Protein AF-A0A2D6D064-F1 (afdb_monomer)

Sequence (437 aa):
MRQQRQTRAYQTAWFKRHHPAIFYAALINQELRVRNQDRMVEYVYDAPRNGVEVLQPDLRAATPMCQVVEGGAQICMGLEGLKGISSNGSTYLVELMGNPEHHELEEFLLAAAPKKLKNSLVVDMVEIGLMDSMVGVDPSMELPEKLHLRGRIIAALEHVNMWRKKCVDNPLYPSGQGFYNDVEALLKEKVTYYELRDLEKETNRRGLDKWTEALHAFQTFHLNLDHVLSRENEVLGMFVSGDPLASYAELIAGAGLVEFSSLEPRDHGDTCEFAGVISFVKQRTAKASKRQYTEIRVGDGTHSIEALVFYNEHIKEKSIAIGNVIRFEAKVEWKEGHTFVLRLRNVSVLGNLGALSRQSYRVGINCRRLPMQKILDAREEVLLSPQGDSPVYLECGGTVGLLRSVAMSGELQAYLDSLKHVSIVEQVQDFPEEMAS

Foldseek 3Di:
DVVVVVVVVVVLVCCCQPQVLVSLLVQLQVCLVVVNLVSSLVSQQVSVVSQEAEAEAALLPAAQGKDQDPVRRYIYGHPSSWPPADSQLSVVSVVQSVDVQCLAVLNVLLVPDCVRDPLVVVLLCLLLCSHCSNQVNDPPDDLQVSQLSSQLVNLVSVVVVVVVVVVVVDPPCPRCPVVVVVVVCLSPDPDDPVNLVVVVVVCVVVVNPCSVVSSLSSNFAGDDLLLSQVSCCNTNVAGDSDWNCPVVCVVCPPVQADAPVRDDPVLAQPKGKHKFFWSDWDWDADPPPRAIWIWIWTDRNNHIAIEIGDDDPQDDPVLRDGQFIKIFIWHWHDDPPRHIYTYTDHIDTPGGSVCLLPQAKEKEAEPVPDDPVVVVVLLVLQSNAHAGNHFYWYDYPNQIATSGHHDDDPVNVVSSVVDPRIDTDRDDDDDDPPRND

Solvent-accessible surface area (backbone atoms only — not comparable to full-atom values): 24090 Å² total; per-residue (Å²): 113,71,66,63,52,53,54,49,53,50,53,53,53,46,34,51,72,77,40,35,21,62,41,48,32,51,53,34,41,53,25,50,76,71,68,35,60,74,65,24,38,52,46,59,53,48,31,52,83,63,67,18,47,74,40,77,43,44,60,83,76,36,43,49,55,43,40,63,39,93,88,57,48,29,28,33,40,11,45,43,60,29,59,93,44,44,74,69,42,24,48,49,51,40,60,49,41,69,39,75,71,36,54,40,56,64,48,31,54,68,68,58,43,69,93,71,44,56,69,69,56,56,47,51,36,33,60,59,45,25,46,30,78,47,71,72,49,53,91,86,55,57,66,71,59,46,29,29,57,40,23,24,50,48,39,48,50,54,52,53,51,58,44,50,66,50,45,82,77,36,91,90,53,91,79,54,62,78,60,49,57,56,52,47,50,62,74,72,44,90,72,49,77,67,58,53,52,54,50,48,53,57,36,47,75,71,72,40,87,57,49,71,60,49,51,48,39,40,73,44,28,37,51,54,65,60,49,32,45,30,46,18,41,66,32,60,54,46,68,80,94,58,56,84,55,60,94,43,44,78,84,52,57,91,65,74,59,56,59,77,84,72,70,50,80,84,48,46,71,40,75,48,38,34,60,29,34,24,76,39,75,41,83,45,66,41,87,88,78,65,45,70,35,33,44,32,31,35,27,62,68,83,42,61,42,46,31,42,38,59,79,49,99,51,36,53,72,86,67,68,39,71,37,25,29,33,39,32,35,27,35,34,40,61,45,95,84,87,43,62,37,32,40,50,68,39,57,45,73,78,49,32,39,71,53,63,68,55,63,27,45,36,36,38,37,45,51,80,80,45,59,70,68,59,52,51,53,49,50,47,54,58,70,70,38,37,44,36,58,14,44,29,30,43,30,53,85,90,45,60,40,80,74,51,46,23,44,88,43,74,66,58,47,54,54,50,71,68,41,82,67,50,46,78,44,88,47,89,78,89,79,78,80,85,62,77,121

Radius of gyration: 25.41 Å; Cα contacts (8 Å, |Δi|>4): 689; chains: 1; bounding box: 65×73×64 Å

Mean predicted aligned error: 14.82 Å

Nearest PDB structures (foldseek):
  3dm3-assembly2_C  TM=6.921E-01  e=1.054E-03  Methanocaldococcus jannaschii
  8c5y-assembly1_J  TM=6.233E-01  e=5.794E-03  Pyrococcus abyssi
  9ca1-assembly1_B  TM=5.490E-01  e=6.445E-03  Homo sapiens
  2atw-assembly1_A  TM=4.546E-01  e=5.424E-02  Mycobacterium tuberculosis
  3k59-assembly1_A  TM=7.693E-01  e=1.639E+00  Escherichia coli K-12

Secondary structure (DSSP, 8-state):
-HHHHHHHHHHHHHHHHH-HHHHHHHHHHHHHHTT-HHHHHHHHHHSGGGT-EEEPPPGGG--SS-EEPTTSSEEEPPGGGSTT--HHHHHHHHHHHTSGGGGSHHHHHHHS-TTTS-HHHHHHHHHTTTTGGGGT--TTS-HHHHHHHHHHHHHHHHHHHHHHHHHTT-TT-SSSHHHHHHHHHHHH----HHHHHHHHHHHHHTT-TTHHHHHHHHHH----HHHHHHHHHHHTSS--SS-TTGGGHHHHTTS-PPPGGG--GGGTT-EEEEEEEEEEEEEEE-TTT--EEEEEEEE-SS-EEEEEE--BTTB-GGGS-TTEEEEEEEEEEEETTTEEEEEEEEEEEEEETTTGGG--EEEEEEGGGS-HHHHHHHHHHHHHSPEEEEEEEEEETTEEEEEEEE---HHHHHHHHHSTTEEEEE--S---GGG--

pLDDT: mean 72.59, std 18.09, range [24.47, 96.44]

Structure (mmCIF, N/CA/C/O backbone):
data_AF-A0A2D6D064-F1
#
_entry.id   AF-A0A2D6D064-F1
#
loop_
_atom_site.group_PDB
_atom_site.id
_atom_site.type_symbol
_atom_site.label_atom_id
_atom_site.label_alt_id
_atom_site.label_comp_id
_atom_site.label_asym_id
_atom_site.label_entity_id
_atom_site.label_seq_id
_atom_site.pdbx_PDB_ins_code
_atom_site.Cartn_x
_atom_site.Cartn_y
_atom_site.Cartn_z
_atom_site.occupancy
_atom_site.B_iso_or_equiv
_atom_site.auth_seq_id
_atom_site.auth_comp_id
_atom_site.auth_asym_id
_atom_site.auth_atom_id
_atom_site.pdbx_PDB_model_num
ATOM 1 N N . MET A 1 1 ? -15.346 33.383 20.176 1.00 59.50 1 MET A N 1
ATOM 2 C CA . MET A 1 1 ? -14.641 32.086 19.993 1.00 59.50 1 MET A CA 1
ATOM 3 C C . MET A 1 1 ? -15.570 30.898 19.709 1.00 59.50 1 MET A C 1
ATOM 5 O O . MET A 1 1 ? -15.285 30.165 18.773 1.00 59.50 1 MET A O 1
ATOM 9 N N . ARG A 1 2 ? -16.671 30.676 20.453 1.00 54.59 2 ARG A N 1
ATOM 10 C CA . ARG A 1 2 ? -17.594 29.534 20.220 1.00 54.59 2 ARG A CA 1
ATOM 11 C C . ARG A 1 2 ? -18.287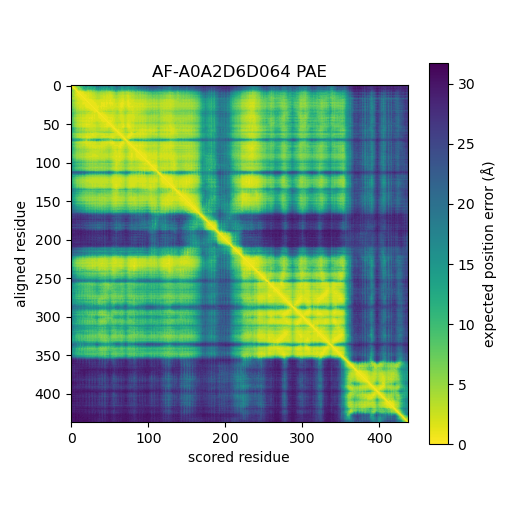 29.561 18.844 1.00 54.59 2 ARG A C 1
ATOM 13 O O . ARG A 1 2 ? -18.291 28.551 18.154 1.00 54.59 2 ARG A O 1
ATOM 20 N N . GLN A 1 3 ? -18.772 30.728 18.423 1.00 53.91 3 GLN A N 1
ATOM 21 C CA . GLN A 1 3 ? -19.480 30.913 17.148 1.00 53.91 3 GLN A CA 1
ATOM 22 C C . GLN A 1 3 ? -18.570 30.660 15.929 1.00 53.91 3 GLN A C 1
ATOM 24 O O . GLN A 1 3 ? -18.923 29.897 15.042 1.00 53.91 3 GLN A O 1
ATOM 29 N N . GLN A 1 4 ? -17.330 31.172 15.951 1.00 52.50 4 GLN A N 1
ATOM 30 C CA . GLN A 1 4 ? -16.322 30.891 14.914 1.00 52.50 4 GLN A CA 1
ATOM 31 C C . GLN A 1 4 ? -15.967 29.397 14.793 1.00 52.50 4 GLN A C 1
ATOM 33 O O . GLN A 1 4 ? -15.682 28.927 13.694 1.00 52.50 4 GLN A O 1
ATOM 38 N N . ARG A 1 5 ? -15.984 28.635 15.899 1.00 58.31 5 ARG A N 1
ATOM 39 C CA . ARG A 1 5 ? -15.754 27.179 15.860 1.00 58.31 5 ARG A CA 1
ATOM 40 C C . ARG A 1 5 ? -16.913 26.436 15.191 1.00 58.31 5 ARG A C 1
ATOM 42 O O . ARG A 1 5 ? -16.657 25.525 14.412 1.00 58.31 5 ARG A O 1
ATOM 49 N N . GLN A 1 6 ? -18.154 26.847 15.450 1.00 68.31 6 GLN A N 1
ATOM 50 C CA . GLN A 1 6 ? -19.341 26.260 14.816 1.00 68.31 6 GLN A CA 1
ATOM 51 C C . GLN A 1 6 ? -19.378 26.534 13.305 1.00 68.31 6 GLN A C 1
ATOM 53 O O . GLN A 1 6 ? -19.647 25.618 12.536 1.00 68.31 6 GLN A O 1
ATOM 58 N N . THR A 1 7 ? -19.018 27.745 12.861 1.00 77.75 7 THR A N 1
ATOM 59 C CA . THR A 1 7 ? -18.954 28.077 11.426 1.00 77.75 7 THR A CA 1
ATOM 60 C C . THR A 1 7 ? -17.904 27.248 10.683 1.00 77.75 7 THR A C 1
ATOM 62 O O . THR A 1 7 ? -18.188 26.748 9.600 1.00 77.75 7 THR A O 1
ATOM 65 N N . ARG A 1 8 ? -16.714 27.042 11.270 1.00 78.81 8 ARG A N 1
ATOM 66 C CA . ARG A 1 8 ? -15.668 26.203 10.657 1.00 78.81 8 ARG A CA 1
ATOM 67 C C . ARG A 1 8 ? -16.078 24.737 10.574 1.00 78.81 8 ARG A C 1
ATOM 69 O O . ARG A 1 8 ? -15.905 24.134 9.526 1.00 78.81 8 ARG A O 1
ATOM 76 N N . ALA A 1 9 ? -16.661 24.187 11.641 1.00 81.69 9 ALA A N 1
ATOM 77 C CA . ALA A 1 9 ? -17.159 22.812 11.633 1.00 81.69 9 ALA A CA 1
ATOM 78 C C . ALA A 1 9 ? -18.223 22.597 10.542 1.00 81.69 9 ALA A C 1
ATOM 80 O O . ALA A 1 9 ? -18.165 21.607 9.818 1.00 81.69 9 ALA A O 1
ATOM 81 N N . TYR A 1 10 ? -19.137 23.560 10.374 1.00 87.81 10 TYR A N 1
ATOM 82 C CA . TYR A 1 10 ? -20.125 23.538 9.296 1.00 87.81 10 TYR A CA 1
ATOM 83 C C . TYR A 1 10 ? -19.473 23.591 7.906 1.00 87.81 10 TYR A C 1
ATOM 85 O O . TYR A 1 10 ? -19.807 22.784 7.046 1.00 87.81 10 TYR A O 1
ATOM 93 N N . GLN A 1 11 ? -18.505 24.489 7.690 1.00 87.94 11 GLN A N 1
ATOM 94 C CA . GLN A 1 11 ? -17.779 24.595 6.417 1.00 87.94 11 GLN A CA 1
ATOM 95 C C . GLN A 1 11 ? -17.037 23.298 6.064 1.00 87.94 11 GLN A C 1
ATOM 97 O O . GLN A 1 11 ? -17.119 22.830 4.932 1.00 87.94 11 GLN A O 1
ATOM 102 N N . THR A 1 12 ? -16.350 22.687 7.033 1.00 88.00 12 THR A N 1
ATOM 103 C CA . THR A 1 12 ? -15.660 21.401 6.860 1.00 88.00 12 THR A CA 1
ATOM 104 C C . THR A 1 12 ? -16.642 20.290 6.485 1.00 88.00 12 THR A C 1
ATOM 106 O O . THR A 1 12 ? -16.404 19.571 5.519 1.00 88.00 12 THR A O 1
ATOM 109 N N . ALA A 1 13 ? -17.763 20.175 7.205 1.00 88.06 13 ALA A N 1
ATOM 110 C CA . ALA A 1 13 ? -18.793 19.183 6.905 1.00 88.06 13 ALA A CA 1
ATOM 111 C C . ALA A 1 13 ? -19.416 19.398 5.515 1.00 88.06 13 ALA A C 1
ATOM 113 O O . ALA A 1 13 ? -19.666 18.433 4.795 1.00 88.06 13 ALA A O 1
ATOM 114 N N . TRP A 1 14 ? -19.610 20.657 5.113 1.00 91.88 14 TRP A N 1
ATOM 115 C CA . TRP A 1 14 ? -20.118 21.007 3.791 1.00 91.88 14 TRP A CA 1
ATOM 116 C C . TRP A 1 14 ? -19.167 20.546 2.676 1.00 91.88 14 TRP A C 1
ATOM 118 O O . TRP A 1 14 ? -19.610 19.864 1.755 1.00 91.88 14 TRP A O 1
ATOM 128 N N . PHE A 1 15 ? -17.858 20.817 2.784 1.00 91.56 15 PHE A N 1
ATOM 129 C CA . PHE A 1 15 ? -16.874 20.322 1.809 1.00 91.56 15 PHE A CA 1
ATOM 130 C C . PHE A 1 15 ? -16.800 18.796 1.785 1.00 91.56 15 PHE A C 1
ATOM 132 O O . PHE A 1 15 ? -16.818 18.217 0.704 1.00 91.56 15 PHE A O 1
ATOM 139 N N . LYS A 1 16 ? -16.793 18.138 2.952 1.00 90.50 16 LYS A N 1
ATOM 140 C CA . LYS A 1 16 ? -16.791 16.670 3.031 1.00 90.50 16 LYS A CA 1
ATOM 141 C C . LYS A 1 16 ? -18.013 16.051 2.341 1.00 90.50 16 LYS A C 1
ATOM 143 O O . LYS A 1 16 ? -17.896 14.983 1.761 1.00 90.50 16 LYS A O 1
ATOM 148 N N . ARG A 1 17 ? -19.177 16.712 2.373 1.00 89.38 17 ARG A N 1
ATOM 149 C CA . ARG A 1 17 ? -20.404 16.222 1.724 1.00 89.38 17 ARG A CA 1
ATOM 150 C C . ARG A 1 17 ? -20.480 16.545 0.230 1.00 89.38 17 ARG A C 1
ATOM 152 O O . ARG A 1 17 ? -20.957 15.709 -0.528 1.00 89.38 17 ARG A O 1
ATOM 159 N N . HIS A 1 18 ? -20.096 17.755 -0.177 1.00 90.81 18 HIS A N 1
ATOM 160 C CA . HIS A 1 18 ? -20.344 18.265 -1.533 1.00 90.81 18 HIS A CA 1
ATOM 161 C C . HIS A 1 18 ? -19.125 18.206 -2.460 1.00 90.81 18 HIS A C 1
ATOM 163 O O . HIS A 1 18 ? -19.293 18.152 -3.673 1.00 90.81 18 HIS A O 1
ATOM 169 N N . HIS A 1 19 ? -17.913 18.196 -1.906 1.00 92.81 19 HIS A N 1
ATOM 170 C CA . HIS A 1 19 ? -16.656 18.105 -2.651 1.00 92.81 19 HIS A CA 1
ATOM 171 C C . HIS A 1 19 ? -15.671 17.164 -1.938 1.00 92.81 19 HIS A C 1
ATOM 173 O O . HIS A 1 19 ? -14.582 17.596 -1.540 1.00 92.81 19 HIS A O 1
ATOM 179 N N . PRO A 1 20 ? -16.044 15.886 -1.742 1.00 93.44 20 PRO A N 1
ATOM 180 C CA . PRO A 1 20 ? -15.276 14.966 -0.914 1.00 93.44 20 PRO A CA 1
ATOM 181 C C . PRO A 1 20 ? -13.851 14.763 -1.450 1.00 93.44 20 PRO A C 1
ATOM 183 O O . PRO A 1 20 ? -12.912 14.824 -0.665 1.00 93.44 20 PRO A O 1
ATOM 186 N N . ALA A 1 21 ? -13.643 14.642 -2.767 1.00 94.75 21 ALA A N 1
ATOM 187 C CA . ALA A 1 21 ? -12.298 14.467 -3.327 1.00 94.75 21 ALA A CA 1
ATOM 188 C C . ALA A 1 21 ? -11.365 15.653 -3.015 1.00 94.75 21 ALA A C 1
ATOM 190 O O . ALA A 1 21 ? -10.259 15.461 -2.515 1.00 94.75 21 ALA A O 1
ATOM 191 N N . ILE A 1 22 ? -11.837 16.893 -3.209 1.00 94.81 22 ILE A N 1
ATOM 192 C CA . ILE A 1 22 ? -11.078 18.111 -2.863 1.00 94.81 22 ILE A CA 1
ATOM 193 C C . ILE A 1 22 ? -10.793 18.152 -1.358 1.00 94.81 22 ILE A C 1
ATOM 195 O O . ILE A 1 22 ? -9.694 18.509 -0.934 1.00 94.81 22 ILE A O 1
ATOM 199 N N . PHE A 1 23 ? -11.783 17.776 -0.548 1.00 94.94 23 PHE A N 1
ATOM 200 C CA . PHE A 1 23 ? -11.656 17.725 0.900 1.00 94.94 23 PHE A CA 1
ATOM 201 C C . PHE A 1 23 ? -10.558 16.746 1.350 1.00 94.94 23 PHE A C 1
ATOM 203 O O . PHE A 1 23 ? -9.679 17.138 2.120 1.00 94.94 23 PHE A O 1
ATOM 210 N N . TYR A 1 24 ? -10.560 15.510 0.842 1.00 94.44 24 TYR A N 1
ATOM 211 C CA . TYR A 1 24 ? -9.556 14.498 1.187 1.00 94.44 24 TYR A CA 1
ATOM 212 C C . TYR A 1 24 ? -8.168 14.834 0.642 1.00 94.44 24 TYR A C 1
ATOM 214 O O . TYR A 1 24 ? -7.200 14.750 1.397 1.00 94.44 24 TYR A O 1
ATOM 222 N N . ALA A 1 25 ? -8.058 15.315 -0.601 1.00 95.44 25 ALA A N 1
ATOM 223 C CA . ALA A 1 25 ? -6.783 15.777 -1.153 1.00 95.44 25 ALA A CA 1
ATOM 224 C C . ALA A 1 25 ? -6.169 16.899 -0.295 1.00 95.44 25 ALA A C 1
ATOM 226 O O . ALA A 1 25 ? -4.968 16.898 -0.019 1.00 95.44 25 ALA A O 1
ATOM 227 N N . ALA A 1 26 ? -6.987 17.841 0.191 1.00 95.25 26 ALA A N 1
ATOM 228 C CA . ALA A 1 26 ? -6.527 18.912 1.072 1.00 95.25 26 ALA A CA 1
ATOM 229 C C . ALA A 1 26 ? -6.042 18.394 2.438 1.00 95.25 26 ALA A C 1
ATOM 231 O O . ALA A 1 26 ? -5.012 18.861 2.929 1.00 95.25 26 ALA A O 1
ATOM 232 N N . LEU A 1 27 ? -6.753 17.434 3.040 1.00 94.38 27 LEU A N 1
ATOM 233 C CA . LEU A 1 27 ? -6.357 16.816 4.310 1.00 94.38 27 LEU A CA 1
ATOM 234 C C . LEU A 1 27 ? -5.054 16.023 4.181 1.00 94.38 27 LEU A C 1
ATOM 236 O O . LEU A 1 27 ? -4.150 16.204 4.994 1.00 94.38 27 LEU A O 1
ATOM 240 N N . ILE A 1 28 ? -4.933 15.207 3.133 1.00 94.00 28 ILE A N 1
ATOM 241 C CA . ILE A 1 28 ? -3.713 14.459 2.814 1.00 94.00 28 ILE A CA 1
ATOM 242 C C . ILE A 1 28 ? -2.546 15.433 2.648 1.00 94.00 28 ILE A C 1
ATOM 244 O O . ILE A 1 28 ? -1.561 15.345 3.378 1.00 94.00 28 ILE A O 1
ATOM 248 N N . ASN A 1 29 ? -2.688 16.443 1.786 1.00 95.31 29 ASN A N 1
ATOM 249 C CA . ASN A 1 29 ? -1.639 17.435 1.543 1.00 95.31 29 ASN A CA 1
ATOM 250 C C . ASN A 1 29 ? -1.250 18.228 2.797 1.00 95.31 29 ASN A C 1
ATOM 252 O O . ASN A 1 29 ? -0.088 18.611 2.953 1.00 95.31 29 ASN A O 1
ATOM 256 N N . GLN A 1 30 ? -2.192 18.489 3.705 1.00 95.00 30 GLN A N 1
ATOM 257 C CA . GLN A 1 30 ? -1.884 19.123 4.983 1.00 95.00 30 GLN A CA 1
ATOM 258 C C . GLN A 1 30 ? -0.947 18.250 5.826 1.00 95.00 30 GLN A C 1
ATOM 260 O O . GLN A 1 30 ? 0.033 18.772 6.359 1.00 95.00 30 GLN A O 1
ATOM 265 N N . GLU A 1 31 ? -1.231 16.952 5.944 1.00 92.62 31 GLU A N 1
ATOM 266 C CA . GLU A 1 31 ? -0.399 16.026 6.719 1.00 92.62 31 GLU A CA 1
ATOM 267 C C . GLU A 1 31 ? 0.958 15.771 6.049 1.00 92.62 31 GLU A C 1
ATOM 269 O O . GLU A 1 31 ? 1.969 15.714 6.750 1.00 92.62 31 GLU A O 1
ATOM 274 N N . LEU A 1 32 ? 1.020 15.740 4.710 1.00 89.88 32 LEU A N 1
ATOM 275 C CA . LEU A 1 32 ? 2.286 15.675 3.963 1.00 89.88 32 LEU A CA 1
ATOM 276 C C . LEU A 1 32 ? 3.200 16.864 4.289 1.00 89.88 32 LEU A C 1
ATOM 278 O O . LEU A 1 32 ? 4.377 16.682 4.601 1.00 89.88 32 LEU A O 1
ATOM 282 N N . ARG A 1 33 ? 2.654 18.087 4.331 1.00 89.75 33 ARG A N 1
ATOM 283 C CA . ARG A 1 33 ? 3.422 19.305 4.663 1.00 89.75 33 ARG A CA 1
ATOM 284 C C . ARG A 1 33 ? 4.019 19.288 6.067 1.00 89.75 33 ARG A C 1
ATOM 286 O O . ARG A 1 33 ? 5.095 19.842 6.275 1.00 89.75 33 ARG A O 1
ATOM 293 N N . VAL A 1 34 ? 3.328 18.678 7.029 1.00 90.88 34 VAL A N 1
ATOM 294 C CA . VAL A 1 34 ? 3.834 18.513 8.403 1.00 90.88 34 VAL A CA 1
ATOM 295 C C . VAL A 1 34 ? 4.560 17.178 8.611 1.00 90.88 34 VAL A C 1
ATOM 297 O O . VAL A 1 34 ? 4.939 16.871 9.739 1.00 90.88 34 VAL A O 1
ATOM 300 N N . ARG A 1 35 ? 4.791 16.413 7.532 1.00 85.69 35 ARG A N 1
ATOM 301 C CA . ARG A 1 35 ? 5.473 15.108 7.511 1.00 85.69 35 ARG A CA 1
ATOM 302 C C . ARG A 1 35 ? 4.866 14.086 8.471 1.00 85.69 35 ARG A C 1
ATOM 304 O O . ARG A 1 35 ? 5.580 13.350 9.148 1.00 85.69 35 ARG A O 1
ATOM 311 N N . ASN A 1 36 ? 3.541 14.053 8.534 1.00 84.25 36 ASN A N 1
ATOM 312 C CA . ASN A 1 36 ? 2.790 13.158 9.402 1.00 84.25 36 ASN A CA 1
ATOM 313 C C . ASN A 1 36 ? 2.187 12.004 8.594 1.00 84.25 36 ASN A C 1
ATOM 315 O O . ASN A 1 36 ? 0.999 12.000 8.270 1.00 84.25 36 ASN A O 1
ATOM 319 N N . GLN A 1 37 ? 3.041 11.045 8.239 1.00 79.62 37 GLN A N 1
ATOM 320 C CA . GLN A 1 37 ? 2.681 9.955 7.336 1.00 79.62 37 GLN A CA 1
ATOM 321 C C . GLN A 1 37 ? 1.580 9.060 7.907 1.00 79.62 37 GLN A C 1
ATOM 323 O O . GLN A 1 37 ? 0.630 8.754 7.197 1.00 79.62 37 GLN A O 1
ATOM 328 N N . ASP A 1 38 ? 1.638 8.751 9.204 1.00 76.38 38 ASP A N 1
ATOM 329 C CA . ASP A 1 38 ? 0.604 7.962 9.878 1.00 76.38 38 ASP A CA 1
ATOM 330 C C . ASP A 1 38 ? -0.779 8.583 9.674 1.00 76.38 38 ASP A C 1
ATOM 332 O O . ASP A 1 38 ? -1.706 7.901 9.253 1.00 76.38 38 ASP A O 1
ATOM 336 N N . ARG A 1 39 ? -0.899 9.900 9.903 1.00 81.69 39 ARG A N 1
ATOM 337 C CA . ARG A 1 39 ? -2.164 10.635 9.770 1.00 81.69 39 ARG A CA 1
ATOM 338 C C . ARG A 1 39 ? -2.617 10.806 8.325 1.00 81.69 39 ARG A C 1
ATOM 340 O O . ARG A 1 39 ? -3.813 10.869 8.064 1.00 81.69 39 ARG A O 1
ATOM 347 N N . MET A 1 40 ? -1.675 10.881 7.393 1.00 88.25 40 MET A N 1
ATOM 348 C CA . MET A 1 40 ? -1.982 10.874 5.967 1.00 88.25 40 MET A CA 1
ATOM 349 C C . MET A 1 40 ? -2.652 9.555 5.567 1.00 88.25 40 MET A C 1
ATOM 351 O O . MET A 1 40 ? -3.736 9.584 4.983 1.00 88.25 40 MET A O 1
ATOM 355 N N . VAL A 1 41 ? -2.069 8.423 5.975 1.00 82.12 41 VAL A N 1
ATOM 356 C CA . VAL A 1 41 ? -2.614 7.080 5.725 1.00 82.12 41 VAL A CA 1
ATOM 357 C C . VAL A 1 41 ? -4.024 6.941 6.308 1.00 82.12 41 VAL A C 1
ATOM 359 O O . VAL A 1 41 ? -4.894 6.315 5.706 1.00 82.12 41 VAL A O 1
ATOM 362 N N . GLU A 1 42 ? -4.317 7.602 7.432 1.00 78.81 42 GLU A N 1
ATOM 363 C CA . GLU A 1 42 ? -5.677 7.622 7.979 1.00 78.81 42 GLU A CA 1
ATOM 364 C C . GLU A 1 42 ? -6.717 8.186 7.013 1.00 78.81 42 GLU A C 1
ATOM 366 O O . GLU A 1 42 ? -7.827 7.659 6.938 1.00 78.81 42 GLU A O 1
ATOM 371 N N . TYR A 1 43 ? -6.372 9.258 6.299 1.00 87.00 43 TYR A N 1
ATOM 372 C CA . TYR A 1 43 ? -7.258 9.881 5.324 1.00 87.00 43 TYR A CA 1
ATOM 373 C C . TYR A 1 43 ? -7.330 9.087 4.024 1.00 87.00 43 TYR A C 1
ATOM 375 O O . TYR A 1 43 ? -8.395 9.069 3.411 1.00 87.00 43 TYR A O 1
ATOM 383 N N . VAL A 1 44 ? -6.250 8.396 3.647 1.00 85.75 44 VAL A N 1
ATOM 384 C CA . VAL A 1 44 ? -6.243 7.459 2.514 1.00 85.75 44 VAL A CA 1
ATOM 385 C C . VAL A 1 44 ? -7.277 6.352 2.727 1.00 85.75 44 VAL A C 1
ATOM 387 O O . VAL A 1 44 ? -8.098 6.120 1.848 1.00 85.75 44 VAL A O 1
ATOM 390 N N . TYR A 1 45 ? -7.332 5.745 3.916 1.00 79.06 45 TYR A N 1
ATOM 391 C CA . TYR A 1 45 ? -8.334 4.712 4.217 1.00 79.06 45 TYR A CA 1
ATOM 392 C C . TYR A 1 45 ? -9.746 5.253 4.517 1.00 79.06 45 TYR A C 1
ATOM 394 O O . TYR A 1 45 ? -10.720 4.505 4.418 1.00 79.06 45 TYR A O 1
ATOM 402 N N . ASP A 1 46 ? -9.897 6.522 4.914 1.00 81.12 46 ASP A N 1
ATOM 403 C CA . ASP A 1 46 ? -11.219 7.131 5.156 1.00 81.12 46 ASP A CA 1
ATOM 404 C C . ASP A 1 46 ? -11.885 7.640 3.865 1.00 81.12 46 ASP A C 1
ATOM 406 O O . ASP A 1 46 ? -13.114 7.712 3.791 1.00 81.12 46 ASP A O 1
ATOM 410 N N . ALA A 1 47 ? -11.102 7.980 2.838 1.00 87.00 47 ALA A N 1
ATOM 411 C CA . ALA A 1 47 ? -11.600 8.495 1.564 1.00 87.00 47 ALA A CA 1
ATOM 412 C C . ALA A 1 47 ? -12.578 7.529 0.850 1.00 87.00 47 ALA A C 1
ATOM 414 O O . ALA A 1 47 ? -13.691 7.976 0.536 1.00 87.00 47 ALA A O 1
ATOM 415 N N . PRO A 1 48 ? -12.286 6.216 0.699 1.00 83.75 48 PRO A N 1
ATOM 416 C CA . PRO A 1 48 ? -13.201 5.267 0.053 1.00 83.75 48 PRO A CA 1
ATOM 417 C C . PRO A 1 48 ? -14.571 5.170 0.730 1.00 83.75 48 PRO A C 1
ATOM 419 O O . PRO A 1 48 ? -15.598 5.133 0.055 1.00 83.75 48 PRO A O 1
ATOM 422 N N . ARG A 1 49 ? -14.624 5.266 2.068 1.00 78.25 49 ARG A N 1
ATOM 423 C CA . ARG A 1 49 ? -15.887 5.291 2.840 1.00 78.25 49 ARG A CA 1
ATOM 424 C C . ARG A 1 49 ? -16.784 6.476 2.501 1.00 78.25 49 ARG A C 1
ATOM 426 O O . ARG A 1 49 ? -17.971 6.477 2.813 1.00 78.25 49 ARG A O 1
ATOM 433 N N . ASN A 1 50 ? -16.205 7.512 1.908 1.00 85.06 50 ASN A N 1
ATOM 434 C CA . ASN A 1 50 ? -16.882 8.742 1.532 1.00 85.06 50 ASN A CA 1
ATOM 435 C C . ASN A 1 50 ? -17.011 8.864 0.005 1.00 85.06 50 ASN A C 1
ATOM 437 O O . ASN A 1 50 ? -17.253 9.960 -0.501 1.00 85.06 50 ASN A O 1
ATOM 441 N N . GLY A 1 51 ? -16.876 7.742 -0.715 1.00 86.19 51 GLY A N 1
ATOM 442 C CA . GLY A 1 51 ? -17.035 7.665 -2.165 1.00 86.19 51 GLY A CA 1
ATOM 443 C C . GLY A 1 51 ? -15.885 8.295 -2.946 1.00 86.19 51 GLY A C 1
ATOM 444 O O . GLY A 1 51 ? -16.106 8.742 -4.067 1.00 86.19 51 GLY A O 1
ATOM 445 N N . VAL A 1 52 ? -14.692 8.386 -2.346 1.00 91.19 52 VAL A N 1
ATOM 446 C CA . VAL A 1 52 ? -13.487 8.906 -3.001 1.00 91.19 52 VAL A CA 1
ATOM 447 C C . VAL A 1 52 ? -12.471 7.792 -3.142 1.00 91.19 52 VAL A C 1
ATOM 449 O O . VAL A 1 52 ? -11.943 7.296 -2.149 1.00 91.19 52 VAL A O 1
ATOM 452 N N . GLU A 1 53 ? -12.170 7.430 -4.378 1.00 89.38 53 GLU A N 1
ATOM 453 C CA . GLU A 1 53 ? -11.110 6.474 -4.672 1.00 89.38 53 GLU A CA 1
ATOM 454 C C . GLU A 1 53 ? -9.741 7.154 -4.573 1.00 89.38 53 GLU A C 1
ATOM 456 O O . GLU A 1 53 ? -9.563 8.286 -5.036 1.00 89.38 53 GLU A O 1
ATOM 461 N N . VAL A 1 54 ? -8.777 6.468 -3.961 1.00 89.69 54 VAL A N 1
ATOM 462 C CA . VAL A 1 54 ? -7.395 6.937 -3.846 1.00 89.69 54 VAL A CA 1
ATOM 463 C C . VAL A 1 54 ? -6.526 6.082 -4.751 1.00 89.69 54 VAL A C 1
ATOM 465 O O . VAL A 1 54 ? -6.363 4.890 -4.515 1.00 89.69 54 VAL A O 1
ATOM 468 N N . LEU A 1 55 ? -5.969 6.702 -5.783 1.00 89.19 55 LEU A N 1
ATOM 469 C CA . LEU A 1 55 ? -5.082 6.063 -6.740 1.00 89.19 55 LEU A CA 1
ATOM 470 C C . LEU A 1 55 ? -3.628 6.235 -6.300 1.00 89.19 55 LEU A C 1
ATOM 472 O O . LEU A 1 55 ? -3.230 7.293 -5.791 1.00 89.19 55 LEU A O 1
ATOM 476 N N . GLN A 1 56 ? -2.823 5.203 -6.534 1.00 88.12 56 GLN A N 1
ATOM 477 C CA . GLN A 1 56 ? -1.372 5.314 -6.426 1.00 88.12 56 GLN A CA 1
ATOM 478 C C . GLN A 1 56 ? -0.807 6.281 -7.483 1.00 88.12 56 GLN A C 1
ATOM 480 O O . GLN A 1 56 ? -1.444 6.485 -8.521 1.00 88.12 56 GLN A O 1
ATOM 485 N N . PRO A 1 57 ? 0.380 6.869 -7.260 1.00 90.06 57 PRO A N 1
ATOM 486 C CA . PRO A 1 57 ? 1.015 7.704 -8.268 1.00 90.06 57 PRO A CA 1
ATOM 487 C C . PRO A 1 57 ? 1.526 6.856 -9.441 1.00 90.06 57 PRO A C 1
ATOM 489 O O . PRO A 1 57 ? 2.094 5.787 -9.232 1.00 90.06 57 PRO A O 1
ATOM 492 N N . ASP A 1 58 ? 1.409 7.387 -10.656 1.00 89.94 58 ASP A N 1
ATOM 493 C CA . ASP A 1 58 ? 2.155 6.939 -11.839 1.00 89.94 58 ASP A CA 1
ATOM 494 C C . ASP A 1 58 ? 3.295 7.926 -12.079 1.00 89.94 58 ASP A C 1
ATOM 496 O O . ASP A 1 58 ? 3.033 9.121 -12.218 1.00 89.94 58 ASP A O 1
ATOM 500 N N . LEU A 1 59 ? 4.542 7.454 -12.154 1.00 91.88 59 LEU A N 1
ATOM 501 C CA . LEU A 1 59 ? 5.712 8.318 -12.294 1.00 91.88 59 LEU A CA 1
ATOM 502 C C . LEU A 1 59 ? 5.602 9.323 -13.448 1.00 91.88 59 LEU A C 1
ATOM 504 O O . LEU A 1 59 ? 5.995 10.476 -13.274 1.00 91.88 59 LEU A O 1
ATOM 508 N N . ARG A 1 60 ? 5.040 8.928 -14.598 1.00 90.19 60 ARG A N 1
ATOM 509 C CA . ARG A 1 60 ? 4.928 9.796 -15.786 1.00 90.19 60 ARG A CA 1
ATOM 510 C C . ARG A 1 60 ? 3.972 10.969 -15.588 1.00 90.19 60 ARG A C 1
ATOM 512 O O . ARG A 1 60 ? 4.157 12.013 -16.208 1.00 90.19 60 ARG A O 1
ATOM 519 N N . ALA A 1 61 ? 2.961 10.799 -14.741 1.00 87.94 61 ALA A N 1
ATOM 520 C CA . ALA A 1 61 ? 1.931 11.800 -14.467 1.00 87.94 61 ALA A CA 1
ATOM 521 C C . ALA A 1 61 ? 1.978 12.329 -13.023 1.00 87.94 61 ALA A C 1
ATOM 523 O O . ALA A 1 61 ? 1.101 13.089 -12.607 1.00 87.94 61 ALA A O 1
ATOM 524 N N . ALA A 1 62 ? 2.978 11.919 -12.240 1.00 89.69 62 ALA A N 1
ATOM 525 C CA . ALA A 1 62 ? 3.011 12.192 -10.819 1.00 89.69 62 ALA A CA 1
ATOM 526 C C . ALA A 1 62 ? 3.274 13.671 -10.531 1.00 89.69 62 ALA A C 1
ATOM 528 O O . ALA A 1 62 ? 4.085 14.343 -11.167 1.00 89.69 62 ALA A O 1
ATOM 529 N N . THR A 1 63 ? 2.628 14.163 -9.482 1.00 93.94 63 THR A N 1
ATOM 530 C CA . THR A 1 63 ? 2.886 15.478 -8.897 1.00 93.94 63 THR A CA 1
ATOM 531 C C . THR A 1 63 ? 3.534 15.325 -7.522 1.00 93.94 63 THR A C 1
ATOM 533 O O . THR A 1 63 ? 3.422 14.265 -6.902 1.00 93.94 63 THR A O 1
ATOM 536 N N . PRO A 1 64 ? 4.185 16.368 -6.966 1.00 94.75 64 PRO A N 1
ATOM 537 C CA . PRO A 1 64 ? 4.759 16.254 -5.625 1.00 94.75 64 PRO A CA 1
ATOM 538 C C . PRO A 1 64 ? 3.681 16.025 -4.554 1.00 94.75 64 PRO A C 1
ATOM 540 O O . PRO A 1 64 ? 3.856 15.215 -3.649 1.00 94.75 64 PRO A O 1
ATOM 543 N N . MET A 1 65 ? 2.541 16.705 -4.693 1.00 95.06 65 MET A N 1
ATOM 544 C CA . MET A 1 65 ? 1.401 16.664 -3.769 1.00 95.06 65 MET A CA 1
ATOM 545 C C . MET A 1 65 ? 0.220 15.911 -4.384 1.00 95.06 65 MET A C 1
ATOM 547 O O . MET A 1 65 ? 0.143 15.791 -5.604 1.00 95.06 65 MET A O 1
ATOM 551 N N . CYS A 1 66 ? -0.706 15.446 -3.547 1.00 94.25 66 CYS A N 1
ATOM 552 C CA . CYS A 1 66 ? -1.938 14.786 -3.972 1.00 94.25 66 CYS A CA 1
ATOM 553 C C . CYS A 1 66 ? -2.823 15.741 -4.789 1.00 94.25 66 CYS A C 1
ATOM 555 O O . CYS A 1 66 ? -2.958 16.921 -4.440 1.00 94.25 66 CYS A O 1
ATOM 557 N N . GLN A 1 67 ? -3.423 15.225 -5.861 1.00 94.81 67 GLN A N 1
ATOM 558 C CA . GLN A 1 67 ? -4.284 15.971 -6.781 1.00 94.81 67 GLN A CA 1
ATOM 559 C C . GLN A 1 67 ? -5.626 15.268 -6.962 1.00 94.81 67 GLN A C 1
ATOM 561 O O . GLN A 1 67 ? -5.728 14.050 -6.842 1.00 94.81 67 GLN A O 1
ATOM 566 N N . VAL A 1 68 ? -6.659 16.047 -7.274 1.00 94.88 68 VAL A N 1
ATOM 567 C CA . VAL A 1 68 ? -7.961 15.510 -7.682 1.00 94.88 68 VAL A CA 1
ATOM 568 C C . VAL A 1 68 ? -7.890 15.171 -9.167 1.00 94.88 68 VAL A C 1
ATOM 570 O O . VAL A 1 68 ? -7.454 16.004 -9.960 1.00 94.88 68 VAL A O 1
ATOM 573 N N . VAL A 1 69 ? -8.314 13.965 -9.534 1.00 92.00 69 VAL A N 1
ATOM 574 C CA . VAL A 1 69 ? -8.370 13.524 -10.934 1.00 92.00 69 VAL A CA 1
ATOM 575 C C . VAL A 1 69 ? -9.539 14.217 -11.642 1.00 92.00 69 VAL A C 1
ATOM 577 O O . VAL A 1 69 ? -10.567 14.524 -11.024 1.00 92.00 69 VAL A O 1
ATOM 580 N N . GLU A 1 70 ? -9.400 14.475 -12.944 1.00 83.38 70 GLU A N 1
ATOM 581 C CA . GLU A 1 70 ? -10.501 14.988 -13.763 1.00 83.38 70 GLU A CA 1
ATOM 582 C C . GLU A 1 70 ? -11.746 14.089 -13.630 1.00 83.38 70 GLU A C 1
ATOM 584 O O . GLU A 1 70 ? -11.658 12.867 -13.655 1.00 83.38 70 GLU A O 1
ATOM 589 N N . GLY A 1 71 ? -12.918 14.697 -13.424 1.00 76.56 71 GLY A N 1
ATOM 590 C CA . GLY A 1 71 ? -14.159 13.979 -13.087 1.00 76.56 71 GLY A CA 1
ATOM 591 C C . GLY A 1 71 ? -14.511 13.984 -11.592 1.00 76.56 71 GLY A C 1
ATOM 592 O O . GLY A 1 71 ? -15.671 13.785 -11.242 1.00 76.56 71 GLY A O 1
ATOM 593 N N . GLY A 1 72 ? -13.564 14.316 -10.706 1.00 81.06 72 GLY A N 1
ATOM 594 C CA . GLY A 1 72 ? -13.837 14.778 -9.337 1.00 81.06 72 GLY A CA 1
ATOM 595 C C . GLY A 1 72 ? -14.237 13.719 -8.302 1.00 81.06 72 GLY A C 1
ATOM 596 O O . GLY A 1 72 ? -14.495 14.086 -7.155 1.00 81.06 72 GLY A O 1
ATOM 597 N N . ALA A 1 73 ? -14.279 12.436 -8.670 1.00 84.19 73 ALA A N 1
ATOM 598 C CA . ALA A 1 73 ? -14.582 11.323 -7.760 1.00 84.19 73 ALA A CA 1
ATOM 599 C C . ALA A 1 73 ? -13.331 10.582 -7.247 1.00 84.19 73 ALA A C 1
ATOM 601 O O . ALA A 1 73 ? -13.436 9.733 -6.366 1.00 84.19 73 ALA A O 1
ATOM 602 N N . GLN A 1 74 ? -12.149 10.906 -7.773 1.00 93.19 74 GLN A N 1
ATOM 603 C CA . GLN A 1 74 ? -10.902 10.206 -7.470 1.00 93.19 74 GLN A CA 1
ATOM 604 C C . GLN A 1 74 ? -9.806 11.211 -7.110 1.00 93.19 74 GLN A C 1
ATOM 606 O O . GLN A 1 74 ? -9.810 12.360 -7.570 1.00 93.19 74 GLN A O 1
ATOM 611 N N . ILE A 1 75 ? -8.850 10.773 -6.299 1.00 94.00 75 ILE A N 1
ATOM 612 C CA . ILE A 1 75 ? -7.625 11.513 -6.005 1.00 94.00 75 ILE A CA 1
ATOM 613 C C . ILE A 1 75 ? -6.414 10.645 -6.335 1.00 94.00 75 ILE A C 1
ATOM 615 O O . ILE A 1 75 ? -6.425 9.447 -6.082 1.00 94.00 75 ILE A O 1
ATOM 619 N N . CYS A 1 76 ? -5.364 11.247 -6.880 1.00 92.50 76 CYS A N 1
ATOM 620 C CA . CYS A 1 76 ? -4.083 10.592 -7.116 1.00 92.50 76 CYS A CA 1
ATOM 621 C C . CYS A 1 76 ? -3.092 11.040 -6.040 1.00 92.50 76 CYS A C 1
ATOM 623 O O . CYS A 1 76 ? -2.963 12.243 -5.769 1.00 92.50 76 CYS A O 1
ATOM 625 N N . MET A 1 77 ? -2.422 10.091 -5.388 1.00 92.12 77 MET A N 1
ATOM 626 C CA . MET A 1 77 ? -1.390 10.411 -4.405 1.00 92.12 77 MET A CA 1
ATOM 627 C C . MET A 1 77 ? -0.206 11.132 -5.057 1.00 92.12 77 MET A C 1
ATOM 629 O O . MET A 1 77 ? 0.187 10.848 -6.183 1.00 92.12 77 MET A O 1
ATOM 633 N N . GLY A 1 78 ? 0.381 12.078 -4.323 1.00 92.75 78 GLY A N 1
ATOM 634 C CA . GLY A 1 78 ? 1.620 12.728 -4.742 1.00 92.75 78 GLY A CA 1
ATOM 635 C C . GLY A 1 78 ? 2.850 11.925 -4.328 1.00 92.75 78 GLY A C 1
ATOM 636 O O . GLY A 1 78 ? 2.797 11.161 -3.364 1.00 92.75 78 GLY A O 1
ATOM 637 N N . LEU A 1 79 ? 3.983 12.164 -4.991 1.00 94.12 79 LEU A N 1
ATOM 638 C CA . LEU A 1 79 ? 5.257 11.505 -4.673 1.00 94.12 79 LEU A CA 1
ATOM 639 C C . LEU A 1 79 ? 5.715 11.747 -3.229 1.00 94.12 79 LEU A C 1
ATOM 641 O O . LEU A 1 79 ? 6.363 10.886 -2.647 1.00 94.12 79 LEU A O 1
ATOM 645 N N . GLU A 1 80 ? 5.373 12.885 -2.616 1.00 92.88 80 GLU A N 1
ATOM 646 C CA . GLU A 1 80 ? 5.706 13.144 -1.204 1.00 92.88 80 GLU A CA 1
ATOM 647 C C . GLU A 1 80 ? 4.896 12.289 -0.220 1.00 92.88 80 GLU A C 1
ATOM 649 O O . GLU A 1 80 ? 5.236 12.240 0.960 1.00 92.88 80 GLU A O 1
ATOM 654 N N . GLY A 1 81 ? 3.843 11.607 -0.685 1.00 89.19 81 GLY A N 1
ATOM 655 C CA . GLY A 1 81 ? 3.129 10.599 0.098 1.00 89.19 81 GLY A CA 1
ATOM 656 C C . GLY A 1 81 ? 3.905 9.301 0.288 1.00 89.19 81 GLY A C 1
ATOM 657 O O . GLY A 1 81 ? 3.611 8.553 1.219 1.00 89.19 81 GLY A O 1
ATOM 658 N N . LEU A 1 82 ? 4.922 9.066 -0.541 1.00 89.81 82 LEU A N 1
ATOM 659 C CA . LEU A 1 82 ? 5.747 7.869 -0.488 1.00 89.81 82 LEU A CA 1
ATOM 660 C C . LEU A 1 82 ? 6.787 7.986 0.619 1.00 89.81 82 LEU A C 1
ATOM 662 O O . LEU A 1 82 ? 7.558 8.952 0.695 1.00 89.81 82 LEU A O 1
ATOM 666 N N . LYS A 1 83 ? 6.851 6.963 1.472 1.00 86.38 83 LYS A N 1
ATOM 667 C CA . LYS A 1 83 ? 7.872 6.880 2.514 1.00 86.38 83 LYS A CA 1
ATOM 668 C C . LYS A 1 83 ? 9.255 6.920 1.871 1.00 86.38 83 LYS A C 1
ATOM 670 O O . LYS A 1 83 ? 9.545 6.191 0.933 1.00 86.38 83 LYS A O 1
ATOM 675 N N . GLY A 1 84 ? 10.132 7.769 2.397 1.00 85.62 84 GLY A N 1
ATOM 676 C CA . GLY A 1 84 ? 11.510 7.880 1.911 1.00 85.62 84 GLY A CA 1
ATOM 677 C C . GLY A 1 84 ? 11.720 8.886 0.775 1.00 85.62 84 GLY A C 1
ATOM 678 O O . GLY A 1 84 ? 12.877 9.214 0.496 1.00 85.62 84 GLY A O 1
ATOM 679 N N . ILE A 1 85 ? 10.659 9.462 0.196 1.00 89.19 85 ILE A N 1
ATOM 680 C CA . ILE A 1 85 ? 10.778 10.583 -0.743 1.00 89.19 85 ILE A CA 1
ATOM 681 C C . ILE A 1 85 ? 10.788 11.908 0.019 1.00 89.19 85 ILE A C 1
ATOM 683 O O . ILE A 1 85 ? 9.909 12.221 0.815 1.00 89.19 85 ILE A O 1
ATOM 687 N N . SER A 1 86 ? 11.822 12.714 -0.223 1.00 88.38 86 SER A N 1
ATOM 688 C CA . SER A 1 86 ? 11.888 14.091 0.280 1.00 88.38 86 SER A CA 1
ATOM 689 C C . SER A 1 86 ? 11.251 15.063 -0.712 1.00 88.38 86 SER A C 1
ATOM 691 O O . SER A 1 86 ? 11.233 14.776 -1.904 1.00 88.38 86 SER A O 1
ATOM 693 N N . SER A 1 87 ? 10.855 16.258 -0.265 1.00 89.62 87 SER A N 1
ATOM 694 C CA . SER A 1 87 ? 10.320 17.301 -1.161 1.00 89.62 87 SER A CA 1
ATOM 695 C C . SER A 1 87 ? 11.293 17.706 -2.287 1.00 89.62 87 SER A C 1
ATOM 697 O O . SER A 1 87 ? 10.876 18.079 -3.379 1.00 89.62 87 SER A O 1
ATOM 699 N N . ASN A 1 88 ? 12.609 17.584 -2.065 1.00 89.31 88 ASN A N 1
ATOM 700 C CA . ASN A 1 88 ? 13.600 17.788 -3.130 1.00 89.31 88 ASN A CA 1
ATOM 701 C C . ASN A 1 88 ? 13.630 16.607 -4.111 1.00 89.31 88 ASN A C 1
ATOM 703 O O . ASN A 1 88 ? 13.844 16.805 -5.300 1.00 89.31 88 ASN A O 1
ATOM 707 N N . GLY A 1 89 ? 13.435 15.386 -3.606 1.00 90.06 89 GLY A N 1
ATOM 708 C CA . GLY A 1 89 ? 13.366 14.169 -4.412 1.00 90.06 89 GLY A CA 1
ATOM 709 C C . GLY A 1 89 ? 12.119 14.131 -5.293 1.00 90.06 89 GLY A C 1
ATOM 710 O O . GLY A 1 89 ? 12.237 13.846 -6.478 1.00 90.06 89 GLY A O 1
ATOM 711 N N . SER A 1 90 ? 10.951 14.485 -4.746 1.00 92.44 90 SER A N 1
ATOM 712 C CA . SER A 1 90 ? 9.700 14.590 -5.510 1.00 92.44 90 SER A CA 1
ATOM 713 C C . SER A 1 90 ? 9.799 15.660 -6.596 1.00 92.44 90 SER A C 1
ATOM 715 O O . SER A 1 90 ? 9.497 15.379 -7.749 1.00 92.44 90 SER A O 1
ATOM 717 N N . THR A 1 91 ? 10.281 16.860 -6.256 1.00 93.06 91 THR A N 1
ATOM 718 C CA . THR A 1 91 ? 10.479 17.946 -7.232 1.00 93.06 91 THR A CA 1
ATOM 719 C C . THR A 1 91 ? 11.435 17.517 -8.339 1.00 93.06 91 THR A C 1
ATOM 721 O O . THR A 1 91 ? 11.121 17.684 -9.511 1.00 93.06 91 THR A O 1
ATOM 724 N N . TYR A 1 92 ? 12.559 16.891 -7.980 1.00 91.75 92 TYR A N 1
ATOM 725 C CA . TYR A 1 92 ? 13.516 16.378 -8.955 1.00 91.75 92 TYR A CA 1
ATOM 726 C C . TYR A 1 92 ? 12.906 15.323 -9.883 1.00 91.75 92 TYR A C 1
ATOM 728 O O . TYR A 1 92 ? 13.133 15.395 -11.084 1.00 91.75 92 TYR A O 1
ATOM 736 N N . LEU A 1 93 ? 12.127 14.371 -9.358 1.00 92.69 93 LEU A N 1
ATOM 737 C CA . LEU A 1 93 ? 11.443 13.367 -10.177 1.00 92.69 93 LEU A CA 1
ATOM 738 C C . LEU A 1 93 ? 10.451 14.016 -11.147 1.00 92.69 93 LEU A C 1
ATOM 740 O O . LEU A 1 93 ? 10.442 13.665 -12.319 1.00 92.69 93 LEU A O 1
ATOM 744 N N . VAL A 1 94 ? 9.667 14.998 -10.698 1.00 93.50 94 VAL A N 1
ATOM 745 C CA . VAL A 1 94 ? 8.715 15.704 -11.572 1.00 93.50 94 VAL A CA 1
ATOM 746 C C . VAL A 1 94 ? 9.427 16.530 -12.643 1.00 93.50 94 VAL A C 1
ATOM 748 O O . VAL A 1 94 ? 9.033 16.492 -13.804 1.00 93.50 94 VAL A O 1
ATOM 751 N N . GLU A 1 95 ? 10.498 17.242 -12.288 1.00 91.50 95 GLU A N 1
ATOM 752 C CA . GLU A 1 95 ? 11.336 17.954 -13.261 1.00 91.50 95 GLU A CA 1
ATOM 753 C C . GLU A 1 95 ? 11.954 16.989 -14.276 1.00 91.50 95 GLU A C 1
ATOM 755 O O . GLU A 1 95 ? 11.999 17.289 -15.468 1.00 91.50 95 GLU A O 1
ATOM 760 N N . LEU A 1 96 ? 12.395 15.817 -13.810 1.00 89.94 96 LEU A N 1
ATOM 761 C CA . LEU A 1 96 ? 12.960 14.779 -14.656 1.00 89.94 96 LEU A CA 1
ATOM 762 C C . LEU A 1 96 ? 11.917 14.259 -15.652 1.00 89.94 96 LEU A C 1
ATOM 764 O O . LEU A 1 96 ? 12.193 14.234 -16.847 1.00 89.94 96 LEU A O 1
ATOM 768 N N . MET A 1 97 ? 10.707 13.939 -15.194 1.00 91.56 97 MET A N 1
ATOM 769 C CA . MET A 1 97 ? 9.616 13.454 -16.051 1.00 91.56 97 MET A CA 1
ATOM 770 C C . MET A 1 97 ? 8.999 14.541 -16.943 1.00 91.56 97 MET A C 1
ATOM 772 O O . MET A 1 97 ? 8.259 14.228 -17.877 1.00 91.56 97 MET A O 1
ATOM 776 N N . GLY A 1 98 ? 9.335 15.812 -16.708 1.00 90.00 98 GLY A N 1
ATOM 777 C CA . GLY A 1 98 ? 9.005 16.917 -17.605 1.00 90.00 98 GLY A CA 1
ATOM 778 C C . GLY A 1 98 ? 9.707 16.835 -18.966 1.00 90.00 98 GLY A C 1
ATOM 779 O O . GLY A 1 98 ? 9.233 17.456 -19.916 1.00 90.00 98 GLY A O 1
ATOM 780 N N . ASN A 1 99 ? 10.799 16.065 -19.083 1.00 87.44 99 ASN A N 1
ATOM 781 C CA . ASN A 1 99 ? 11.405 15.727 -20.370 1.00 87.44 99 ASN A CA 1
ATOM 782 C C . ASN A 1 99 ? 10.800 14.413 -20.908 1.00 87.44 99 ASN A C 1
ATOM 784 O O . ASN A 1 99 ? 11.006 13.370 -20.280 1.00 87.44 99 ASN A O 1
ATOM 788 N N . PRO A 1 100 ? 10.114 14.424 -22.069 1.00 86.38 100 PRO A N 1
ATOM 789 C CA . PRO A 1 100 ? 9.582 13.213 -22.694 1.00 86.38 100 PRO A CA 1
ATOM 790 C C . PRO A 1 100 ? 10.628 12.127 -22.965 1.00 86.38 100 PRO A C 1
ATOM 792 O O . PRO A 1 100 ? 10.280 10.953 -22.961 1.00 86.38 100 PRO A O 1
ATOM 795 N N . GLU A 1 101 ? 11.902 12.483 -23.159 1.00 79.44 101 GLU A N 1
ATOM 796 C CA . GLU A 1 101 ? 12.977 11.495 -23.357 1.00 79.44 101 GLU A CA 1
ATOM 797 C C . GLU A 1 101 ? 13.140 10.582 -22.135 1.00 79.44 101 GLU A C 1
ATOM 799 O O . GLU A 1 101 ? 13.371 9.389 -22.276 1.00 79.44 101 GLU A O 1
ATOM 804 N N . HIS A 1 102 ? 12.915 11.098 -20.924 1.00 82.50 102 HIS A N 1
ATOM 805 C CA . HIS A 1 102 ? 13.002 10.301 -19.699 1.00 82.50 102 HIS A CA 1
ATOM 806 C C . HIS A 1 102 ? 11.747 9.445 -19.447 1.00 82.50 102 HIS A C 1
ATOM 808 O O . HIS A 1 102 ? 11.602 8.869 -18.372 1.00 82.50 102 HIS A O 1
ATOM 814 N N . HIS A 1 103 ? 10.795 9.378 -20.386 1.00 82.75 103 HIS A N 1
ATOM 815 C CA . HIS A 1 103 ? 9.631 8.489 -20.262 1.00 82.75 103 HIS A CA 1
ATOM 816 C C . HIS A 1 103 ? 9.988 7.042 -20.585 1.00 82.75 103 HIS A C 1
ATOM 818 O O . HIS A 1 103 ? 9.240 6.136 -20.203 1.00 82.75 103 HIS A O 1
ATOM 824 N N . GLU A 1 104 ? 11.115 6.825 -21.255 1.00 75.00 104 GLU A N 1
ATOM 825 C CA . GLU A 1 104 ? 11.716 5.514 -21.451 1.00 75.00 104 GLU A CA 1
ATOM 826 C C . GLU A 1 104 ? 12.510 5.118 -20.202 1.00 75.00 104 GLU A C 1
ATOM 828 O O . GLU A 1 104 ? 13.219 5.936 -19.608 1.00 75.00 104 GLU A O 1
ATOM 833 N N . LEU A 1 105 ? 12.372 3.855 -19.775 1.00 72.50 105 LEU A N 1
ATOM 834 C CA . LEU A 1 105 ? 13.002 3.350 -18.550 1.00 72.50 105 LEU A CA 1
ATOM 835 C C . LEU A 1 105 ? 14.511 3.624 -18.537 1.00 72.50 105 LEU A C 1
ATOM 837 O O . LEU A 1 105 ? 15.059 4.035 -17.521 1.00 72.50 105 LEU A O 1
ATOM 841 N N . GLU A 1 106 ? 15.185 3.407 -19.656 1.00 66.75 106 GLU A N 1
ATOM 842 C CA . GLU A 1 106 ? 16.640 3.514 -19.762 1.00 66.75 106 GLU A CA 1
ATOM 843 C C . GLU A 1 106 ? 17.134 4.941 -19.549 1.00 66.75 106 GLU A C 1
ATOM 845 O O . GLU A 1 106 ? 18.004 5.177 -18.705 1.00 66.75 106 GLU A O 1
ATOM 850 N N . GLU A 1 107 ? 16.517 5.889 -20.250 1.00 72.38 107 GLU A N 1
ATOM 851 C CA . GLU A 1 107 ? 16.814 7.315 -20.147 1.00 72.38 107 GLU A CA 1
ATOM 852 C C . GLU A 1 107 ? 16.482 7.852 -18.752 1.00 72.38 107 GLU A C 1
ATOM 854 O O . GLU A 1 107 ? 17.263 8.603 -18.160 1.00 72.38 107 GLU A O 1
ATOM 859 N N . PHE A 1 108 ? 15.381 7.386 -18.152 1.00 79.69 108 PHE A N 1
ATOM 860 C CA . PHE A 1 108 ? 15.090 7.679 -16.753 1.00 79.69 108 PHE A CA 1
ATOM 861 C C . PHE A 1 108 ? 16.197 7.179 -15.831 1.00 79.69 108 PHE A C 1
ATOM 863 O O . PHE A 1 108 ? 16.687 7.936 -14.993 1.00 79.69 108 PHE A O 1
ATOM 870 N N . LEU A 1 109 ? 16.611 5.917 -15.968 1.00 73.06 109 LEU A N 1
ATOM 871 C CA . LEU A 1 109 ? 17.631 5.341 -15.102 1.00 73.06 109 LEU A CA 1
ATOM 872 C C . LEU A 1 109 ? 18.953 6.081 -15.253 1.00 73.06 109 LEU A C 1
ATOM 874 O O . LEU A 1 109 ? 19.572 6.392 -14.234 1.00 73.06 109 LEU A O 1
ATOM 878 N N . LEU A 1 110 ? 19.366 6.395 -16.483 1.00 67.69 110 LEU A N 1
ATOM 879 C CA . LEU A 1 110 ? 20.532 7.219 -16.809 1.00 67.69 110 LEU A CA 1
ATOM 880 C C . LEU A 1 110 ? 20.505 8.568 -16.100 1.00 67.69 110 LEU A C 1
ATOM 882 O O . LEU A 1 110 ? 21.458 8.928 -15.402 1.00 67.69 110 LEU A O 1
ATOM 886 N N . ALA A 1 111 ? 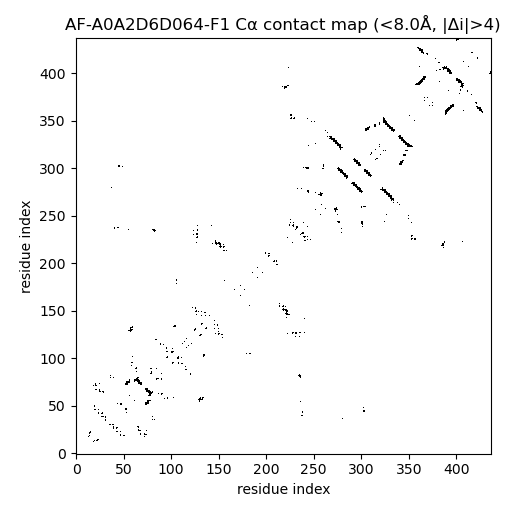19.403 9.290 -16.260 1.00 70.94 111 ALA A N 1
ATOM 887 C CA . ALA A 1 111 ? 19.274 10.643 -15.765 1.00 70.94 111 ALA A CA 1
ATOM 888 C C . ALA A 1 111 ? 19.033 10.698 -14.245 1.00 70.94 111 ALA A C 1
ATOM 890 O O . ALA A 1 111 ? 19.447 11.667 -13.598 1.00 70.94 111 ALA A O 1
ATOM 891 N N . ALA A 1 112 ? 18.445 9.648 -13.656 1.00 71.12 112 ALA A N 1
ATOM 892 C CA . ALA A 1 112 ? 18.279 9.434 -12.219 1.00 71.12 112 ALA A CA 1
ATOM 893 C C . ALA A 1 112 ? 19.635 9.157 -11.540 1.00 71.12 112 ALA A C 1
ATOM 895 O O . ALA A 1 112 ? 20.052 8.021 -11.285 1.00 71.12 112 ALA A O 1
ATOM 896 N N . ALA A 1 113 ? 20.361 10.235 -11.238 1.00 60.44 113 ALA A N 1
ATOM 897 C CA . ALA A 1 113 ? 21.682 10.157 -10.630 1.00 60.44 113 ALA A CA 1
ATOM 898 C C . ALA A 1 113 ? 21.612 9.641 -9.170 1.00 60.44 113 ALA A C 1
ATOM 900 O O . ALA A 1 113 ? 20.869 10.213 -8.362 1.00 60.44 113 ALA A O 1
ATOM 901 N N . PRO A 1 114 ? 22.479 8.690 -8.752 1.00 59.12 114 PRO A N 1
ATOM 902 C CA . PRO A 1 114 ? 22.501 8.146 -7.383 1.00 59.12 114 PRO A CA 1
ATOM 903 C C . PRO A 1 114 ? 22.727 9.189 -6.276 1.00 59.12 114 PRO A C 1
ATOM 905 O O . PRO A 1 114 ? 22.413 8.970 -5.110 1.00 59.12 114 PRO A O 1
ATOM 908 N N . LYS A 1 115 ? 23.295 10.353 -6.628 1.00 61.19 115 LYS A N 1
ATOM 909 C CA . LYS A 1 115 ? 23.487 11.477 -5.697 1.00 61.19 115 LYS A CA 1
ATOM 910 C C . LYS A 1 115 ? 22.173 12.172 -5.318 1.00 61.19 115 LYS A C 1
ATOM 912 O O . LYS A 1 115 ? 22.152 12.883 -4.318 1.00 61.19 115 LYS A O 1
ATOM 917 N N . LYS A 1 116 ? 21.112 12.009 -6.117 1.00 67.56 116 LYS A N 1
ATOM 918 C CA . LYS A 1 116 ? 19.802 12.650 -5.920 1.00 67.56 116 LYS A CA 1
ATOM 919 C C . LYS A 1 116 ? 18.702 11.655 -5.541 1.00 67.56 116 LYS A C 1
ATOM 921 O O . LYS A 1 116 ? 17.819 12.021 -4.770 1.00 67.56 116 LYS A O 1
ATOM 926 N N . LEU A 1 117 ? 18.780 10.414 -6.023 1.00 75.50 117 LEU A N 1
ATOM 927 C CA . LEU A 1 117 ? 17.846 9.333 -5.694 1.00 75.50 117 LEU A CA 1
ATOM 928 C C . LEU A 1 117 ? 18.607 8.116 -5.174 1.00 75.50 117 LEU A C 1
ATOM 930 O O . LEU A 1 117 ? 19.614 7.709 -5.745 1.00 75.50 117 LEU A O 1
ATOM 934 N N . LYS A 1 118 ? 18.119 7.525 -4.082 1.00 81.38 118 LYS A N 1
ATOM 935 C CA . LYS A 1 118 ? 18.678 6.276 -3.555 1.00 81.38 118 LYS A CA 1
ATOM 936 C C . LYS A 1 118 ? 18.240 5.113 -4.438 1.00 81.38 118 LYS A C 1
ATOM 938 O O . LYS A 1 118 ? 17.068 5.029 -4.780 1.00 81.38 118 LYS A O 1
ATOM 943 N N . ASN A 1 119 ? 19.139 4.167 -4.702 1.00 76.62 119 ASN A N 1
ATOM 944 C CA . ASN A 1 119 ? 18.800 2.955 -5.456 1.00 76.62 119 ASN A CA 1
ATOM 945 C C . ASN A 1 119 ? 17.655 2.164 -4.811 1.00 76.62 119 ASN A C 1
ATOM 947 O O . ASN A 1 119 ? 16.795 1.670 -5.526 1.00 76.62 119 ASN A O 1
ATOM 951 N N . SER A 1 120 ? 17.611 2.105 -3.474 1.00 81.75 120 SER A N 1
ATOM 952 C CA . SER A 1 120 ? 16.520 1.447 -2.744 1.00 81.75 120 SER A CA 1
ATOM 953 C C . SER A 1 120 ? 15.157 2.053 -3.076 1.00 81.75 120 SER A C 1
ATOM 955 O O . SER A 1 120 ? 14.205 1.320 -3.264 1.00 81.75 120 SER A O 1
ATOM 957 N N . LEU A 1 121 ? 15.088 3.379 -3.234 1.00 85.75 121 LEU A N 1
ATOM 958 C CA . LEU A 1 121 ? 13.847 4.062 -3.580 1.00 85.75 121 LEU A CA 1
ATOM 959 C C . LEU A 1 121 ? 13.393 3.718 -5.004 1.00 85.75 121 LEU A C 1
ATOM 961 O O . LEU A 1 121 ? 12.203 3.591 -5.243 1.00 85.75 121 LEU A O 1
ATOM 965 N N . VAL A 1 122 ? 14.324 3.560 -5.949 1.00 84.44 122 VAL A N 1
ATOM 966 C CA . VAL A 1 122 ? 13.977 3.147 -7.320 1.00 84.44 122 VAL A CA 1
ATOM 967 C C . VAL A 1 122 ? 13.426 1.720 -7.326 1.00 84.44 122 VAL A C 1
ATOM 969 O O . VAL A 1 122 ? 12.452 1.456 -8.019 1.00 84.44 122 VAL A O 1
ATOM 972 N N . VAL A 1 123 ? 14.003 0.821 -6.521 1.00 84.06 123 VAL A N 1
ATOM 973 C CA . VAL A 1 123 ? 13.465 -0.536 -6.332 1.00 84.06 123 VAL A CA 1
ATOM 974 C C . VAL A 1 123 ? 12.064 -0.477 -5.721 1.00 84.06 123 VAL A C 1
ATOM 976 O O . VAL A 1 123 ? 11.147 -1.039 -6.310 1.00 84.06 123 VAL A O 1
ATOM 979 N N . ASP A 1 124 ? 11.870 0.293 -4.643 1.00 88.12 124 ASP A N 1
ATOM 980 C CA . ASP A 1 124 ? 10.553 0.486 -4.019 1.00 88.12 124 ASP A CA 1
ATOM 981 C C . ASP A 1 124 ? 9.513 0.981 -5.046 1.00 88.12 124 ASP A C 1
ATOM 983 O O . ASP A 1 124 ? 8.395 0.476 -5.094 1.00 88.12 124 ASP A O 1
ATOM 987 N N . MET A 1 125 ? 9.879 1.939 -5.910 1.00 91.00 125 MET A N 1
ATOM 988 C CA . MET A 1 125 ? 9.003 2.477 -6.963 1.00 91.00 125 MET A CA 1
ATOM 989 C C . MET A 1 125 ? 8.596 1.418 -7.997 1.00 91.00 125 MET A C 1
ATOM 991 O O . MET A 1 125 ? 7.474 1.452 -8.501 1.00 91.00 125 MET A O 1
ATOM 995 N N . VAL A 1 126 ? 9.487 0.482 -8.320 1.00 87.25 126 VAL A N 1
ATOM 996 C CA . VAL A 1 126 ? 9.169 -0.633 -9.217 1.00 87.25 126 VAL A CA 1
ATOM 997 C C . VAL A 1 126 ? 8.268 -1.646 -8.519 1.00 87.25 126 VAL A C 1
ATOM 999 O O . VAL A 1 126 ? 7.268 -2.061 -9.096 1.00 87.25 126 VAL A O 1
ATOM 1002 N N . GLU A 1 127 ? 8.582 -2.025 -7.279 1.00 86.06 127 GLU A N 1
ATOM 1003 C CA . GLU A 1 127 ? 7.835 -3.041 -6.527 1.00 86.06 127 GLU A CA 1
ATOM 1004 C C . GLU A 1 127 ? 6.372 -2.638 -6.324 1.00 86.06 127 GLU A C 1
ATOM 1006 O O . GLU A 1 127 ? 5.470 -3.439 -6.584 1.00 86.06 127 GLU A O 1
ATOM 1011 N N . ILE A 1 128 ? 6.134 -1.374 -5.961 1.00 90.44 128 ILE A N 1
ATOM 1012 C CA . ILE A 1 128 ? 4.785 -0.817 -5.784 1.00 90.44 128 ILE A CA 1
ATOM 1013 C C . ILE A 1 128 ? 4.093 -0.457 -7.110 1.00 90.44 128 ILE A C 1
ATOM 1015 O O . ILE A 1 128 ? 2.971 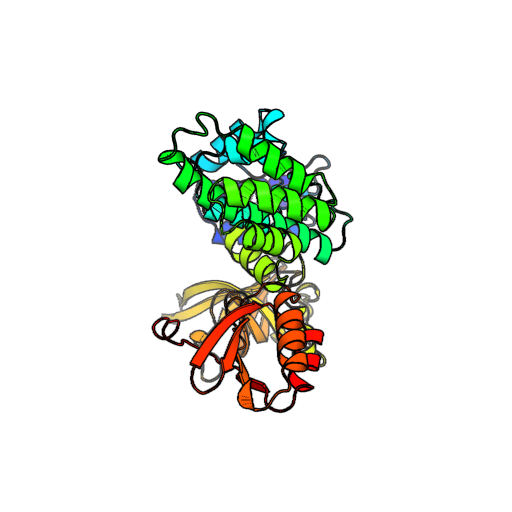0.031 -7.102 1.00 90.44 128 ILE A O 1
ATOM 1019 N N . GLY A 1 129 ? 4.747 -0.653 -8.258 1.00 89.94 129 GLY A N 1
ATOM 1020 C CA . GLY A 1 129 ? 4.152 -0.406 -9.575 1.00 89.94 129 GLY A CA 1
ATOM 1021 C C . GLY A 1 129 ? 4.049 1.049 -10.007 1.00 89.94 129 GLY A C 1
ATOM 1022 O O . GLY A 1 129 ? 3.357 1.366 -10.970 1.00 89.94 129 GLY A O 1
ATOM 1023 N N . LEU A 1 130 ? 4.764 1.954 -9.345 1.00 92.00 130 LEU A N 1
ATOM 1024 C CA . LEU A 1 130 ? 4.789 3.369 -9.708 1.00 92.00 130 LEU A CA 1
ATOM 1025 C C . LEU A 1 130 ? 5.433 3.614 -11.085 1.00 92.00 130 LEU A C 1
ATOM 1027 O O . LEU A 1 130 ? 5.200 4.647 -11.710 1.00 92.00 130 LEU A O 1
ATOM 1031 N N . MET A 1 131 ? 6.239 2.663 -11.561 1.00 89.44 131 MET A N 1
ATOM 1032 C CA . MET A 1 131 ? 6.914 2.695 -12.863 1.00 89.44 131 MET A CA 1
ATOM 1033 C C . MET A 1 131 ? 6.240 1.812 -13.926 1.00 89.44 131 MET A C 1
ATOM 1035 O O . MET A 1 131 ? 6.785 1.672 -15.019 1.00 89.44 131 MET A O 1
ATOM 1039 N N . ASP A 1 132 ? 5.065 1.240 -13.643 1.00 88.00 132 ASP A N 1
ATOM 1040 C CA . ASP A 1 132 ? 4.363 0.300 -14.532 1.00 88.00 132 ASP A CA 1
ATOM 1041 C C . ASP A 1 132 ? 4.136 0.875 -15.942 1.00 88.00 132 ASP A C 1
ATOM 1043 O O . ASP A 1 132 ? 4.407 0.219 -16.952 1.00 88.00 132 ASP A O 1
ATOM 1047 N N . SER A 1 133 ? 3.735 2.146 -16.033 1.00 86.62 133 SER A N 1
ATOM 1048 C CA . SER A 1 133 ? 3.507 2.822 -17.315 1.00 86.62 133 SER A CA 1
ATOM 1049 C C . SER A 1 133 ? 4.776 2.937 -18.168 1.00 86.62 133 SER A C 1
ATOM 1051 O O . SER A 1 133 ? 4.698 2.951 -19.399 1.00 86.62 133 SER A O 1
ATOM 1053 N N . MET A 1 134 ? 5.956 2.985 -17.539 1.00 79.94 134 MET A N 1
ATOM 1054 C CA . MET A 1 134 ? 7.249 3.125 -18.215 1.00 79.94 134 MET A CA 1
ATOM 1055 C C . MET A 1 134 ? 7.721 1.841 -18.884 1.00 79.94 134 MET A C 1
ATOM 1057 O O . MET A 1 134 ? 8.560 1.892 -19.779 1.00 79.94 134 MET A O 1
ATOM 1061 N N . VAL A 1 135 ? 7.174 0.703 -18.463 1.00 71.19 135 VAL A N 1
ATOM 1062 C CA . VAL A 1 135 ? 7.637 -0.629 -18.870 1.00 71.19 135 VAL A CA 1
ATOM 1063 C C . VAL A 1 135 ? 6.571 -1.447 -19.583 1.00 71.19 135 VAL A C 1
ATOM 1065 O O . VAL A 1 135 ? 6.701 -2.659 -19.728 1.00 71.19 135 VAL A O 1
ATOM 1068 N N . GLY A 1 136 ? 5.519 -0.772 -20.048 1.00 71.44 136 GLY A N 1
ATOM 1069 C CA . GLY A 1 136 ? 4.455 -1.392 -20.830 1.00 71.44 136 GLY A CA 1
ATOM 1070 C C . GLY A 1 136 ? 3.570 -2.334 -20.020 1.00 71.44 136 GLY A C 1
ATOM 1071 O O . GLY A 1 136 ? 2.913 -3.182 -20.618 1.00 71.44 136 GLY A O 1
ATOM 1072 N N . VAL A 1 137 ? 3.540 -2.197 -18.689 1.00 74.06 137 VAL A N 1
ATOM 1073 C CA . VAL A 1 137 ? 2.545 -2.883 -17.865 1.00 74.06 137 VAL A CA 1
ATOM 1074 C C . VAL A 1 137 ? 1.191 -2.233 -18.140 1.00 74.06 137 VAL A C 1
ATOM 1076 O O . VAL A 1 137 ? 0.962 -1.071 -17.801 1.00 74.06 137 VAL A O 1
ATOM 1079 N N . ASP A 1 138 ? 0.298 -2.981 -18.781 1.00 76.25 138 ASP A N 1
ATOM 1080 C CA . ASP A 1 138 ? -1.064 -2.528 -19.047 1.00 76.25 138 ASP A CA 1
ATOM 1081 C C . ASP A 1 138 ? -1.933 -2.745 -17.793 1.00 76.25 138 ASP A C 1
ATOM 1083 O O . ASP A 1 138 ? -1.857 -3.813 -17.169 1.00 76.25 138 ASP A O 1
ATOM 1087 N N . PRO A 1 139 ? -2.783 -1.778 -17.397 1.00 78.56 139 PRO A N 1
ATOM 1088 C CA . PRO A 1 139 ? -3.746 -1.967 -16.316 1.00 78.56 139 PRO A CA 1
ATOM 1089 C C . PRO A 1 139 ? -4.606 -3.232 -16.449 1.00 78.56 139 PRO A C 1
ATOM 1091 O O . PRO A 1 139 ? -4.968 -3.810 -15.423 1.00 78.56 139 PRO A O 1
ATOM 1094 N N . SER A 1 140 ? -4.890 -3.699 -17.669 1.00 79.88 140 SER A N 1
ATOM 1095 C CA . SER A 1 140 ? -5.657 -4.917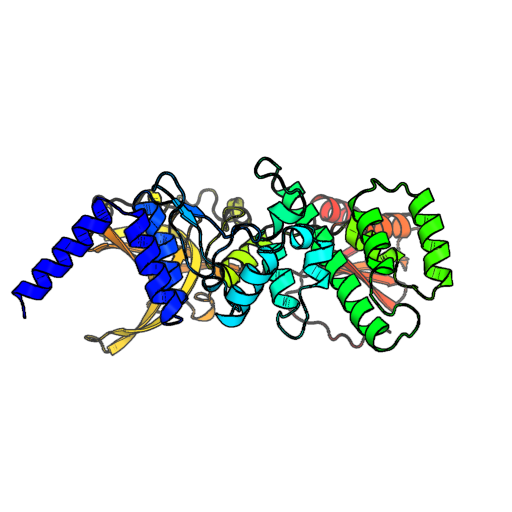 -17.939 1.00 79.88 140 SER A CA 1
ATOM 1096 C C . SER A 1 140 ? -4.856 -6.216 -17.827 1.00 79.88 140 SER A C 1
ATOM 1098 O O . SER A 1 140 ? -5.458 -7.280 -17.930 1.00 79.88 140 SER A O 1
ATOM 1100 N N . MET A 1 141 ? -3.525 -6.166 -17.678 1.00 77.06 141 MET A N 1
ATOM 1101 C CA . MET A 1 141 ? -2.715 -7.376 -17.498 1.00 77.06 141 MET A CA 1
ATOM 1102 C C . MET A 1 141 ? -3.075 -8.092 -16.197 1.00 77.06 141 MET A C 1
ATOM 1104 O O . MET A 1 141 ? -3.376 -7.463 -15.174 1.00 77.06 141 MET A O 1
ATOM 1108 N N . GLU A 1 142 ? -2.961 -9.414 -16.231 1.00 69.81 142 GLU A N 1
ATOM 1109 C CA . GLU A 1 142 ? -3.095 -10.243 -15.042 1.00 69.81 142 GLU A CA 1
ATOM 1110 C C . GLU A 1 142 ? -1.941 -9.972 -14.075 1.00 69.81 142 GLU A C 1
ATOM 1112 O O . GLU A 1 142 ? -0.794 -9.746 -14.471 1.00 69.81 142 GLU A O 1
ATOM 1117 N N . LEU A 1 143 ? -2.239 -10.003 -12.778 1.00 70.31 143 LEU A N 1
ATOM 1118 C CA . LEU A 1 143 ? -1.282 -9.638 -11.735 1.00 70.31 143 LEU A CA 1
ATOM 1119 C C . LEU A 1 143 ? 0.052 -10.412 -11.818 1.00 70.31 143 LEU A C 1
ATOM 1121 O O . LEU A 1 143 ? 1.091 -9.757 -11.728 1.00 70.31 143 LEU A O 1
ATOM 1125 N N . PRO A 1 144 ? 0.090 -11.741 -12.063 1.00 63.56 144 PRO A N 1
ATOM 1126 C CA . PRO A 1 144 ? 1.355 -12.465 -12.214 1.00 63.56 144 PRO A CA 1
ATOM 1127 C C . PRO A 1 144 ? 2.253 -11.912 -13.330 1.00 63.56 144 PRO A C 1
ATOM 1129 O O . PRO A 1 144 ? 3.469 -11.844 -13.160 1.00 63.56 144 PRO A O 1
ATOM 1132 N N . GLU A 1 145 ? 1.672 -11.459 -14.443 1.00 63.59 145 GLU A N 1
ATOM 1133 C CA . GLU A 1 145 ? 2.424 -10.864 -15.554 1.00 63.59 145 GLU A CA 1
ATOM 1134 C C . GLU A 1 145 ? 2.994 -9.494 -15.168 1.00 63.59 145 GLU A C 1
ATOM 1136 O O . GLU A 1 145 ? 4.154 -9.197 -15.462 1.00 63.59 145 GLU A O 1
ATOM 1141 N N . LYS A 1 146 ? 2.222 -8.683 -14.429 1.00 73.19 146 LYS A N 1
ATOM 1142 C CA . LYS A 1 146 ? 2.697 -7.401 -13.882 1.00 73.19 146 LYS A CA 1
ATOM 1143 C C . LYS A 1 146 ? 3.883 -7.608 -12.942 1.00 73.19 146 LYS A C 1
ATOM 1145 O O . LYS A 1 146 ? 4.905 -6.936 -13.068 1.00 73.19 146 LYS A O 1
ATOM 1150 N N . LEU A 1 147 ? 3.766 -8.568 -12.023 1.00 68.75 147 LEU A N 1
ATOM 1151 C CA . LEU A 1 147 ? 4.812 -8.889 -11.048 1.00 68.75 147 LEU A CA 1
ATOM 1152 C C . LEU A 1 147 ? 6.067 -9.465 -11.704 1.00 68.75 147 LEU A C 1
ATOM 1154 O O . LEU A 1 147 ? 7.180 -9.174 -11.257 1.00 68.75 147 LEU A O 1
ATOM 1158 N N . HIS A 1 148 ? 5.899 -10.236 -12.779 1.00 65.81 148 HIS A N 1
ATOM 1159 C CA . HIS A 1 148 ? 7.008 -10.669 -13.616 1.00 65.81 148 HIS A CA 1
ATOM 1160 C C . HIS A 1 148 ? 7.738 -9.463 -14.216 1.00 65.81 148 HIS A C 1
ATOM 1162 O O . HIS A 1 148 ? 8.933 -9.299 -13.987 1.00 65.81 148 HIS A O 1
ATOM 1168 N N . LEU A 1 149 ? 7.027 -8.570 -14.916 1.00 65.62 149 LEU A N 1
ATOM 1169 C CA . LEU A 1 149 ? 7.624 -7.396 -15.564 1.00 65.62 149 LEU A CA 1
ATOM 1170 C C . LEU A 1 149 ? 8.338 -6.470 -14.569 1.00 65.62 149 LEU A C 1
ATOM 1172 O O . LEU A 1 149 ? 9.484 -6.090 -14.813 1.00 65.62 149 LEU A O 1
ATOM 1176 N N . ARG A 1 150 ? 7.717 -6.173 -13.421 1.00 77.38 150 ARG A N 1
ATOM 1177 C CA . ARG A 1 150 ? 8.356 -5.422 -12.326 1.00 77.38 150 ARG A CA 1
ATOM 1178 C C . ARG A 1 150 ? 9.640 -6.102 -11.857 1.00 77.38 150 ARG A C 1
ATOM 1180 O O . ARG A 1 150 ? 10.681 -5.467 -11.703 1.00 77.38 150 ARG A O 1
ATOM 1187 N N . GLY A 1 151 ? 9.582 -7.418 -11.700 1.00 66.31 151 GLY A N 1
ATOM 1188 C CA . GLY A 1 151 ? 10.718 -8.227 -11.314 1.00 66.31 151 GLY A CA 1
ATOM 1189 C C . GLY A 1 151 ? 11.914 -8.140 -12.273 1.00 66.31 151 GLY A C 1
ATOM 1190 O O . GLY A 1 151 ? 13.055 -7.958 -11.840 1.00 66.31 151 GLY A O 1
ATOM 1191 N N . ARG A 1 152 ? 11.657 -8.185 -13.583 1.00 66.06 152 ARG A N 1
ATOM 1192 C CA . ARG A 1 152 ? 12.694 -8.037 -14.620 1.00 66.06 152 ARG A CA 1
ATOM 1193 C C . ARG A 1 152 ? 13.450 -6.717 -14.493 1.00 66.06 152 ARG A C 1
ATOM 1195 O O . ARG A 1 152 ? 14.667 -6.676 -14.663 1.00 66.06 152 ARG A O 1
ATOM 1202 N N . ILE A 1 153 ? 12.744 -5.638 -14.160 1.00 71.00 153 ILE A N 1
ATOM 1203 C CA . ILE A 1 153 ? 13.348 -4.314 -13.978 1.00 71.00 153 ILE A CA 1
ATOM 1204 C C . ILE A 1 153 ? 14.269 -4.305 -12.766 1.00 71.00 153 ILE A C 1
ATOM 1206 O O . ILE A 1 153 ? 15.352 -3.739 -12.844 1.00 71.00 153 ILE A O 1
ATOM 1210 N N . ILE A 1 154 ? 13.880 -4.938 -11.658 1.00 70.81 154 ILE A N 1
ATOM 1211 C CA . ILE A 1 154 ? 14.721 -5.012 -10.456 1.00 70.81 154 ILE A CA 1
ATOM 1212 C C . ILE A 1 154 ? 16.028 -5.743 -10.772 1.00 70.81 154 ILE A C 1
ATOM 1214 O O . ILE A 1 154 ? 17.104 -5.223 -10.474 1.00 70.81 154 ILE A O 1
ATOM 1218 N N . ALA A 1 155 ? 15.957 -6.872 -11.481 1.00 62.66 155 ALA A N 1
ATOM 1219 C CA . ALA A 1 155 ? 17.150 -7.578 -11.949 1.00 62.66 155 ALA A CA 1
ATOM 1220 C C . ALA A 1 155 ? 18.025 -6.691 -12.864 1.00 62.66 155 ALA A C 1
ATOM 1222 O O . ALA A 1 155 ? 19.249 -6.628 -12.708 1.00 62.66 155 ALA A O 1
ATOM 1223 N N . ALA A 1 156 ? 17.406 -5.938 -13.781 1.00 63.84 156 ALA A N 1
ATOM 1224 C CA . ALA A 1 156 ? 18.118 -4.986 -14.632 1.00 63.84 156 ALA A CA 1
ATOM 1225 C C . ALA A 1 156 ? 18.772 -3.852 -13.816 1.00 63.84 156 ALA A C 1
ATOM 1227 O O . ALA A 1 156 ? 19.926 -3.503 -14.061 1.00 63.84 156 ALA A O 1
ATOM 1228 N N . LEU A 1 157 ? 18.085 -3.310 -12.806 1.00 68.50 157 LEU A N 1
ATOM 1229 C CA . LEU A 1 157 ? 18.591 -2.273 -11.902 1.00 68.50 157 LEU A CA 1
ATOM 1230 C C . LEU A 1 157 ? 19.817 -2.740 -11.119 1.00 68.50 157 LEU A C 1
ATOM 1232 O O . LEU A 1 157 ? 20.787 -1.989 -10.987 1.00 68.50 157 LEU A O 1
ATOM 1236 N N . GLU A 1 158 ? 19.798 -3.963 -10.595 1.00 64.62 158 GLU A N 1
ATOM 1237 C CA . GLU A 1 158 ? 20.949 -4.555 -9.909 1.00 64.62 158 GLU A CA 1
ATOM 1238 C C . GLU A 1 158 ? 22.157 -4.647 -10.839 1.00 64.62 158 GLU A C 1
ATOM 1240 O O . GLU A 1 158 ? 23.268 -4.249 -10.464 1.00 64.62 158 GLU A O 1
ATOM 1245 N N . HIS A 1 159 ? 21.931 -5.078 -12.082 1.00 58.72 159 HIS A N 1
ATOM 1246 C CA . HIS A 1 159 ? 22.975 -5.150 -13.094 1.00 58.72 159 HIS A CA 1
ATOM 1247 C C . HIS A 1 159 ? 23.527 -3.758 -13.447 1.00 58.72 159 HIS A C 1
ATOM 1249 O O . HIS A 1 159 ? 24.744 -3.556 -13.409 1.00 58.72 159 HIS A O 1
ATOM 1255 N N . VAL A 1 160 ? 22.655 -2.769 -13.685 1.00 58.06 160 VAL A N 1
ATOM 1256 C CA . VAL A 1 160 ? 23.025 -1.359 -13.924 1.00 58.06 160 VAL A CA 1
ATOM 1257 C C . VAL A 1 160 ? 23.845 -0.803 -12.765 1.00 58.06 160 VAL A C 1
ATOM 1259 O O . VAL A 1 160 ? 24.858 -0.141 -12.982 1.00 58.06 160 VAL A O 1
ATOM 1262 N N . ASN A 1 161 ? 23.456 -1.078 -11.522 1.00 60.84 161 ASN A N 1
ATOM 1263 C CA . ASN A 1 161 ? 24.165 -0.594 -10.341 1.00 60.84 161 ASN A CA 1
ATOM 1264 C C . ASN A 1 161 ? 25.543 -1.243 -10.176 1.00 60.84 161 ASN A C 1
ATOM 1266 O O . ASN A 1 161 ? 26.523 -0.549 -9.883 1.00 60.84 161 ASN A O 1
ATOM 1270 N N . MET A 1 162 ? 25.638 -2.554 -10.408 1.00 58.69 162 MET A N 1
ATOM 1271 C CA . MET A 1 162 ? 26.907 -3.279 -10.423 1.00 58.69 162 MET A CA 1
ATOM 1272 C C . MET A 1 162 ? 27.848 -2.713 -11.494 1.00 58.69 162 MET A C 1
ATOM 1274 O O . MET A 1 162 ? 29.040 -2.527 -11.240 1.00 58.69 162 MET A O 1
ATOM 1278 N N . TRP A 1 163 ? 27.303 -2.379 -12.665 1.00 52.22 163 TRP A N 1
ATOM 1279 C CA . TRP A 1 163 ? 28.053 -1.812 -13.778 1.00 52.22 163 TRP A CA 1
ATOM 1280 C C . TRP A 1 163 ? 28.447 -0.358 -13.580 1.00 52.22 163 TRP A C 1
ATOM 1282 O O . TRP A 1 163 ? 29.601 -0.026 -13.815 1.00 52.22 163 TRP A O 1
ATOM 1292 N N . ARG A 1 164 ? 27.567 0.503 -13.063 1.00 54.25 164 ARG A N 1
ATOM 1293 C CA . ARG A 1 164 ? 27.912 1.882 -12.673 1.00 54.25 164 ARG A CA 1
ATOM 1294 C C . ARG A 1 164 ? 29.115 1.905 -11.744 1.00 54.25 164 ARG A C 1
ATOM 1296 O O . ARG A 1 164 ? 30.033 2.691 -11.953 1.00 54.25 164 ARG A O 1
ATOM 1303 N N . LYS A 1 165 ? 29.140 1.000 -10.764 1.00 56.16 165 LYS A N 1
ATOM 1304 C CA . LYS A 1 165 ? 30.269 0.847 -9.844 1.00 56.16 165 LYS A CA 1
ATOM 1305 C C . LYS A 1 165 ? 31.567 0.464 -10.568 1.00 56.16 165 LYS A C 1
ATOM 1307 O O . LYS A 1 165 ? 32.620 0.926 -10.159 1.00 56.16 165 LYS A O 1
ATOM 1312 N N . LYS A 1 166 ? 31.492 -0.332 -11.642 1.00 50.72 166 LYS A N 1
ATOM 1313 C CA . LYS A 1 166 ? 32.641 -0.699 -12.492 1.00 50.72 166 LYS A CA 1
ATOM 1314 C C . LYS A 1 166 ? 33.029 0.405 -13.494 1.00 50.72 166 LYS A C 1
ATOM 1316 O O . LYS A 1 166 ? 34.210 0.578 -13.760 1.00 50.72 166 LYS A O 1
ATOM 1321 N N . CYS A 1 167 ? 32.067 1.156 -14.036 1.00 45.41 167 CYS A N 1
ATOM 1322 C CA . CYS A 1 167 ? 32.278 2.224 -15.023 1.00 45.41 167 CYS A CA 1
ATOM 1323 C C . CYS A 1 167 ? 32.890 3.492 -14.436 1.00 45.41 167 CYS A C 1
ATOM 1325 O O . CYS A 1 167 ? 33.648 4.158 -15.133 1.00 45.41 167 CYS A O 1
ATOM 1327 N N . VAL A 1 168 ? 32.610 3.815 -13.168 1.00 46.69 168 VAL A N 1
ATOM 1328 C CA . VAL A 1 168 ? 33.276 4.933 -12.471 1.00 46.69 168 VAL A CA 1
ATOM 1329 C C . VAL A 1 168 ? 34.809 4.774 -12.479 1.00 46.69 168 VAL A C 1
ATOM 1331 O O . VAL A 1 168 ? 35.510 5.780 -12.435 1.00 46.69 168 VAL A O 1
ATOM 1334 N N . ASP A 1 169 ? 35.309 3.546 -12.670 1.00 42.72 169 ASP A N 1
ATOM 1335 C CA . ASP A 1 169 ? 36.733 3.209 -12.748 1.00 42.72 169 ASP A CA 1
ATOM 1336 C C . ASP A 1 169 ? 37.192 2.693 -14.140 1.00 42.72 169 ASP A C 1
ATOM 1338 O O . ASP A 1 169 ? 38.339 2.263 -14.278 1.00 42.72 169 ASP A O 1
ATOM 1342 N N . ASN A 1 170 ? 36.346 2.715 -15.190 1.00 42.19 170 ASN A N 1
ATOM 1343 C CA . ASN A 1 170 ? 36.648 2.078 -16.488 1.00 42.19 170 ASN A CA 1
ATOM 1344 C C . ASN A 1 170 ? 36.678 3.068 -17.682 1.00 42.19 170 ASN A C 1
ATOM 1346 O O . ASN A 1 170 ? 35.633 3.594 -18.072 1.00 42.19 170 ASN A O 1
ATOM 1350 N N . PRO A 1 171 ? 37.838 3.272 -18.341 1.00 45.41 171 PRO A N 1
ATOM 1351 C CA . PRO A 1 171 ? 37.997 4.212 -19.457 1.00 45.41 171 PRO A CA 1
ATOM 1352 C C . PRO A 1 171 ? 37.321 3.795 -20.780 1.00 45.41 171 PRO A C 1
ATOM 1354 O O . PRO A 1 171 ? 37.360 4.564 -21.739 1.00 45.41 171 PRO A O 1
ATOM 1357 N N . LEU A 1 172 ? 36.707 2.607 -20.868 1.00 39.81 172 LEU A N 1
ATOM 1358 C CA . LEU A 1 172 ? 36.099 2.089 -22.105 1.00 39.81 172 LEU A CA 1
ATOM 1359 C C . LEU A 1 172 ? 34.673 2.601 -22.394 1.00 39.81 172 LEU A C 1
ATOM 1361 O O . LEU A 1 172 ? 34.216 2.462 -23.525 1.00 39.81 172 LEU A O 1
ATOM 1365 N N . TYR A 1 173 ? 33.975 3.210 -21.425 1.00 45.38 173 TYR A N 1
ATOM 1366 C CA . TYR A 1 173 ? 32.587 3.682 -21.593 1.00 45.38 173 TYR A CA 1
ATOM 1367 C C . TYR A 1 173 ? 32.390 5.107 -21.045 1.00 45.38 173 TYR A C 1
ATOM 1369 O O . TYR A 1 173 ? 31.799 5.288 -19.980 1.00 45.38 173 TYR A O 1
ATOM 1377 N N . PRO A 1 174 ? 32.857 6.143 -21.764 1.00 39.19 174 PRO A N 1
ATOM 1378 C CA . PRO A 1 174 ? 32.898 7.515 -21.252 1.00 39.19 174 PRO A CA 1
ATOM 1379 C C . PRO A 1 174 ? 31.524 8.197 -21.096 1.00 39.19 174 PRO A C 1
ATOM 1381 O O . PRO A 1 174 ? 31.453 9.239 -20.450 1.00 39.19 174 PRO A O 1
ATOM 1384 N N . SER A 1 175 ? 30.438 7.635 -21.650 1.00 46.28 175 SER A N 1
ATOM 1385 C CA . SER A 1 175 ? 29.082 8.220 -21.595 1.00 46.28 175 SER A CA 1
ATOM 1386 C C . SER A 1 175 ? 27.952 7.257 -21.201 1.00 46.28 175 SER A C 1
ATOM 1388 O O . SER A 1 175 ? 26.821 7.698 -21.046 1.00 46.28 175 SER A O 1
ATOM 1390 N N . GLY A 1 176 ? 28.209 5.952 -21.048 1.00 42.28 176 GLY A N 1
ATOM 1391 C CA . GLY A 1 176 ? 27.175 4.955 -20.724 1.00 42.28 176 GLY A CA 1
ATOM 1392 C C . GLY A 1 176 ? 26.265 4.512 -21.886 1.00 42.28 176 GLY A C 1
ATOM 1393 O O . GLY A 1 176 ? 25.673 3.448 -21.780 1.00 42.28 176 GLY A O 1
ATOM 1394 N N . GLN A 1 177 ? 26.210 5.229 -23.016 1.00 43.31 177 GLN A N 1
ATOM 1395 C CA . GLN A 1 177 ? 25.253 4.967 -24.114 1.00 43.31 177 GLN A CA 1
ATOM 1396 C C . GLN A 1 177 ? 25.313 3.541 -24.705 1.00 43.31 177 GLN A C 1
ATOM 1398 O O . GLN A 1 177 ? 24.283 2.923 -24.936 1.00 43.31 177 GLN A O 1
ATOM 1403 N N . GLY A 1 178 ? 26.512 2.978 -24.910 1.00 46.50 178 GLY A N 1
ATOM 1404 C CA . GLY A 1 178 ? 26.664 1.623 -25.469 1.00 46.50 178 GLY A CA 1
ATOM 1405 C C . GLY A 1 178 ? 26.170 0.498 -24.552 1.00 46.50 178 GLY A C 1
ATOM 1406 O O . GLY A 1 178 ? 25.862 -0.577 -25.039 1.00 46.50 178 GLY A O 1
AT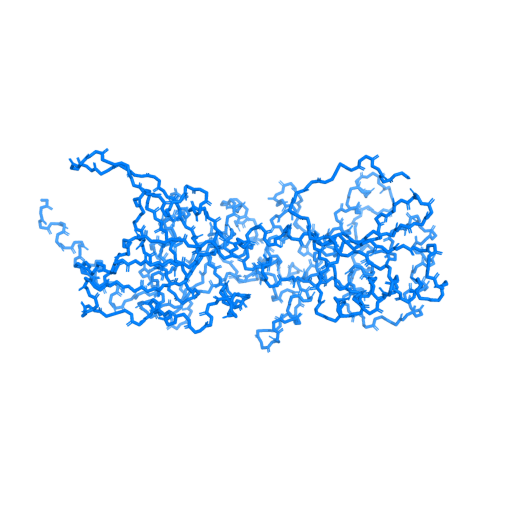OM 1407 N N . PHE A 1 179 ? 26.073 0.754 -23.245 1.00 47.16 179 PHE A N 1
ATOM 1408 C CA . PHE A 1 179 ? 25.566 -0.197 -22.253 1.00 47.16 179 PHE A CA 1
ATOM 1409 C C . PHE A 1 179 ? 24.030 -0.254 -22.245 1.00 47.16 179 PHE A C 1
ATOM 1411 O O . PHE A 1 179 ? 23.462 -1.316 -22.013 1.00 47.16 179 PHE A O 1
ATOM 1418 N N . TYR A 1 180 ? 23.356 0.868 -22.513 1.00 48.06 180 TYR A N 1
ATOM 1419 C CA . TYR A 1 180 ? 21.894 0.909 -22.540 1.00 48.06 180 TYR A CA 1
ATOM 1420 C C . TYR A 1 180 ? 21.335 0.308 -23.824 1.00 48.06 180 TYR A C 1
ATOM 1422 O O . TYR A 1 180 ? 20.400 -0.462 -23.716 1.00 48.06 180 TYR A O 1
ATOM 1430 N N . ASN A 1 181 ? 22.006 0.462 -24.971 1.00 50.25 181 ASN A N 1
ATOM 1431 C CA . ASN A 1 181 ? 21.653 -0.272 -26.196 1.00 50.25 181 ASN A CA 1
ATOM 1432 C C . ASN A 1 181 ? 21.627 -1.809 -25.992 1.00 50.25 181 ASN A C 1
ATOM 1434 O O . ASN A 1 181 ? 20.819 -2.503 -26.606 1.00 50.25 181 ASN A O 1
ATOM 1438 N N . ASP A 1 182 ? 22.487 -2.350 -25.115 1.00 49.38 182 ASP A N 1
ATOM 1439 C CA . ASP A 1 182 ? 22.506 -3.784 -24.776 1.00 49.38 182 ASP A CA 1
ATOM 1440 C C . ASP A 1 182 ? 21.331 -4.177 -23.845 1.00 49.38 182 ASP A C 1
ATOM 1442 O O . ASP A 1 182 ? 20.792 -5.280 -23.948 1.00 49.38 182 ASP A O 1
ATOM 1446 N N . VAL A 1 183 ? 20.904 -3.279 -22.946 1.00 48.38 183 VAL A N 1
ATOM 1447 C CA . VAL A 1 183 ? 19.713 -3.448 -22.082 1.00 48.38 183 VAL A CA 1
ATOM 1448 C C . VAL A 1 183 ? 18.414 -3.256 -22.878 1.00 48.38 183 VAL A C 1
ATOM 1450 O O . VAL A 1 183 ? 17.446 -3.985 -22.669 1.00 48.38 183 VAL A O 1
ATOM 1453 N N . GLU A 1 184 ? 18.416 -2.339 -23.837 1.00 45.00 184 GLU A N 1
ATOM 1454 C CA . GLU A 1 184 ? 17.337 -2.064 -24.781 1.00 45.00 184 GLU A CA 1
ATOM 1455 C C . GLU A 1 184 ? 17.074 -3.272 -25.676 1.00 45.00 184 GLU A C 1
ATOM 1457 O O . GLU A 1 184 ? 15.928 -3.693 -25.835 1.00 45.00 184 GLU A O 1
ATOM 1462 N N . ALA A 1 185 ? 18.136 -3.901 -26.192 1.00 50.62 185 ALA A N 1
ATOM 1463 C CA . ALA A 1 185 ? 18.040 -5.162 -26.920 1.00 50.62 185 ALA A CA 1
ATOM 1464 C C . ALA A 1 185 ? 17.392 -6.268 -26.061 1.00 50.62 185 ALA A C 1
ATOM 1466 O O . ALA A 1 185 ? 16.509 -6.978 -26.538 1.00 50.62 185 ALA A O 1
ATOM 1467 N N . LEU A 1 186 ? 17.744 -6.368 -24.772 1.00 46.44 186 LEU A N 1
ATOM 1468 C CA . LEU A 1 186 ? 17.147 -7.329 -23.828 1.00 46.44 186 LEU A CA 1
ATOM 1469 C C . LEU A 1 186 ? 15.665 -7.066 -23.525 1.00 46.44 186 LEU A C 1
ATOM 1471 O O . LEU A 1 186 ? 14.898 -8.005 -23.295 1.00 46.44 186 LEU A O 1
ATOM 1475 N N . LEU A 1 187 ? 15.262 -5.797 -23.457 1.00 43.81 187 LEU A N 1
ATOM 1476 C CA . LEU A 1 187 ? 13.878 -5.405 -23.192 1.00 43.81 187 LEU A CA 1
ATOM 1477 C C . LEU A 1 187 ? 13.000 -5.536 -24.446 1.00 43.81 187 LEU A C 1
ATOM 1479 O O . LEU A 1 187 ? 11.829 -5.900 -24.317 1.00 43.81 187 LEU A O 1
ATOM 1483 N N . LYS A 1 188 ? 13.556 -5.284 -25.641 1.00 45.22 188 LYS A N 1
ATOM 1484 C CA . LYS A 1 188 ? 12.834 -5.293 -26.925 1.00 45.22 188 LYS A CA 1
ATOM 1485 C C . LYS A 1 188 ? 12.752 -6.663 -27.601 1.00 45.22 188 LYS A C 1
ATOM 1487 O O . LYS A 1 188 ? 11.774 -6.910 -28.308 1.00 45.22 188 LYS A O 1
ATOM 1492 N N . GLU A 1 189 ? 13.716 -7.564 -27.411 1.00 39.28 189 GLU A N 1
ATOM 1493 C CA . GLU A 1 189 ? 13.725 -8.858 -28.103 1.00 39.28 189 GLU A CA 1
ATOM 1494 C C . GLU A 1 189 ? 13.214 -10.020 -27.234 1.00 39.28 189 GLU A C 1
ATOM 1496 O O . GLU A 1 189 ? 13.637 -10.240 -26.099 1.00 39.28 189 GLU A O 1
ATOM 1501 N N . LYS A 1 190 ? 12.338 -10.854 -27.814 1.00 40.22 190 LYS A N 1
ATOM 1502 C CA . LYS A 1 190 ? 12.150 -12.253 -27.393 1.00 40.22 190 LYS A CA 1
ATOM 1503 C C . LYS A 1 190 ? 13.405 -13.037 -27.795 1.00 40.22 190 LYS A C 1
ATOM 1505 O O . LYS A 1 190 ? 13.363 -13.805 -28.753 1.00 40.22 190 LYS A O 1
ATOM 1510 N N . VAL A 1 191 ? 14.525 -12.777 -27.124 1.00 39.31 191 VAL A N 1
ATOM 1511 C CA . VAL A 1 191 ? 15.828 -13.316 -27.528 1.00 39.31 191 VAL A CA 1
ATOM 1512 C C . VAL A 1 191 ? 15.808 -14.842 -27.438 1.00 39.31 191 VAL A C 1
ATOM 1514 O O . VAL A 1 191 ? 15.455 -15.416 -26.404 1.00 39.31 191 VAL A O 1
ATOM 1517 N N . THR A 1 192 ? 16.177 -15.518 -28.524 1.00 38.03 192 THR A N 1
ATOM 1518 C CA . THR A 1 192 ? 16.278 -16.980 -28.546 1.00 38.03 192 THR A CA 1
ATOM 1519 C C . THR A 1 192 ? 17.584 -17.452 -27.900 1.00 38.03 192 THR A C 1
ATOM 1521 O O . THR A 1 192 ? 18.583 -16.736 -27.856 1.00 38.03 192 THR A O 1
ATOM 1524 N N . TYR A 1 193 ? 17.617 -18.701 -27.419 1.00 33.97 193 TYR A N 1
ATOM 1525 C CA . TYR A 1 193 ? 18.788 -19.309 -26.761 1.00 33.97 193 TYR A CA 1
ATOM 1526 C C . TYR A 1 193 ? 20.119 -19.122 -27.525 1.00 33.97 193 TYR A C 1
ATOM 1528 O O . TYR A 1 193 ? 21.177 -18.964 -26.916 1.00 33.97 193 TYR A O 1
ATOM 1536 N N . TYR A 1 194 ? 20.087 -19.129 -28.861 1.00 33.25 194 TYR A N 1
ATOM 1537 C CA . TYR A 1 194 ? 21.289 -19.005 -29.689 1.00 33.25 194 TYR A CA 1
ATOM 1538 C C . TYR A 1 194 ? 21.831 -17.573 -29.761 1.00 33.25 194 TYR A C 1
ATOM 1540 O O . TYR A 1 194 ? 23.046 -17.391 -29.734 1.00 33.25 194 TYR A O 1
ATOM 1548 N N . GLU A 1 195 ? 20.954 -16.572 -29.779 1.00 39.09 195 GLU A N 1
ATOM 1549 C CA . GLU A 1 195 ? 21.327 -15.152 -29.750 1.00 39.09 195 GLU A CA 1
ATOM 1550 C C . GLU A 1 195 ? 21.919 -14.776 -28.383 1.00 39.09 195 GLU A C 1
ATOM 1552 O O . GLU A 1 195 ? 22.948 -14.104 -28.315 1.00 39.09 195 GLU A O 1
ATOM 1557 N N . LEU A 1 196 ? 21.368 -15.335 -27.296 1.00 39.50 196 LEU A N 1
ATOM 1558 C CA . LEU A 1 196 ? 21.919 -15.206 -25.941 1.00 39.50 196 LEU A CA 1
ATOM 1559 C C . LEU A 1 196 ? 23.334 -15.781 -25.833 1.00 39.50 196 LEU A C 1
ATOM 1561 O O . LEU A 1 196 ? 24.188 -15.187 -25.182 1.00 39.50 196 LEU A O 1
ATOM 1565 N N . ARG A 1 197 ? 23.604 -16.902 -26.510 1.00 38.97 197 ARG A N 1
ATOM 1566 C CA . ARG A 1 197 ? 24.917 -17.562 -26.516 1.00 38.97 197 ARG A CA 1
ATOM 1567 C C . ARG A 1 197 ? 25.984 -16.761 -27.269 1.00 38.97 197 ARG A C 1
ATOM 1569 O O . ARG A 1 197 ? 27.159 -16.824 -26.908 1.00 38.97 197 ARG A O 1
ATOM 1576 N N . ASP A 1 198 ? 25.619 -16.047 -28.328 1.00 44.88 198 ASP A N 1
ATOM 1577 C CA . ASP A 1 198 ? 26.569 -15.212 -29.070 1.00 44.88 198 ASP A CA 1
ATOM 1578 C C . ASP A 1 198 ? 26.828 -13.878 -28.354 1.00 44.88 198 ASP A C 1
ATOM 1580 O O . ASP A 1 198 ? 27.990 -13.475 -28.243 1.00 44.88 198 ASP A O 1
ATOM 1584 N N . LEU A 1 199 ? 25.803 -13.288 -27.726 1.00 43.12 199 LEU A N 1
ATOM 1585 C CA . LEU A 1 199 ? 25.962 -12.198 -26.755 1.00 43.12 199 LEU A CA 1
ATOM 1586 C C . LEU A 1 199 ? 26.845 -12.612 -25.572 1.00 43.12 199 LEU A C 1
ATOM 1588 O O . LEU A 1 199 ? 27.744 -11.868 -25.202 1.00 43.12 199 LEU A O 1
ATOM 1592 N N . GLU A 1 200 ? 26.656 -13.815 -25.026 1.00 40.38 200 GLU A N 1
ATOM 1593 C CA . GLU A 1 200 ? 27.460 -14.386 -23.938 1.00 40.38 200 GLU A CA 1
ATOM 1594 C C . GLU A 1 200 ? 28.937 -14.570 -24.326 1.00 40.38 200 GLU A C 1
ATOM 1596 O O . GLU A 1 200 ? 29.835 -14.338 -23.518 1.00 40.38 200 GLU A O 1
ATOM 1601 N N . LYS A 1 201 ? 29.242 -14.949 -25.573 1.00 46.78 201 LYS A N 1
ATOM 1602 C CA . LYS A 1 201 ? 30.635 -15.024 -26.056 1.00 46.78 201 LYS A CA 1
ATOM 1603 C C . LYS A 1 201 ? 31.275 -13.643 -26.178 1.00 46.78 201 LYS A C 1
ATOM 1605 O O . LYS A 1 201 ? 32.462 -13.492 -25.876 1.00 46.78 201 LYS A O 1
ATOM 1610 N N . GLU A 1 202 ? 30.509 -12.657 -26.634 1.00 46.66 202 GLU A N 1
ATOM 1611 C CA . GLU A 1 202 ? 30.950 -11.273 -26.814 1.00 46.66 202 GLU A CA 1
ATOM 1612 C C . GLU A 1 202 ? 31.163 -10.576 -25.454 1.00 46.66 202 GLU A C 1
ATOM 1614 O O . GLU A 1 202 ? 32.168 -9.888 -25.260 1.00 46.66 202 GLU A O 1
ATOM 1619 N N . THR A 1 203 ? 30.290 -10.826 -24.471 1.00 41.66 203 THR A N 1
ATOM 1620 C CA . THR A 1 203 ? 30.389 -10.312 -23.094 1.00 41.66 203 THR A CA 1
ATOM 1621 C C . THR A 1 203 ? 31.477 -11.023 -22.281 1.00 41.66 203 THR A C 1
ATOM 1623 O O . THR A 1 203 ? 32.281 -10.351 -21.628 1.00 41.66 203 THR A O 1
ATOM 1626 N N . ASN A 1 204 ? 31.632 -12.347 -22.401 1.00 43.16 204 ASN A N 1
ATOM 1627 C CA . ASN A 1 204 ? 32.747 -13.085 -21.787 1.00 43.16 204 ASN A CA 1
ATOM 1628 C C . ASN A 1 204 ? 34.116 -12.621 -22.309 1.00 43.16 204 ASN A C 1
ATOM 1630 O O . ASN A 1 204 ? 35.066 -12.495 -21.535 1.00 43.16 204 ASN A O 1
ATOM 1634 N N . ARG A 1 205 ? 34.223 -12.274 -23.601 1.00 49.66 205 ARG A N 1
ATOM 1635 C CA . ARG A 1 205 ? 35.428 -11.638 -24.170 1.00 49.66 205 ARG A CA 1
ATOM 1636 C C . ARG A 1 205 ? 35.756 -10.281 -23.540 1.00 49.66 205 ARG A C 1
ATOM 1638 O O . ARG A 1 205 ? 36.918 -9.882 -23.551 1.00 49.66 205 ARG A O 1
ATOM 1645 N N . ARG A 1 206 ? 34.753 -9.579 -23.008 1.00 45.59 206 ARG A N 1
ATOM 1646 C CA . ARG A 1 206 ? 34.856 -8.240 -22.406 1.00 45.59 206 ARG A CA 1
ATOM 1647 C C . ARG A 1 206 ? 34.949 -8.266 -20.869 1.00 45.59 206 ARG A C 1
ATOM 1649 O O . ARG A 1 206 ? 34.920 -7.203 -20.255 1.00 45.59 206 ARG A O 1
ATOM 1656 N N . GLY A 1 207 ? 35.093 -9.443 -20.246 1.00 43.06 207 GLY A N 1
ATOM 1657 C CA . GLY A 1 207 ? 35.246 -9.585 -18.788 1.00 43.06 207 GLY A CA 1
ATOM 1658 C C . GLY A 1 207 ? 33.935 -9.496 -17.993 1.00 43.06 207 GLY A C 1
ATOM 1659 O O . GLY A 1 207 ? 33.943 -9.045 -16.847 1.00 43.06 207 GLY A O 1
ATOM 1660 N N . LEU A 1 208 ? 32.810 -9.889 -18.602 1.00 48.81 208 LEU A N 1
ATOM 1661 C CA . LEU A 1 208 ? 31.477 -9.961 -17.986 1.00 48.81 208 LEU A CA 1
ATOM 1662 C C . LEU A 1 208 ? 31.087 -11.401 -17.608 1.00 48.81 208 LEU A C 1
ATOM 1664 O O . LEU A 1 208 ? 30.100 -11.950 -18.085 1.00 48.81 208 LEU A O 1
ATOM 1668 N N . ASP A 1 209 ? 31.838 -11.995 -16.695 1.00 46.22 209 ASP A N 1
ATOM 1669 C CA . ASP A 1 209 ? 31.636 -13.342 -16.143 1.00 46.22 209 ASP A CA 1
ATOM 1670 C C . ASP A 1 209 ? 30.284 -13.576 -15.427 1.00 46.22 209 ASP A C 1
ATOM 1672 O O . ASP A 1 209 ? 29.936 -14.715 -15.135 1.00 46.22 209 ASP A O 1
ATOM 1676 N N . LYS A 1 210 ? 29.495 -12.520 -15.177 1.00 51.53 210 LYS A N 1
ATOM 1677 C CA . LYS A 1 210 ? 28.173 -12.579 -14.514 1.00 51.53 210 LYS A CA 1
ATOM 1678 C C . LYS A 1 210 ? 26.974 -12.365 -15.445 1.00 51.53 210 LYS A C 1
ATOM 1680 O O . LYS A 1 210 ? 25.847 -12.216 -14.976 1.00 51.53 210 LYS A O 1
ATOM 1685 N N . TRP A 1 211 ? 27.200 -12.313 -16.758 1.00 45.16 211 TRP A N 1
ATOM 1686 C CA . TRP A 1 211 ? 26.149 -12.014 -17.736 1.00 45.16 211 TRP A CA 1
ATOM 1687 C C . TRP A 1 211 ? 25.054 -13.084 -17.775 1.00 45.16 211 TRP A C 1
ATOM 1689 O O . TRP A 1 211 ? 23.871 -12.758 -17.744 1.00 45.16 211 TRP A O 1
ATOM 1699 N N . THR A 1 212 ? 25.438 -14.360 -17.775 1.00 47.38 212 THR A N 1
ATOM 1700 C CA . THR A 1 212 ? 24.499 -15.488 -17.806 1.00 47.38 212 THR A CA 1
ATOM 1701 C C . THR A 1 212 ? 23.620 -15.523 -16.554 1.00 47.38 212 THR A C 1
ATOM 1703 O O . THR A 1 212 ? 22.436 -15.831 -16.639 1.00 47.38 212 THR A O 1
ATOM 1706 N N . GLU A 1 213 ? 24.166 -15.137 -15.396 1.00 48.72 213 GLU A N 1
ATOM 1707 C CA . GLU A 1 213 ? 23.419 -15.020 -14.138 1.00 48.72 213 GLU A CA 1
ATOM 1708 C C . GLU A 1 213 ? 22.422 -13.855 -14.167 1.00 48.72 213 GLU A C 1
ATOM 1710 O O . GLU A 1 213 ? 21.276 -14.028 -13.754 1.00 48.72 213 GLU A O 1
ATOM 1715 N N . ALA A 1 214 ? 22.831 -12.692 -14.687 1.00 46.00 214 ALA A N 1
ATOM 1716 C CA . ALA A 1 214 ? 21.982 -11.505 -14.791 1.00 46.00 214 ALA A CA 1
ATOM 1717 C C . ALA A 1 214 ? 20.844 -11.688 -15.803 1.00 46.00 214 ALA A C 1
ATOM 1719 O O . ALA A 1 214 ? 19.707 -11.321 -15.527 1.00 46.00 214 ALA A O 1
ATOM 1720 N N . LEU A 1 215 ? 21.136 -12.298 -16.951 1.00 45.19 215 LEU A N 1
ATOM 1721 C CA . LEU A 1 215 ? 20.155 -12.655 -17.967 1.00 45.19 215 LEU A CA 1
ATOM 1722 C C . LEU A 1 215 ? 19.163 -13.705 -17.454 1.00 45.19 215 LEU A C 1
ATOM 1724 O O . LEU A 1 215 ? 17.962 -13.566 -17.668 1.00 45.19 215 LEU A O 1
ATOM 1728 N N . HIS A 1 216 ? 19.650 -14.737 -16.758 1.00 47.31 216 HIS A N 1
ATOM 1729 C CA . HIS A 1 216 ? 18.780 -15.737 -16.138 1.00 47.31 216 HIS A CA 1
ATOM 1730 C C . HIS A 1 216 ? 17.879 -15.086 -15.090 1.00 47.31 216 HIS A C 1
ATOM 1732 O O . HIS A 1 216 ? 16.671 -15.274 -15.140 1.00 47.31 216 HIS A O 1
ATOM 1738 N N . ALA A 1 217 ? 18.431 -14.259 -14.194 1.00 47.38 217 ALA A N 1
ATOM 1739 C CA . ALA A 1 217 ? 17.638 -13.486 -13.236 1.00 47.38 217 ALA A CA 1
ATOM 1740 C C . ALA A 1 217 ? 16.601 -12.603 -13.953 1.00 47.38 217 ALA A C 1
ATOM 1742 O O . ALA A 1 217 ? 15.427 -12.621 -13.609 1.00 47.38 217 ALA A O 1
ATOM 1743 N N . PHE A 1 218 ? 16.989 -11.915 -15.024 1.00 47.09 218 PHE A N 1
ATOM 1744 C CA . PHE A 1 218 ? 16.086 -11.115 -15.851 1.00 47.09 218 PHE A CA 1
ATOM 1745 C C . PHE A 1 218 ? 14.990 -11.932 -16.558 1.00 47.09 218 PHE A C 1
ATOM 1747 O O . PHE A 1 218 ? 13.963 -11.373 -16.919 1.00 47.09 218 PHE A O 1
ATOM 1754 N N . GLN A 1 219 ? 15.172 -13.234 -16.774 1.00 43.66 219 GLN A N 1
ATOM 1755 C CA . GLN A 1 219 ? 14.170 -14.103 -17.401 1.00 43.66 219 GLN A CA 1
ATOM 1756 C C . GLN A 1 219 ? 13.296 -14.844 -16.383 1.00 43.66 219 GLN A C 1
ATOM 1758 O O . GLN A 1 219 ? 12.155 -15.174 -16.695 1.00 43.66 219 GLN A O 1
ATOM 1763 N N . THR A 1 220 ? 13.800 -15.108 -15.175 1.00 45.62 220 THR A N 1
ATOM 1764 C CA . THR A 1 220 ? 13.119 -15.965 -14.189 1.00 45.62 220 THR A CA 1
ATOM 1765 C C . THR A 1 220 ? 12.671 -15.237 -12.927 1.00 45.62 220 THR A C 1
ATOM 1767 O O . THR A 1 220 ? 11.957 -15.824 -12.112 1.00 45.62 220 THR A O 1
ATOM 1770 N N . PHE A 1 221 ? 13.082 -13.987 -12.709 1.00 51.72 221 PHE A N 1
ATOM 1771 C CA . PHE A 1 221 ? 12.716 -13.242 -11.508 1.00 51.72 221 PHE A CA 1
ATOM 1772 C C . PHE A 1 221 ? 11.253 -12.792 -11.573 1.00 51.72 221 PHE A C 1
ATOM 1774 O O . PHE A 1 221 ? 10.810 -12.163 -12.534 1.00 51.72 221 PHE A O 1
ATOM 1781 N N . HIS A 1 222 ? 10.502 -13.134 -10.532 1.00 54.53 222 HIS A N 1
ATOM 1782 C CA . HIS A 1 222 ? 9.105 -12.762 -10.359 1.00 54.53 222 HIS A CA 1
ATOM 1783 C C . HIS A 1 222 ? 8.941 -12.242 -8.941 1.00 54.53 222 HIS A C 1
ATOM 1785 O O . HIS A 1 222 ? 9.434 -12.858 -7.996 1.00 54.53 222 HIS A O 1
ATOM 1791 N N . LEU A 1 223 ? 8.244 -11.121 -8.783 1.00 63.25 223 LEU A N 1
ATOM 1792 C CA . LEU A 1 223 ? 7.902 -10.646 -7.451 1.00 63.25 223 LEU A CA 1
ATOM 1793 C C . LEU A 1 223 ? 6.806 -11.521 -6.841 1.00 63.25 223 LEU A C 1
ATOM 1795 O O . LEU A 1 223 ? 5.821 -11.853 -7.499 1.00 63.25 223 LEU A O 1
ATOM 1799 N N . ASN A 1 224 ? 6.968 -11.865 -5.565 1.00 65.69 224 ASN A N 1
ATOM 1800 C CA . ASN A 1 224 ? 5.899 -12.463 -4.776 1.00 65.69 224 ASN A CA 1
ATOM 1801 C C . ASN A 1 224 ? 4.882 -11.371 -4.397 1.00 65.69 224 ASN A C 1
ATOM 1803 O O . ASN A 1 224 ? 5.274 -10.284 -3.966 1.00 65.69 224 ASN A O 1
ATOM 1807 N N . LEU A 1 225 ? 3.585 -11.666 -4.526 1.00 69.31 225 LEU A N 1
ATOM 1808 C CA . LEU A 1 225 ? 2.512 -10.762 -4.121 1.00 69.31 225 LEU A CA 1
ATOM 1809 C C . LEU A 1 225 ? 2.639 -10.349 -2.651 1.00 69.31 225 LEU A C 1
ATOM 1811 O O . LEU A 1 225 ? 2.520 -9.168 -2.355 1.00 69.31 225 LEU A O 1
ATOM 1815 N N . ASP A 1 226 ? 2.961 -11.270 -1.741 1.00 66.62 226 ASP A N 1
ATOM 1816 C CA . ASP A 1 226 ? 3.108 -10.935 -0.317 1.00 66.62 226 ASP A CA 1
ATOM 1817 C C . ASP A 1 226 ? 4.220 -9.902 -0.082 1.00 66.62 226 ASP A C 1
ATOM 1819 O O . ASP A 1 226 ? 4.072 -8.974 0.719 1.00 66.62 226 ASP A O 1
ATOM 1823 N N . HIS A 1 227 ? 5.326 -10.027 -0.824 1.00 74.12 227 HIS A N 1
ATOM 1824 C CA . HIS A 1 227 ? 6.415 -9.053 -0.788 1.00 74.12 227 HIS A CA 1
ATOM 1825 C C . HIS A 1 227 ? 5.953 -7.698 -1.323 1.00 74.12 227 HIS A C 1
ATOM 1827 O O . HIS A 1 227 ? 6.175 -6.678 -0.675 1.00 74.12 227 HIS A O 1
ATOM 1833 N N . VAL A 1 228 ? 5.243 -7.683 -2.452 1.00 79.06 228 VAL A N 1
ATOM 1834 C CA . VAL A 1 228 ? 4.684 -6.456 -3.039 1.00 79.06 228 VAL A CA 1
ATOM 1835 C C . VAL A 1 228 ? 3.731 -5.777 -2.064 1.00 79.06 228 VAL A C 1
ATOM 1837 O O . VAL A 1 228 ? 3.919 -4.604 -1.766 1.00 79.06 228 VAL A O 1
ATOM 1840 N N . LEU A 1 229 ? 2.782 -6.507 -1.475 1.00 79.12 229 LEU A N 1
ATOM 1841 C CA . LEU A 1 229 ? 1.844 -5.972 -0.485 1.00 79.12 229 LEU A CA 1
ATOM 1842 C C . LEU A 1 229 ? 2.571 -5.434 0.754 1.00 79.12 229 LEU A C 1
ATOM 1844 O O . LEU A 1 229 ? 2.191 -4.396 1.301 1.00 79.12 229 LEU A O 1
ATOM 1848 N N . SER A 1 230 ? 3.655 -6.087 1.185 1.00 80.19 230 SER A N 1
ATOM 1849 C CA . SER A 1 230 ? 4.505 -5.558 2.253 1.00 80.19 230 SER A CA 1
ATOM 1850 C C . SER A 1 230 ? 5.147 -4.224 1.864 1.00 80.19 230 SER A C 1
ATOM 1852 O O . SER A 1 230 ? 5.182 -3.311 2.692 1.00 80.19 230 SER A O 1
ATOM 1854 N N . ARG A 1 231 ? 5.662 -4.095 0.636 1.00 85.06 231 ARG A N 1
ATOM 1855 C CA . ARG A 1 231 ? 6.282 -2.856 0.138 1.00 85.06 231 ARG A CA 1
ATOM 1856 C C . ARG A 1 231 ? 5.251 -1.757 -0.049 1.00 85.06 231 ARG A C 1
ATOM 1858 O O . ARG A 1 231 ? 5.489 -0.636 0.380 1.00 85.06 231 ARG A O 1
ATOM 1865 N N . GLU A 1 232 ? 4.079 -2.074 -0.580 1.00 86.31 232 GLU A N 1
ATOM 1866 C CA . GLU A 1 232 ? 2.963 -1.139 -0.698 1.00 86.31 232 GLU A CA 1
ATOM 1867 C C . GLU A 1 232 ? 2.550 -0.605 0.681 1.00 86.31 232 GLU A C 1
ATOM 1869 O O . GLU A 1 232 ? 2.507 0.605 0.896 1.00 86.31 232 GLU A O 1
ATOM 1874 N N . ASN A 1 233 ? 2.379 -1.468 1.683 1.00 80.06 233 ASN A N 1
ATOM 1875 C CA . ASN A 1 233 ? 2.070 -1.011 3.037 1.00 80.06 233 ASN A CA 1
ATOM 1876 C C . ASN A 1 233 ? 3.215 -0.209 3.681 1.00 80.06 233 ASN A C 1
ATOM 1878 O O . ASN A 1 233 ? 2.967 0.741 4.419 1.00 80.06 233 ASN A O 1
ATOM 1882 N N . GLU A 1 234 ? 4.475 -0.561 3.423 1.00 81.12 234 GLU A N 1
ATOM 1883 C CA . GLU A 1 234 ? 5.608 0.174 3.987 1.00 81.12 234 GLU A CA 1
ATOM 1884 C C . GLU A 1 234 ? 5.825 1.541 3.318 1.00 81.12 234 GLU A C 1
ATOM 1886 O O . GLU A 1 234 ? 6.144 2.515 4.007 1.00 81.12 234 GLU A O 1
ATOM 1891 N N . VAL A 1 235 ? 5.668 1.613 1.996 1.00 86.31 235 VAL A N 1
ATOM 1892 C CA . VAL A 1 235 ? 6.032 2.767 1.165 1.00 86.31 235 VAL A CA 1
ATOM 1893 C C . VAL A 1 235 ? 4.826 3.661 0.886 1.00 86.31 235 VAL A C 1
ATOM 1895 O O . VAL A 1 235 ? 4.919 4.872 1.098 1.00 86.31 235 VAL A O 1
ATOM 1898 N N . LEU A 1 236 ? 3.703 3.086 0.443 1.00 83.94 236 LEU A N 1
ATOM 1899 C CA . LEU A 1 236 ? 2.449 3.800 0.164 1.00 83.94 236 LEU A CA 1
ATOM 1900 C C . LEU A 1 236 ? 1.583 3.948 1.422 1.00 83.94 236 LEU A C 1
ATOM 1902 O O . LEU A 1 236 ? 0.861 4.934 1.560 1.00 83.94 236 LEU A O 1
ATOM 1906 N N . GLY A 1 237 ? 1.638 2.975 2.335 1.00 77.50 237 GLY A N 1
ATOM 1907 C CA . GLY A 1 237 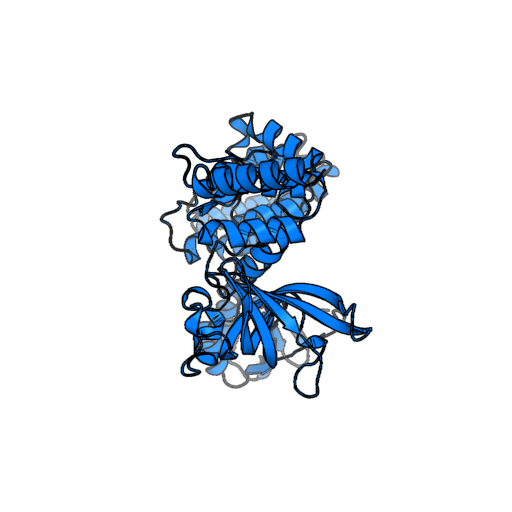? 0.719 2.887 3.475 1.00 77.50 237 GLY A CA 1
ATOM 1908 C C . GLY A 1 237 ? -0.652 2.297 3.128 1.00 77.50 237 GLY A C 1
ATOM 1909 O O . GLY A 1 237 ? -1.541 2.284 3.978 1.00 77.50 237 GLY A O 1
ATOM 1910 N N . MET A 1 238 ? -0.835 1.807 1.901 1.00 77.94 238 MET A N 1
ATOM 1911 C CA . MET A 1 238 ? -2.064 1.175 1.418 1.00 77.94 238 MET A CA 1
ATOM 1912 C C . MET A 1 238 ? -1.737 -0.016 0.526 1.00 77.94 238 MET A C 1
ATOM 1914 O O . MET A 1 238 ? -0.663 -0.042 -0.060 1.00 77.94 238 MET A O 1
ATOM 1918 N N . PHE A 1 239 ? -2.667 -0.961 0.419 1.00 80.00 239 PHE A N 1
ATOM 1919 C CA . PHE A 1 239 ? -2.579 -2.086 -0.510 1.00 80.00 239 PHE A CA 1
ATOM 1920 C C . PHE A 1 239 ? -3.254 -1.714 -1.829 1.00 80.00 239 PHE A C 1
ATOM 1922 O O . PHE A 1 239 ? -4.362 -1.176 -1.825 1.00 80.00 239 PHE A O 1
ATOM 1929 N N . VAL A 1 240 ? -2.578 -1.982 -2.941 1.00 79.62 240 VAL A N 1
ATOM 1930 C CA . VAL A 1 240 ? -3.031 -1.666 -4.301 1.00 79.62 240 VAL A CA 1
ATOM 1931 C C . VAL A 1 240 ? -3.107 -2.926 -5.145 1.00 79.62 240 VAL A C 1
ATOM 1933 O O . VAL A 1 240 ? -4.088 -3.131 -5.856 1.00 79.62 240 VAL A O 1
ATOM 1936 N N . SER A 1 241 ? -2.091 -3.786 -5.058 1.00 75.56 241 SER A N 1
ATOM 1937 C CA . SER A 1 241 ? -1.979 -4.954 -5.932 1.00 75.56 241 SER A CA 1
ATOM 1938 C C . SER A 1 241 ? -2.887 -6.122 -5.526 1.00 75.56 241 SER A C 1
ATOM 1940 O O . SER A 1 241 ? -3.052 -7.049 -6.315 1.00 75.56 241 SER A O 1
ATOM 1942 N N . GLY A 1 242 ? -3.491 -6.110 -4.333 1.00 78.00 242 GLY A N 1
ATOM 1943 C CA . GLY A 1 242 ? -4.377 -7.190 -3.893 1.00 78.00 242 GLY A CA 1
ATOM 1944 C C . GLY A 1 242 ? -4.805 -7.124 -2.428 1.00 78.00 242 GLY A C 1
ATOM 1945 O O . GLY A 1 242 ? -4.457 -6.197 -1.696 1.00 78.00 242 GLY A O 1
ATOM 1946 N N . ASP A 1 243 ? -5.571 -8.135 -2.011 1.00 77.75 243 ASP A N 1
ATOM 1947 C CA . ASP A 1 243 ? -6.022 -8.298 -0.629 1.00 77.75 243 ASP A CA 1
ATOM 1948 C C . ASP A 1 243 ? -4.911 -8.936 0.230 1.00 77.75 243 ASP A C 1
ATOM 1950 O O . ASP A 1 243 ? -4.515 -10.076 -0.032 1.00 77.75 243 ASP A O 1
ATOM 1954 N N . PRO A 1 244 ? -4.422 -8.255 1.283 1.00 77.75 244 PRO A N 1
ATOM 1955 C CA . PRO A 1 244 ? -3.410 -8.799 2.190 1.00 77.75 244 PRO A CA 1
ATOM 1956 C C . PRO A 1 244 ? -3.854 -10.030 2.993 1.00 77.75 244 PRO A C 1
ATOM 1958 O O . PRO A 1 244 ? -3.015 -10.673 3.626 1.00 77.75 244 PRO A O 1
ATOM 1961 N N . LEU A 1 245 ? -5.146 -10.361 3.009 1.00 81.31 245 LEU A N 1
ATOM 1962 C CA . LEU A 1 245 ? -5.675 -11.554 3.666 1.00 81.31 245 LEU A CA 1
ATOM 1963 C C . LEU A 1 245 ? -5.809 -12.760 2.730 1.00 81.31 245 LEU A C 1
ATOM 1965 O O . LEU A 1 245 ? -6.041 -13.865 3.222 1.00 81.31 245 LEU A O 1
ATOM 1969 N N . ALA A 1 246 ? -5.607 -12.589 1.419 1.00 77.12 246 ALA A N 1
ATOM 1970 C CA . ALA A 1 246 ? -5.792 -13.652 0.430 1.00 77.12 246 ALA A CA 1
ATOM 1971 C C . ALA A 1 246 ? -4.922 -14.888 0.723 1.00 77.12 246 ALA A C 1
ATOM 1973 O O . ALA A 1 246 ? -5.433 -16.007 0.760 1.00 77.12 246 ALA A O 1
ATOM 1974 N N . SER A 1 247 ? -3.638 -14.690 1.040 1.00 70.62 247 SER A N 1
ATOM 1975 C CA . SER A 1 247 ? -2.689 -15.764 1.393 1.00 70.62 247 SER A CA 1
ATOM 1976 C C . SER A 1 247 ? -3.057 -16.504 2.690 1.00 70.62 247 SER A C 1
ATOM 1978 O O . SER A 1 247 ? -2.541 -17.581 2.973 1.00 70.62 247 SER A O 1
ATOM 1980 N N . TYR A 1 248 ? -3.979 -15.948 3.480 1.00 74.56 248 TYR A N 1
ATOM 1981 C CA . TYR A 1 248 ? -4.460 -16.510 4.740 1.00 74.56 248 TYR A CA 1
ATOM 1982 C C . TYR A 1 248 ? -5.882 -17.073 4.638 1.00 74.56 248 TYR A C 1
ATOM 1984 O O . TYR A 1 248 ? -6.413 -17.518 5.657 1.00 74.56 248 TYR A O 1
ATOM 1992 N N . ALA A 1 249 ? -6.488 -17.089 3.441 1.00 73.31 249 ALA A N 1
ATOM 1993 C CA . ALA A 1 249 ? -7.883 -17.467 3.212 1.00 73.31 249 ALA A CA 1
ATOM 1994 C C . ALA A 1 249 ? -8.257 -18.819 3.844 1.00 73.31 249 ALA A C 1
ATOM 1996 O O . ALA A 1 249 ? -9.292 -18.921 4.495 1.00 73.31 249 ALA A O 1
ATOM 1997 N N . GLU A 1 250 ? -7.403 -19.841 3.733 1.00 70.88 250 GLU A N 1
ATOM 1998 C CA . GLU A 1 250 ? -7.657 -21.161 4.332 1.00 70.88 250 GLU A CA 1
ATOM 1999 C C . GLU A 1 250 ? -7.630 -21.141 5.866 1.00 70.88 250 GLU A C 1
ATOM 2001 O O . GLU A 1 250 ? -8.425 -21.818 6.515 1.00 70.88 250 GLU A O 1
ATOM 2006 N N . LEU A 1 251 ? -6.748 -20.330 6.459 1.00 68.75 251 LEU A N 1
ATOM 2007 C CA . LEU A 1 251 ? -6.614 -20.193 7.914 1.00 68.75 251 LEU A CA 1
ATOM 2008 C C . LEU A 1 251 ? -7.780 -19.410 8.533 1.00 68.75 251 LEU A C 1
ATOM 2010 O O . LEU A 1 251 ? -8.056 -19.544 9.729 1.00 68.75 251 LEU A O 1
ATOM 2014 N N . ILE A 1 252 ? -8.455 -18.589 7.725 1.00 76.12 252 ILE A N 1
ATOM 2015 C CA . ILE A 1 252 ? -9.633 -17.812 8.125 1.00 76.12 252 ILE A CA 1
ATOM 2016 C C . ILE A 1 252 ? -10.956 -18.427 7.649 1.00 76.12 252 ILE A C 1
ATOM 2018 O O . ILE A 1 252 ? -12.024 -18.038 8.131 1.00 76.12 252 ILE A O 1
ATOM 2022 N N . ALA A 1 253 ? -10.911 -19.410 6.747 1.00 69.50 253 ALA A N 1
ATOM 2023 C CA . ALA A 1 253 ? -12.089 -20.080 6.220 1.00 69.50 253 ALA A CA 1
ATOM 2024 C C . ALA A 1 253 ? -12.897 -20.747 7.344 1.00 69.50 253 ALA A C 1
ATOM 2026 O O . ALA A 1 253 ? -12.364 -21.411 8.233 1.00 69.50 253 ALA A O 1
ATOM 2027 N N . GLY A 1 254 ? -14.220 -20.563 7.314 1.00 66.69 254 GLY A N 1
ATOM 2028 C CA . GLY A 1 254 ? -15.135 -21.165 8.289 1.00 66.69 254 GLY A CA 1
ATOM 2029 C C . GLY A 1 254 ? -15.125 -20.529 9.685 1.00 66.69 254 GLY A C 1
ATOM 2030 O O . GLY A 1 254 ? -15.890 -20.969 10.540 1.00 66.69 254 GLY A O 1
ATOM 2031 N N . ALA A 1 255 ? -14.330 -19.480 9.926 1.00 72.06 255 ALA A N 1
ATOM 2032 C CA . ALA A 1 255 ? -14.291 -18.781 11.213 1.00 72.06 255 ALA A CA 1
ATOM 2033 C C . ALA A 1 255 ? -15.487 -17.836 11.455 1.00 72.06 255 ALA A C 1
ATOM 2035 O O . ALA A 1 255 ? -15.622 -17.306 12.551 1.00 72.06 255 ALA A O 1
ATOM 2036 N N . GLY A 1 256 ? -16.359 -17.621 10.460 1.00 81.44 256 GLY A N 1
ATOM 2037 C CA . GLY A 1 256 ? -17.496 -16.700 10.587 1.00 81.44 256 GLY A CA 1
ATOM 2038 C C . GLY A 1 256 ? -17.063 -15.246 10.792 1.00 81.44 256 GLY A C 1
ATOM 2039 O O . GLY A 1 256 ? -17.688 -14.527 11.569 1.00 81.44 256 GLY A O 1
ATOM 2040 N N . LEU A 1 257 ? -15.968 -14.839 10.138 1.00 88.38 257 LEU A N 1
ATOM 2041 C CA . LEU A 1 257 ? -15.415 -13.496 10.278 1.00 88.38 257 LEU A CA 1
ATOM 2042 C C . LEU A 1 257 ? -16.377 -12.434 9.746 1.00 88.38 257 LEU A C 1
ATOM 2044 O O . LEU A 1 257 ? -17.008 -12.614 8.706 1.00 88.38 257 LEU A O 1
ATOM 2048 N N . VAL A 1 258 ? -16.438 -11.312 10.455 1.00 90.31 258 VAL A N 1
ATOM 2049 C CA . VAL A 1 258 ? -17.196 -10.130 10.045 1.00 90.31 258 VAL A CA 1
ATOM 2050 C C . VAL A 1 258 ? -16.285 -9.221 9.223 1.00 90.31 258 VAL A C 1
ATOM 2052 O O . VAL A 1 258 ? -15.210 -8.843 9.685 1.00 90.31 258 VAL A O 1
ATOM 2055 N N . GLU A 1 259 ? -16.713 -8.843 8.019 1.00 87.06 259 GLU A N 1
ATOM 2056 C CA . GLU A 1 259 ? -16.025 -7.820 7.224 1.00 87.06 259 GLU A CA 1
ATOM 2057 C C . GLU A 1 259 ? -16.224 -6.441 7.854 1.00 87.06 259 GLU A C 1
ATOM 2059 O O . GLU A 1 259 ? -17.325 -6.095 8.296 1.00 87.06 259 GLU A O 1
ATOM 2064 N N . PHE A 1 260 ? -15.194 -5.599 7.845 1.00 88.44 260 PHE A N 1
ATOM 2065 C CA . PHE A 1 260 ? -15.291 -4.246 8.396 1.00 88.44 260 PHE A CA 1
ATOM 2066 C C . PHE A 1 260 ? -16.315 -3.378 7.659 1.00 88.44 260 PHE A C 1
ATOM 2068 O O . PHE A 1 260 ? -16.930 -2.502 8.269 1.00 88.44 260 PHE A O 1
ATOM 2075 N N . SER A 1 261 ? -16.503 -3.634 6.364 1.00 83.06 261 SER A N 1
ATOM 2076 C CA . SER A 1 261 ? -17.500 -3.003 5.492 1.00 83.06 261 SER A CA 1
ATOM 2077 C C . SER A 1 261 ? -18.946 -3.259 5.944 1.00 83.06 261 SER A C 1
ATOM 2079 O O . SER A 1 261 ? -19.826 -2.436 5.691 1.00 83.06 261 SER A O 1
ATOM 2081 N N . SER A 1 262 ? -19.191 -4.384 6.622 1.00 87.81 262 SER A N 1
ATOM 2082 C CA . SER A 1 262 ? -20.530 -4.859 6.985 1.00 87.81 262 SER A CA 1
ATOM 2083 C C . SER A 1 262 ? -21.044 -4.327 8.326 1.00 87.81 262 SER A C 1
ATOM 2085 O O . SER A 1 262 ? -22.217 -4.515 8.645 1.00 87.81 262 SER A O 1
ATOM 2087 N N . LEU A 1 263 ? -20.189 -3.650 9.103 1.00 89.56 263 LEU A N 1
ATOM 2088 C CA . LEU A 1 263 ? -20.541 -3.139 10.426 1.00 89.56 263 LEU A CA 1
ATOM 2089 C C . LEU A 1 263 ? -21.567 -1.999 10.351 1.00 89.56 263 LEU A C 1
ATOM 2091 O O . LEU A 1 263 ? -21.362 -0.967 9.708 1.00 89.56 263 LEU A O 1
ATOM 2095 N N . GLU A 1 264 ? -22.646 -2.148 11.109 1.00 89.81 264 GLU A N 1
ATOM 2096 C CA . GLU A 1 264 ? -23.758 -1.214 11.218 1.00 89.81 264 GLU A CA 1
ATOM 2097 C C . GLU A 1 264 ? -23.951 -0.724 12.666 1.00 89.81 264 GLU A C 1
ATOM 2099 O O . GLU A 1 264 ? -23.546 -1.384 13.622 1.00 89.81 264 GLU A O 1
ATOM 2104 N N . PRO A 1 265 ? -24.572 0.456 12.895 1.00 89.19 265 PRO A N 1
ATOM 2105 C CA . PRO A 1 265 ? -24.749 0.995 14.250 1.00 89.19 265 PRO A CA 1
ATOM 2106 C C . PRO A 1 265 ? -25.469 0.044 15.218 1.00 89.19 265 PRO A C 1
ATOM 2108 O O . PRO A 1 265 ? -25.299 0.163 16.431 1.00 89.19 265 PRO A O 1
ATOM 2111 N N . ARG A 1 266 ? -26.266 -0.894 14.685 1.00 91.81 266 ARG A N 1
ATOM 2112 C CA . ARG A 1 266 ? -26.957 -1.938 15.453 1.00 91.81 266 ARG A CA 1
ATOM 2113 C C . ARG A 1 266 ? -26.006 -2.939 16.116 1.00 91.81 266 ARG A C 1
ATOM 2115 O O . ARG A 1 266 ? -26.383 -3.486 17.141 1.00 91.81 266 ARG A O 1
ATOM 2122 N N . ASP A 1 267 ? -24.793 -3.104 15.592 1.00 92.69 267 ASP A N 1
ATOM 2123 C CA . ASP A 1 267 ? -23.798 -4.060 16.097 1.00 92.69 267 ASP A CA 1
ATOM 2124 C C . ASP A 1 267 ? -23.056 -3.508 17.334 1.00 92.69 267 ASP A C 1
ATOM 2126 O O . ASP A 1 267 ? -22.135 -4.121 17.875 1.00 92.69 267 ASP A O 1
ATOM 2130 N N . HIS A 1 268 ? -23.416 -2.305 17.805 1.00 93.31 268 HIS A N 1
ATOM 2131 C CA . HIS A 1 268 ? -22.837 -1.723 19.011 1.00 93.31 268 HIS A CA 1
ATOM 2132 C C . HIS A 1 268 ? -23.027 -2.648 20.218 1.00 93.31 268 HIS A C 1
ATOM 2134 O O . HIS A 1 268 ? -24.141 -2.937 20.647 1.00 93.31 268 HIS A O 1
ATOM 2140 N N . GLY A 1 269 ? -21.914 -2.995 20.860 1.00 93.94 269 GLY A N 1
ATOM 2141 C CA . GLY A 1 269 ? -21.893 -3.845 22.041 1.00 93.94 269 GLY A CA 1
ATOM 2142 C C . GLY A 1 269 ? -21.657 -5.320 21.732 1.00 93.94 269 GLY A C 1
ATOM 2143 O O . GLY A 1 269 ? -21.236 -6.035 22.651 1.00 93.94 269 GLY A O 1
ATOM 2144 N N . ASP A 1 270 ? -21.834 -5.736 20.478 1.00 96.06 270 ASP A N 1
ATOM 2145 C CA . ASP A 1 270 ? -21.598 -7.106 20.046 1.00 96.06 270 ASP A CA 1
ATOM 2146 C C . ASP A 1 270 ? -20.116 -7.454 20.103 1.00 96.06 270 ASP A C 1
ATOM 2148 O O . ASP A 1 270 ? -19.224 -6.598 20.134 1.00 96.06 270 ASP A O 1
ATOM 2152 N N . THR A 1 271 ? -19.855 -8.749 20.210 1.00 96.00 271 THR A N 1
ATOM 2153 C CA . THR A 1 271 ? -18.504 -9.293 20.193 1.00 96.00 271 THR A CA 1
ATOM 2154 C C . THR A 1 271 ? -18.386 -10.193 18.981 1.00 96.00 271 THR A C 1
ATOM 2156 O O . THR A 1 271 ? -19.084 -11.199 18.895 1.00 96.00 271 THR A O 1
ATOM 2159 N N . CYS A 1 272 ? -17.521 -9.793 18.057 1.00 94.94 272 CYS A N 1
ATOM 2160 C CA . CYS A 1 272 ? -17.373 -10.418 16.752 1.00 94.94 272 CYS A CA 1
ATOM 2161 C C . CYS A 1 272 ? -15.918 -10.828 16.533 1.00 94.94 272 CYS A C 1
ATOM 2163 O O . CYS A 1 272 ? -15.005 -10.340 17.213 1.00 94.94 272 CYS A O 1
ATOM 2165 N N . GLU A 1 273 ? -15.714 -11.718 15.570 1.00 94.62 273 GLU A N 1
ATOM 2166 C CA . GLU A 1 273 ? -14.395 -12.174 15.163 1.00 94.62 273 GLU A CA 1
ATOM 2167 C C . GLU A 1 273 ? -14.010 -11.566 13.813 1.00 94.62 273 GLU A C 1
ATOM 2169 O O . GLU A 1 273 ? -14.831 -11.459 12.904 1.00 94.62 273 GLU A O 1
ATOM 2174 N N . PHE A 1 274 ? -12.757 -11.138 13.708 1.00 94.38 274 PHE A N 1
ATOM 2175 C CA . PHE A 1 274 ? -12.225 -10.385 12.580 1.00 94.38 274 PHE A CA 1
ATOM 2176 C C . PHE A 1 274 ? -10.859 -10.935 12.173 1.00 94.38 274 PHE A C 1
ATOM 2178 O O . PHE A 1 274 ? -10.163 -11.568 12.976 1.00 94.38 274 PHE A O 1
ATOM 2185 N N . ALA A 1 275 ? -10.437 -10.626 10.951 1.00 92.00 275 ALA A N 1
ATOM 2186 C CA . ALA A 1 275 ? -9.049 -10.742 10.535 1.00 92.00 275 ALA A CA 1
ATOM 2187 C C . ALA A 1 275 ? -8.599 -9.449 9.860 1.00 92.00 275 ALA A C 1
ATOM 2189 O O . ALA A 1 275 ? -9.405 -8.714 9.298 1.00 92.00 275 ALA A O 1
ATOM 2190 N N . GLY A 1 276 ? -7.310 -9.153 9.956 1.00 90.38 276 GLY A N 1
ATOM 2191 C CA . GLY A 1 276 ? -6.752 -7.987 9.298 1.00 90.38 276 GLY A CA 1
ATOM 2192 C C . GLY A 1 276 ? -5.276 -7.785 9.585 1.00 90.38 276 GLY A C 1
ATOM 2193 O O . GLY A 1 276 ? -4.679 -8.444 10.440 1.00 90.38 276 GLY A O 1
ATOM 2194 N N . VAL A 1 277 ? -4.692 -6.838 8.865 1.00 86.75 277 VAL A N 1
ATOM 2195 C CA . VAL A 1 277 ? -3.287 -6.458 8.978 1.00 86.75 277 VAL A CA 1
ATOM 2196 C C . VAL A 1 277 ? -3.146 -5.197 9.807 1.00 86.75 277 VAL A C 1
ATOM 2198 O O . VAL A 1 277 ? -3.841 -4.205 9.583 1.00 86.75 277 VAL A O 1
ATOM 2201 N N . ILE A 1 278 ? -2.226 -5.223 10.768 1.00 86.56 278 ILE A N 1
ATOM 2202 C CA . ILE A 1 278 ? -1.913 -4.060 11.595 1.00 86.56 278 ILE A CA 1
ATOM 2203 C C . ILE A 1 278 ? -1.088 -3.061 10.773 1.00 86.56 278 ILE A C 1
ATOM 2205 O O . ILE A 1 278 ? 0.057 -3.341 10.425 1.00 86.56 278 ILE A O 1
ATOM 2209 N N . SER A 1 279 ? -1.631 -1.872 10.510 1.00 76.06 279 SER A N 1
ATOM 2210 C CA . SER A 1 279 ? -0.945 -0.809 9.753 1.00 76.06 279 SER A CA 1
ATOM 2211 C C . SER A 1 279 ? -0.388 0.311 10.635 1.00 76.06 279 SER A C 1
ATOM 2213 O O . SER A 1 279 ? 0.508 1.042 10.226 1.00 76.06 279 SER A O 1
ATOM 2215 N N . PHE A 1 280 ? -0.870 0.432 11.874 1.00 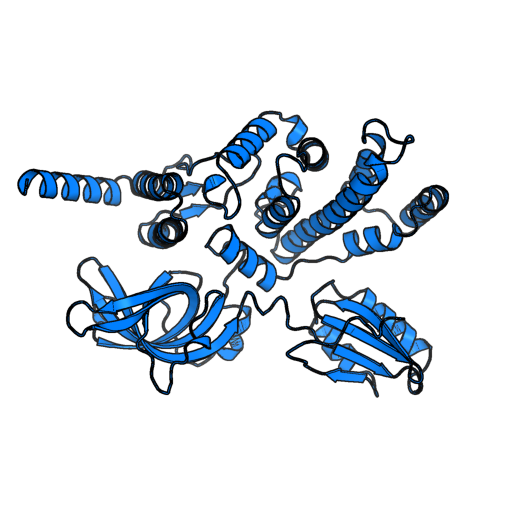78.19 280 PHE A N 1
ATOM 2216 C CA . PHE A 1 280 ? -0.449 1.473 12.810 1.00 78.19 280 PHE A CA 1
ATOM 2217 C C . PHE A 1 280 ? -0.441 0.947 14.240 1.00 78.19 280 PHE A C 1
ATOM 2219 O O . PHE A 1 280 ? -1.339 0.199 14.627 1.00 78.19 280 PHE A O 1
ATOM 2226 N N . VAL A 1 281 ? 0.547 1.370 15.034 1.00 84.81 281 VAL A N 1
ATOM 2227 C CA . VAL A 1 281 ? 0.664 1.034 16.457 1.00 84.81 281 VAL A CA 1
ATOM 2228 C C . VAL A 1 281 ? 1.166 2.247 17.233 1.00 84.81 281 VAL A C 1
ATOM 2230 O O . VAL A 1 281 ? 2.230 2.790 16.941 1.00 84.81 281 VAL A O 1
ATOM 2233 N N . LYS A 1 282 ? 0.430 2.654 18.271 1.00 83.62 282 LYS A N 1
ATOM 2234 C CA . LYS A 1 282 ? 0.820 3.755 19.154 1.00 83.62 282 LYS A CA 1
ATOM 2235 C C . LYS A 1 282 ? 0.431 3.497 20.598 1.00 83.62 282 LYS A C 1
ATOM 2237 O O . LYS A 1 282 ? -0.738 3.321 20.930 1.00 83.62 282 LYS A O 1
ATOM 2242 N N . GLN A 1 283 ? 1.412 3.557 21.492 1.00 88.69 283 GLN A N 1
ATOM 2243 C CA . GLN A 1 283 ? 1.147 3.481 22.925 1.00 88.69 283 GLN A CA 1
ATOM 2244 C C . GLN A 1 283 ? 0.533 4.787 23.445 1.00 88.69 283 GLN A C 1
ATOM 2246 O O . GLN A 1 283 ? 0.942 5.899 23.090 1.00 88.69 283 GLN A O 1
ATOM 2251 N N . ARG A 1 284 ? -0.463 4.651 24.317 1.00 88.44 284 ARG A N 1
ATOM 2252 C CA . ARG A 1 284 ? -1.209 5.745 24.934 1.00 88.44 284 ARG A CA 1
ATOM 2253 C C . ARG A 1 284 ? -1.423 5.473 26.418 1.00 88.44 284 ARG A C 1
ATOM 2255 O O . ARG A 1 284 ? -1.430 4.337 26.883 1.00 88.44 284 ARG A O 1
ATOM 2262 N N . THR A 1 285 ? -1.690 6.547 27.153 1.00 87.19 285 THR A N 1
ATOM 2263 C CA . THR A 1 285 ? -2.089 6.479 28.560 1.00 87.19 285 THR A CA 1
ATOM 2264 C C . THR A 1 285 ? -3.469 7.098 28.717 1.00 87.19 285 THR A C 1
ATOM 2266 O O . THR A 1 285 ? -3.710 8.236 28.304 1.00 87.19 285 THR A O 1
ATOM 2269 N N . ALA A 1 286 ? -4.400 6.353 29.307 1.00 83.25 286 ALA A N 1
ATOM 2270 C CA . ALA A 1 286 ? -5.761 6.815 29.530 1.00 83.25 286 ALA A CA 1
ATOM 2271 C C . ALA A 1 286 ? -5.782 7.964 30.547 1.00 83.25 286 ALA A C 1
ATOM 2273 O O . ALA A 1 286 ? -5.264 7.837 31.655 1.00 83.25 286 ALA A O 1
ATOM 2274 N N . LYS A 1 287 ? -6.426 9.083 30.195 1.00 79.62 287 LYS A N 1
ATOM 2275 C CA . LYS A 1 287 ? -6.471 10.285 31.050 1.00 79.62 287 LYS A CA 1
ATOM 2276 C C . LYS A 1 287 ? -7.139 10.033 32.404 1.00 79.62 287 LYS A C 1
ATOM 2278 O O . LYS A 1 287 ? -6.679 10.559 33.409 1.00 79.62 287 LYS A O 1
ATOM 2283 N N . ALA A 1 288 ? -8.211 9.240 32.418 1.00 79.62 288 ALA A N 1
ATOM 2284 C CA . ALA A 1 288 ? -9.000 8.984 33.622 1.00 79.62 288 ALA A CA 1
ATOM 2285 C C . ALA A 1 288 ? -8.383 7.893 34.510 1.00 79.62 288 ALA A C 1
ATOM 2287 O O . ALA A 1 288 ? -8.209 8.095 35.706 1.00 79.62 288 ALA A O 1
ATOM 2288 N N . SER A 1 289 ? -8.033 6.742 33.931 1.00 80.31 289 SER A N 1
ATOM 2289 C CA . SER A 1 289 ? -7.574 5.574 34.695 1.00 80.31 289 SER A CA 1
ATOM 2290 C C . SER A 1 289 ? -6.056 5.485 34.853 1.00 80.31 289 SER A C 1
ATOM 2292 O O . SER A 1 289 ? -5.583 4.604 35.565 1.00 80.31 289 SER A O 1
ATOM 2294 N N . LYS A 1 290 ? -5.288 6.339 34.157 1.00 83.81 290 LYS A N 1
ATOM 2295 C CA . LYS A 1 290 ? -3.821 6.260 34.011 1.00 83.81 290 LYS A CA 1
ATOM 2296 C C . LYS A 1 290 ? -3.296 4.910 33.498 1.00 83.81 290 LYS A C 1
ATOM 2298 O O . LYS A 1 290 ? -2.089 4.692 33.496 1.00 83.81 290 LYS A O 1
ATOM 2303 N N . ARG A 1 291 ? -4.173 4.012 33.037 1.00 84.25 291 ARG A N 1
ATOM 2304 C CA . ARG A 1 291 ? -3.780 2.726 32.454 1.00 84.25 291 ARG A CA 1
ATOM 2305 C C . ARG A 1 291 ? -3.180 2.945 31.070 1.00 84.25 291 ARG A C 1
ATOM 2307 O O . ARG A 1 291 ? -3.682 3.772 30.303 1.00 84.25 291 ARG A O 1
ATOM 2314 N N . GLN A 1 292 ? -2.126 2.199 30.766 1.00 88.31 292 GLN A N 1
ATOM 2315 C CA . GLN A 1 292 ? -1.567 2.136 29.422 1.00 88.31 292 GLN A CA 1
ATOM 2316 C C . GLN A 1 292 ? -2.469 1.289 28.523 1.00 88.31 292 GLN A C 1
ATOM 2318 O O . GLN A 1 292 ? -3.065 0.309 28.971 1.00 88.31 292 GLN A O 1
ATOM 2323 N N . TYR A 1 293 ? -2.590 1.702 27.270 1.00 91.44 293 TYR A N 1
ATOM 2324 C CA . TYR A 1 293 ? -3.254 0.954 26.211 1.00 91.44 293 TYR A CA 1
ATOM 2325 C C . TYR A 1 293 ? -2.553 1.244 24.889 1.00 91.44 293 TYR A C 1
ATOM 2327 O O . TYR A 1 293 ? -1.878 2.267 24.748 1.00 91.44 293 TYR A O 1
ATOM 2335 N N . THR A 1 294 ? -2.727 0.359 23.920 1.00 92.88 294 THR A N 1
ATOM 2336 C CA . THR A 1 294 ? -2.188 0.550 22.576 1.00 92.88 294 THR A CA 1
ATOM 2337 C C . THR A 1 294 ? -3.336 0.849 21.626 1.00 92.88 294 THR A C 1
ATOM 2339 O O . THR A 1 294 ? -4.324 0.123 21.574 1.00 92.88 294 THR A O 1
ATOM 2342 N N . GLU A 1 295 ? -3.220 1.957 20.912 1.00 91.25 295 GLU A N 1
ATOM 2343 C CA . GLU A 1 295 ? -4.071 2.327 19.788 1.00 91.25 295 GLU A CA 1
ATOM 2344 C C . GLU A 1 295 ? -3.463 1.696 18.533 1.00 91.25 295 GLU A C 1
ATOM 2346 O O . GLU A 1 295 ? -2.281 1.908 18.253 1.00 91.25 295 GLU A O 1
ATOM 2351 N N . ILE A 1 296 ? -4.245 0.900 17.809 1.00 90.56 296 ILE A N 1
ATOM 2352 C CA . ILE A 1 296 ? -3.827 0.298 16.545 1.00 90.56 296 ILE A CA 1
ATOM 2353 C C . ILE A 1 296 ? -4.824 0.597 15.437 1.00 90.56 296 ILE A C 1
ATOM 2355 O O . ILE A 1 296 ? -5.988 0.895 15.702 1.00 90.56 296 ILE A O 1
ATOM 2359 N N . ARG A 1 297 ? -4.375 0.469 14.190 1.00 86.12 297 ARG A N 1
ATOM 2360 C CA . ARG A 1 297 ? -5.272 0.344 13.038 1.00 86.12 297 ARG A CA 1
ATOM 2361 C C . ARG A 1 297 ? -5.108 -1.017 12.409 1.00 86.12 297 ARG A C 1
ATOM 2363 O O . ARG A 1 297 ? -3.981 -1.476 12.230 1.00 86.12 297 ARG A O 1
ATOM 2370 N N . VAL A 1 298 ? -6.238 -1.628 12.085 1.00 88.75 298 VAL A N 1
ATOM 2371 C CA . VAL A 1 298 ? -6.294 -2.930 11.431 1.00 88.75 298 VAL A CA 1
ATOM 2372 C C . VAL A 1 298 ? -7.095 -2.781 10.147 1.00 88.75 298 VAL A C 1
ATOM 2374 O O . VAL A 1 298 ? -8.164 -2.169 10.167 1.00 88.75 298 VAL A O 1
ATOM 2377 N N . GLY A 1 299 ? -6.550 -3.273 9.036 1.00 84.56 299 GLY A N 1
ATOM 2378 C CA . GLY A 1 299 ? -7.207 -3.266 7.730 1.00 84.56 299 GLY A CA 1
ATOM 2379 C C . GLY A 1 299 ? -7.507 -4.671 7.219 1.00 84.56 299 GLY A C 1
ATOM 2380 O O . GLY A 1 299 ? -6.686 -5.562 7.403 1.00 84.56 299 GLY A O 1
ATOM 2381 N N . ASP A 1 300 ? -8.657 -4.861 6.579 1.00 83.62 300 ASP A N 1
ATOM 2382 C CA . ASP A 1 300 ? -9.084 -6.128 5.958 1.00 83.62 300 ASP A CA 1
ATOM 2383 C C . ASP A 1 300 ? -8.984 -6.088 4.422 1.00 83.62 300 ASP A C 1
ATOM 2385 O O . ASP A 1 300 ? -9.710 -6.782 3.725 1.00 83.62 300 ASP A O 1
ATOM 2389 N N . GLY A 1 301 ? -8.151 -5.191 3.886 1.00 72.69 301 GLY A N 1
ATOM 2390 C CA . GLY A 1 301 ? -8.063 -4.911 2.450 1.00 72.69 301 GLY A CA 1
ATOM 2391 C C . GLY A 1 301 ? -9.153 -3.965 1.932 1.00 72.69 301 GLY A C 1
ATOM 2392 O O . GLY A 1 301 ? -8.898 -3.209 1.000 1.00 72.69 301 GLY A O 1
ATOM 2393 N N . THR A 1 302 ? -10.326 -3.906 2.570 1.00 69.62 302 THR A N 1
ATOM 2394 C CA . THR A 1 302 ? -11.431 -3.032 2.131 1.00 69.62 302 THR A CA 1
ATOM 2395 C C . THR A 1 302 ? -11.537 -1.756 2.961 1.00 69.62 302 THR A C 1
ATOM 2397 O O . THR A 1 302 ? -11.826 -0.676 2.447 1.00 69.62 302 THR A O 1
ATOM 2400 N N . HIS A 1 303 ? -11.324 -1.869 4.269 1.00 76.12 303 HIS A N 1
ATOM 2401 C CA . HIS A 1 303 ? -11.520 -0.802 5.237 1.00 76.12 303 HIS A CA 1
ATOM 2402 C C . HIS A 1 303 ? -10.403 -0.851 6.280 1.00 76.12 303 HIS A C 1
ATOM 2404 O O . HIS A 1 303 ? -9.838 -1.901 6.559 1.00 76.12 303 HIS A O 1
ATOM 2410 N N . SER A 1 304 ? -10.110 0.287 6.915 1.00 79.81 304 SER A N 1
ATOM 2411 C CA . SER A 1 304 ? -9.222 0.342 8.084 1.00 79.81 304 SER A CA 1
ATOM 2412 C C . SER A 1 304 ? -9.981 0.850 9.305 1.00 79.81 304 SER A C 1
ATOM 2414 O O . SER A 1 304 ? -10.593 1.922 9.268 1.00 79.81 304 SER A O 1
ATOM 2416 N N . ILE A 1 305 ? -9.988 0.079 10.391 1.00 87.06 305 ILE A N 1
ATOM 2417 C CA . ILE A 1 305 ? -10.708 0.410 11.626 1.00 87.06 305 ILE A CA 1
ATOM 2418 C C . ILE A 1 305 ? -9.725 0.647 12.778 1.00 87.06 305 ILE A C 1
ATOM 2420 O O . ILE A 1 305 ? -8.704 -0.030 12.911 1.00 87.06 305 ILE A O 1
ATOM 2424 N N . GLU A 1 306 ? -10.043 1.639 13.616 1.00 88.75 306 GLU A N 1
ATOM 2425 C CA . GLU A 1 306 ? -9.329 1.905 14.866 1.00 88.75 306 GLU A CA 1
ATOM 2426 C C . GLU A 1 306 ? -9.658 0.816 15.893 1.00 88.75 306 GLU A C 1
ATOM 2428 O O . GLU A 1 306 ? -10.821 0.501 16.162 1.00 88.75 306 GLU A O 1
ATOM 2433 N N . ALA A 1 307 ? -8.618 0.275 16.511 1.00 93.38 307 ALA A N 1
ATOM 2434 C CA . ALA A 1 307 ? -8.715 -0.761 17.515 1.00 93.38 307 ALA A CA 1
ATOM 2435 C C . ALA A 1 307 ? -7.938 -0.368 18.778 1.00 93.38 307 ALA A C 1
ATOM 2437 O O . ALA A 1 307 ? -6.835 0.175 18.727 1.00 93.38 307 ALA A O 1
ATOM 2438 N N . LEU A 1 308 ? -8.518 -0.653 19.941 1.00 94.50 308 LEU A N 1
ATOM 2439 C CA . LEU A 1 308 ? -7.926 -0.401 21.247 1.00 94.50 308 LEU A CA 1
ATOM 2440 C C . LEU A 1 308 ? -7.519 -1.715 21.891 1.00 94.50 308 LEU A C 1
ATOM 2442 O O . LEU A 1 308 ? -8.344 -2.604 22.120 1.00 94.50 308 LEU A O 1
ATOM 2446 N N . VAL A 1 309 ? -6.245 -1.792 22.250 1.00 94.50 309 VAL A N 1
ATOM 2447 C CA . VAL A 1 309 ? -5.638 -2.960 22.869 1.00 94.50 309 VAL A CA 1
ATOM 2448 C C . VAL A 1 309 ? -5.315 -2.671 24.321 1.00 94.50 309 VAL A C 1
ATOM 2450 O O . VAL A 1 309 ? -4.549 -1.764 24.651 1.00 94.50 309 VAL A O 1
ATOM 2453 N N . PHE A 1 310 ? -5.868 -3.503 25.192 1.00 90.12 310 PHE A N 1
ATOM 2454 C CA . PHE A 1 310 ? -5.483 -3.581 26.591 1.00 90.12 310 PHE A CA 1
ATOM 2455 C C . PHE A 1 310 ? -4.819 -4.937 26.792 1.00 90.12 310 PHE A C 1
ATOM 2457 O O . PHE A 1 310 ? -5.489 -5.964 26.708 1.00 90.12 310 PHE A O 1
ATOM 2464 N N . TYR A 1 311 ? -3.502 -4.938 27.003 1.00 86.12 311 TYR A N 1
ATOM 2465 C CA . TYR A 1 311 ? -2.737 -6.175 27.137 1.00 86.12 311 TYR A CA 1
ATOM 2466 C C . TYR A 1 311 ? -3.256 -7.033 28.294 1.00 86.12 311 TYR A C 1
ATOM 2468 O O . TYR A 1 311 ? -3.579 -6.528 29.373 1.00 86.12 311 TYR A O 1
ATOM 2476 N N . ASN A 1 312 ? -3.342 -8.333 28.037 1.00 84.94 312 ASN A N 1
ATOM 2477 C CA . ASN A 1 312 ? -3.839 -9.347 28.957 1.00 84.94 312 ASN A CA 1
ATOM 2478 C C . ASN A 1 312 ? -3.138 -10.688 28.652 1.00 84.94 312 ASN A C 1
ATOM 2480 O O . ASN A 1 312 ? -2.230 -10.748 27.825 1.00 84.94 312 ASN A O 1
ATOM 2484 N N . GLU A 1 313 ? -3.558 -11.772 29.302 1.00 79.25 313 GLU A N 1
ATOM 2485 C CA . GLU A 1 313 ? -2.970 -13.110 29.114 1.00 79.25 313 GLU A CA 1
ATOM 2486 C C . GLU A 1 313 ? -3.066 -13.625 27.662 1.00 79.25 313 GLU A C 1
ATOM 2488 O O . GLU A 1 313 ? -2.223 -14.403 27.211 1.00 79.25 313 GLU A O 1
ATOM 2493 N N . HIS A 1 314 ? -4.056 -13.136 26.914 1.00 81.50 314 HIS A N 1
ATOM 2494 C CA . HIS A 1 314 ? -4.371 -13.512 25.538 1.00 81.50 314 HIS A CA 1
ATOM 2495 C C . HIS A 1 314 ? -3.796 -12.552 24.485 1.00 81.50 314 HIS A C 1
ATOM 2497 O O . HIS A 1 314 ? -3.773 -12.885 23.304 1.00 81.50 314 HIS A O 1
ATOM 2503 N N . ILE A 1 315 ? -3.303 -11.373 24.880 1.00 87.44 315 ILE A N 1
ATOM 2504 C CA . ILE A 1 315 ? -2.752 -10.370 23.964 1.00 87.44 315 ILE A CA 1
ATOM 2505 C C . ILE A 1 315 ? -1.351 -9.981 24.420 1.00 87.44 315 ILE A C 1
ATOM 2507 O O . ILE A 1 315 ? -1.169 -9.258 25.400 1.00 87.44 315 ILE A O 1
ATOM 2511 N N . LYS A 1 316 ? -0.350 -10.438 23.666 1.00 86.19 316 LYS A N 1
ATOM 2512 C CA . LYS A 1 316 ? 1.069 -10.166 23.921 1.00 86.19 316 LYS A CA 1
ATOM 2513 C C . LYS A 1 316 ? 1.532 -8.971 23.093 1.00 86.19 316 LYS A C 1
ATOM 2515 O O . LYS A 1 316 ? 1.076 -8.792 21.970 1.00 86.19 316 LYS A O 1
ATOM 2520 N N . GLU A 1 317 ? 2.495 -8.206 23.603 1.00 83.06 317 GLU A N 1
ATOM 2521 C CA . GLU A 1 317 ? 3.051 -7.037 22.899 1.00 83.06 317 GLU A CA 1
ATOM 2522 C C . GLU A 1 317 ? 3.598 -7.400 21.511 1.00 83.06 317 GLU A C 1
ATOM 2524 O O . GLU A 1 317 ? 3.281 -6.739 20.529 1.00 83.06 317 GLU A O 1
ATOM 2529 N N . LYS A 1 318 ? 4.287 -8.542 21.393 1.00 82.94 318 LYS A N 1
ATOM 2530 C CA . LYS A 1 318 ? 4.772 -9.065 20.104 1.00 82.94 318 LYS A CA 1
ATOM 2531 C C . LYS A 1 318 ? 3.668 -9.380 19.083 1.00 82.94 318 LYS A C 1
ATOM 2533 O O . LYS A 1 318 ? 3.939 -9.410 17.888 1.00 82.94 318 LYS A O 1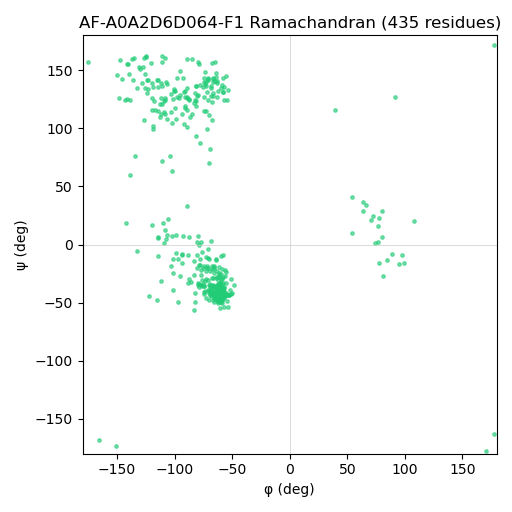
ATOM 2538 N N . SER A 1 319 ? 2.444 -9.652 19.543 1.00 85.94 319 SER A N 1
ATOM 2539 C CA . SER A 1 319 ? 1.303 -9.909 18.657 1.00 85.94 319 SER A CA 1
ATOM 2540 C C . SER A 1 319 ? 0.791 -8.623 18.007 1.00 85.94 319 SER A C 1
ATOM 2542 O O . SER A 1 319 ? 0.112 -8.687 16.987 1.00 85.94 319 SER A O 1
ATOM 2544 N N . ILE A 1 320 ? 1.138 -7.463 18.570 1.00 90.25 320 ILE A N 1
ATOM 2545 C CA . ILE A 1 320 ? 0.672 -6.144 18.157 1.00 90.25 320 ILE A CA 1
ATOM 2546 C C . ILE A 1 320 ? 1.841 -5.370 17.541 1.00 90.25 320 ILE A C 1
ATOM 2548 O O . ILE A 1 320 ? 2.388 -4.441 18.132 1.00 90.25 320 ILE A O 1
ATOM 2552 N N . ALA A 1 321 ? 2.246 -5.790 16.346 1.00 83.81 321 ALA A N 1
ATOM 2553 C CA . ALA A 1 321 ? 3.307 -5.158 15.573 1.00 83.81 321 ALA A CA 1
ATOM 2554 C C . ALA A 1 321 ? 2.803 -4.801 14.174 1.00 83.81 321 ALA A C 1
ATOM 2556 O O . ALA A 1 321 ? 1.979 -5.518 13.607 1.00 83.81 321 ALA A O 1
ATOM 2557 N N . ILE A 1 322 ? 3.312 -3.700 13.619 1.00 79.19 322 ILE A N 1
ATOM 2558 C CA . ILE A 1 322 ? 3.006 -3.288 12.244 1.00 79.19 322 ILE A CA 1
ATOM 2559 C C . ILE A 1 322 ? 3.383 -4.427 11.283 1.00 79.19 322 ILE A C 1
ATOM 2561 O O . ILE A 1 322 ? 4.436 -5.049 11.428 1.00 79.19 322 ILE A O 1
ATOM 2565 N N . GLY A 1 323 ? 2.498 -4.713 10.330 1.00 75.94 323 GLY A N 1
ATOM 2566 C CA . GLY A 1 323 ? 2.628 -5.794 9.357 1.00 75.94 323 GLY A CA 1
ATOM 2567 C C . GLY A 1 323 ? 2.141 -7.157 9.849 1.00 75.94 323 GLY A C 1
ATOM 2568 O O . GLY A 1 323 ? 1.957 -8.042 9.018 1.00 75.94 323 GLY A O 1
ATOM 2569 N N . ASN A 1 324 ? 1.890 -7.355 11.153 1.00 86.25 324 ASN A N 1
ATOM 2570 C CA . ASN A 1 324 ? 1.292 -8.607 11.623 1.00 86.25 324 ASN A CA 1
ATOM 2571 C C . ASN A 1 324 ? -0.099 -8.787 11.006 1.00 86.25 324 ASN A C 1
ATOM 2573 O O . ASN A 1 324 ? -0.939 -7.886 11.084 1.00 86.25 324 ASN A O 1
ATOM 2577 N N . VAL A 1 325 ? -0.345 -9.985 10.484 1.00 86.50 325 VAL A N 1
ATOM 2578 C CA . VAL A 1 325 ? -1.674 -10.460 10.111 1.00 86.50 325 VAL A CA 1
ATOM 2579 C C . VAL A 1 325 ? -2.259 -11.167 11.319 1.00 86.50 325 VAL A C 1
ATOM 2581 O O . VAL A 1 325 ? -1.680 -12.126 11.840 1.00 86.50 325 VAL A O 1
ATOM 2584 N N . ILE A 1 326 ? -3.385 -10.659 11.805 1.00 91.81 326 ILE A N 1
ATOM 2585 C CA . ILE A 1 326 ? -4.018 -11.138 13.029 1.00 91.81 326 ILE A CA 1
ATOM 2586 C C . ILE A 1 326 ? -5.450 -11.586 12.767 1.00 91.81 326 ILE A C 1
ATOM 2588 O O . ILE A 1 326 ? -6.197 -10.929 12.049 1.00 91.81 326 ILE A O 1
ATOM 2592 N N . ARG A 1 327 ? -5.842 -12.675 13.426 1.00 92.44 327 ARG A N 1
ATOM 2593 C CA . ARG A 1 327 ? -7.235 -13.029 13.703 1.00 92.44 327 ARG A CA 1
ATOM 2594 C C . ARG A 1 327 ? -7.541 -12.612 15.133 1.00 92.44 327 ARG A C 1
ATOM 2596 O O . ARG A 1 327 ? -6.750 -12.895 16.035 1.00 92.44 327 ARG A O 1
ATOM 2603 N N . PHE A 1 328 ? -8.648 -11.922 15.363 1.00 94.25 328 PHE A N 1
ATOM 2604 C CA . PHE A 1 328 ? -8.934 -11.372 16.679 1.00 94.25 328 PHE A CA 1
ATOM 2605 C C . PHE A 1 328 ? -10.425 -11.280 16.986 1.00 94.25 328 PHE A C 1
ATOM 2607 O O . PHE A 1 328 ? -11.248 -10.989 16.125 1.00 94.25 328 PHE A O 1
ATOM 2614 N N . GLU A 1 329 ? -10.751 -11.477 18.260 1.00 95.12 329 GLU A N 1
ATOM 2615 C CA . GLU A 1 329 ? -12.074 -11.206 18.816 1.00 95.12 329 GLU A CA 1
ATOM 2616 C C . GLU A 1 329 ? -12.083 -9.776 19.359 1.00 95.12 329 GLU A C 1
ATOM 2618 O O . GLU A 1 329 ? -11.192 -9.386 20.129 1.00 95.12 329 GLU A O 1
ATOM 2623 N N . ALA A 1 330 ? -13.096 -8.991 19.002 1.00 96.31 330 ALA A N 1
ATOM 2624 C CA . ALA A 1 330 ? -13.248 -7.640 19.517 1.00 96.31 330 ALA A CA 1
ATOM 2625 C C . ALA A 1 330 ? -14.697 -7.288 19.835 1.00 96.31 330 ALA A C 1
ATOM 2627 O O . ALA A 1 330 ? -15.635 -7.689 19.149 1.00 96.31 330 ALA A O 1
ATOM 2628 N N . LYS A 1 331 ? -14.860 -6.468 20.877 1.00 96.44 331 LYS A N 1
ATOM 2629 C CA . LYS A 1 331 ? -16.131 -5.809 21.163 1.00 96.44 331 LYS A CA 1
ATOM 2630 C C . LYS A 1 331 ? -16.275 -4.581 20.266 1.00 96.44 331 LYS A C 1
ATOM 2632 O O . LYS A 1 331 ? -15.383 -3.730 20.264 1.00 96.44 331 LYS A O 1
ATOM 2637 N N . VAL A 1 332 ? -17.397 -4.476 19.565 1.00 96.31 332 VAL A N 1
ATOM 2638 C CA . VAL A 1 332 ? -17.712 -3.360 18.672 1.00 96.31 332 VAL A CA 1
ATOM 2639 C C . VAL A 1 332 ? -18.252 -2.184 19.488 1.00 96.31 332 VAL A C 1
ATOM 2641 O O . VAL A 1 332 ? -19.231 -2.310 20.223 1.00 96.31 332 VAL A O 1
ATOM 2644 N N . GLU A 1 333 ? -17.615 -1.018 19.378 1.00 94.19 333 GLU A N 1
ATOM 2645 C CA . GLU A 1 333 ? -18.066 0.226 20.006 1.00 94.19 333 GLU A CA 1
ATOM 2646 C C . GLU A 1 333 ? -18.355 1.279 18.931 1.00 94.19 333 GLU A C 1
ATOM 2648 O O . GLU A 1 333 ? -17.454 1.952 18.427 1.00 94.19 333 GLU A O 1
ATOM 2653 N N . TRP A 1 334 ? -19.633 1.444 18.588 1.00 89.50 334 TRP A N 1
ATOM 2654 C CA . TRP A 1 334 ? -20.087 2.575 17.774 1.00 89.50 334 TRP A CA 1
ATOM 2655 C C . TRP A 1 334 ? -19.925 3.901 18.531 1.00 89.50 334 TRP A C 1
ATOM 2657 O O . TRP A 1 334 ? -20.363 4.018 19.680 1.00 89.50 334 TRP A O 1
ATOM 2667 N N . LYS A 1 335 ? -19.313 4.898 17.884 1.00 84.56 335 LYS A N 1
ATOM 2668 C CA . LYS A 1 335 ? -19.157 6.268 18.388 1.00 84.56 335 LYS A CA 1
ATOM 2669 C C . LYS A 1 335 ? -20.010 7.249 17.578 1.00 84.56 335 LYS A C 1
ATOM 2671 O O . LYS A 1 335 ? -20.329 7.020 16.411 1.00 84.56 335 LYS A O 1
ATOM 2676 N N . GLU A 1 336 ? -20.331 8.388 18.194 1.00 70.75 336 GLU A N 1
ATOM 2677 C CA . GLU A 1 336 ? -20.981 9.507 17.504 1.00 70.75 336 GLU A CA 1
ATOM 2678 C C . GLU A 1 336 ? -20.161 9.925 16.269 1.00 70.75 336 GLU A C 1
ATOM 2680 O O . GLU A 1 336 ? -18.972 10.230 16.379 1.00 70.75 336 GLU A O 1
ATOM 2685 N N . GLY A 1 337 ? -20.799 9.942 15.092 1.00 63.75 337 GLY A N 1
ATOM 2686 C CA . GLY A 1 337 ? -20.155 10.298 13.821 1.00 63.75 337 GLY A CA 1
ATOM 2687 C C . GLY A 1 337 ? -19.906 9.142 12.844 1.00 63.75 337 GLY A C 1
ATOM 2688 O O . GLY A 1 337 ? -19.086 9.308 11.948 1.00 63.75 337 GLY A O 1
ATOM 2689 N N . HIS A 1 338 ? -20.613 8.012 12.984 1.00 64.31 338 HIS A N 1
ATOM 2690 C CA . HIS A 1 338 ? -20.524 6.845 12.084 1.00 64.31 338 HIS A CA 1
ATOM 2691 C C . HIS A 1 338 ? -19.153 6.152 12.074 1.00 64.31 338 HIS A C 1
ATOM 2693 O O . HIS A 1 338 ? -18.762 5.557 11.074 1.00 64.31 338 HIS A O 1
ATOM 2699 N N . THR A 1 339 ? -18.418 6.215 13.184 1.00 77.38 339 THR A N 1
ATOM 2700 C CA . THR A 1 339 ? -17.138 5.518 13.331 1.00 77.38 339 THR A CA 1
ATOM 2701 C C . THR A 1 339 ? -17.260 4.391 14.344 1.00 77.38 339 THR A C 1
ATOM 2703 O O . THR A 1 339 ? -17.851 4.548 15.415 1.00 77.38 339 THR A O 1
ATOM 2706 N N . PHE A 1 340 ? -16.689 3.240 14.002 1.00 86.44 340 PHE A N 1
ATOM 2707 C CA . PHE A 1 340 ? -16.539 2.119 14.919 1.00 86.44 340 PHE A CA 1
ATOM 2708 C C . PHE A 1 340 ? -15.142 2.118 15.508 1.00 86.44 340 PHE A C 1
ATOM 2710 O O . PHE A 1 340 ? -14.166 2.425 14.821 1.00 86.44 340 PHE A O 1
ATOM 2717 N N . VAL A 1 341 ? -15.061 1.737 16.776 1.00 92.12 341 VAL A N 1
ATOM 2718 C CA . VAL A 1 341 ? -13.810 1.367 17.424 1.00 92.12 341 VAL A CA 1
ATOM 2719 C C . VAL A 1 341 ? -13.944 -0.039 17.978 1.00 92.12 341 VAL A C 1
ATOM 2721 O O . VAL A 1 341 ? -14.944 -0.377 18.608 1.00 92.12 341 VAL A O 1
ATOM 2724 N N . LEU A 1 342 ? -12.932 -0.864 17.740 1.00 95.19 342 LEU A N 1
ATOM 2725 C CA . LEU A 1 342 ? -12.902 -2.248 18.196 1.00 95.19 342 LEU A CA 1
ATOM 2726 C C . LEU A 1 342 ? -12.087 -2.345 19.484 1.00 95.19 342 LEU A C 1
ATOM 2728 O O . LEU A 1 342 ? -10.940 -1.913 19.529 1.00 95.19 342 LEU A O 1
ATOM 2732 N N . ARG A 1 343 ? -12.638 -2.927 20.551 1.00 94.62 343 ARG A N 1
ATOM 2733 C CA . ARG A 1 343 ? -11.859 -3.243 21.758 1.00 94.62 343 ARG A CA 1
ATOM 2734 C C . ARG A 1 343 ? -11.455 -4.711 21.726 1.00 94.62 343 ARG A C 1
ATOM 2736 O O . ARG A 1 343 ? -12.302 -5.580 21.936 1.00 94.62 343 ARG A O 1
ATOM 2743 N N . LEU A 1 344 ? -10.170 -4.968 21.491 1.00 94.94 344 LEU A N 1
ATOM 2744 C CA . LEU A 1 344 ? -9.639 -6.322 21.335 1.00 94.94 344 LEU A CA 1
ATOM 2745 C C . LEU A 1 344 ? -9.738 -7.104 22.649 1.00 94.94 344 LEU A C 1
ATOM 2747 O O . LEU A 1 344 ? -9.480 -6.567 23.731 1.00 94.94 344 LEU A O 1
ATOM 2751 N N . ARG A 1 345 ? -10.106 -8.381 22.532 1.00 92.50 345 ARG A N 1
ATOM 2752 C CA . ARG A 1 345 ? -10.201 -9.338 23.641 1.00 92.50 345 ARG A CA 1
ATOM 2753 C C . ARG A 1 345 ? -9.196 -10.469 23.510 1.00 92.50 345 ARG A C 1
ATOM 2755 O O . ARG A 1 345 ? -8.494 -10.756 24.478 1.00 92.50 345 ARG A O 1
ATOM 2762 N N . ASN A 1 346 ? -9.125 -11.060 22.322 1.00 91.50 346 ASN A N 1
ATOM 2763 C CA . ASN A 1 346 ? -8.276 -12.201 22.017 1.00 91.50 346 ASN A CA 1
ATOM 2764 C C . ASN A 1 346 ? -7.589 -11.986 20.666 1.00 91.50 346 ASN A C 1
ATOM 2766 O O . ASN A 1 346 ? -8.204 -11.424 19.762 1.00 91.50 346 ASN A O 1
ATOM 2770 N N . VAL A 1 347 ? -6.325 -12.393 20.540 1.00 93.31 347 VAL A N 1
ATOM 2771 C CA . VAL A 1 347 ? -5.517 -12.185 19.329 1.00 93.31 347 VAL A CA 1
ATOM 2772 C C . VAL A 1 347 ? -4.703 -13.432 19.026 1.00 93.31 347 VAL A C 1
ATOM 2774 O O . VAL A 1 347 ? -3.882 -13.865 19.833 1.00 93.31 347 VAL A O 1
ATOM 2777 N N . SER A 1 348 ? -4.869 -13.942 17.813 1.00 89.19 348 SER A N 1
ATOM 2778 C CA . SER A 1 348 ? -4.024 -14.965 17.209 1.00 89.19 348 SER A CA 1
ATOM 2779 C C . SER A 1 348 ? -3.256 -14.349 16.046 1.00 89.19 348 SER A C 1
ATOM 2781 O O . SER A 1 348 ? -3.847 -13.743 15.156 1.00 89.19 348 SER A O 1
ATOM 2783 N N . VAL A 1 349 ? -1.931 -14.482 16.051 1.00 88.12 349 VAL A N 1
ATOM 2784 C CA . VAL A 1 349 ? -1.099 -14.047 14.921 1.00 88.12 349 VAL A CA 1
ATOM 2785 C C . VAL A 1 349 ? -1.111 -15.159 13.880 1.00 88.12 349 VAL A C 1
ATOM 2787 O O . VAL A 1 349 ? -0.731 -16.283 14.199 1.00 88.12 349 VAL A O 1
ATOM 2790 N N . LEU A 1 350 ? -1.553 -14.841 12.666 1.00 84.06 350 LEU A N 1
ATOM 2791 C CA . LEU A 1 350 ? -1.544 -15.760 11.526 1.00 84.06 350 LEU A CA 1
ATOM 2792 C C . LEU A 1 350 ? -0.213 -15.685 10.769 1.00 84.06 350 LEU A C 1
ATOM 2794 O O . LEU A 1 350 ? 0.276 -16.686 10.261 1.00 84.06 350 LEU A O 1
ATOM 2798 N N . GLY A 1 351 ? 0.395 -14.499 10.737 1.00 78.25 351 GLY A N 1
ATOM 2799 C CA . GLY A 1 351 ? 1.683 -14.259 10.102 1.00 78.25 351 GLY A CA 1
ATOM 2800 C C . GLY A 1 351 ? 2.082 -12.790 10.185 1.00 78.25 351 GLY A C 1
ATOM 2801 O O . GLY A 1 351 ? 1.551 -12.032 10.999 1.00 78.25 351 GLY A O 1
ATOM 2802 N N . ASN A 1 352 ? 3.035 -12.378 9.357 1.00 77.38 352 ASN A N 1
ATOM 2803 C CA . ASN A 1 352 ? 3.440 -10.982 9.235 1.00 77.38 352 ASN A CA 1
ATOM 2804 C C . ASN A 1 352 ? 3.898 -10.716 7.797 1.00 77.38 352 ASN A C 1
ATOM 2806 O O . ASN A 1 352 ? 4.796 -11.405 7.321 1.00 77.38 352 ASN A O 1
ATOM 2810 N N . LEU A 1 353 ? 3.316 -9.710 7.138 1.00 68.31 353 LEU A N 1
ATOM 2811 C CA . LEU A 1 353 ? 3.632 -9.353 5.748 1.00 68.31 353 LEU A CA 1
ATOM 2812 C C . LEU A 1 353 ? 5.116 -9.004 5.550 1.00 68.31 353 LEU A C 1
ATOM 2814 O O . LEU A 1 353 ? 5.722 -9.410 4.567 1.00 68.31 353 LEU A O 1
ATOM 2818 N N . GLY A 1 354 ? 5.736 -8.330 6.519 1.00 55.88 354 GLY A N 1
ATOM 2819 C CA . GLY A 1 354 ? 7.168 -8.018 6.504 1.00 55.88 354 GLY A CA 1
ATOM 2820 C C . GLY A 1 354 ? 8.079 -9.185 6.909 1.00 55.88 354 GLY A C 1
ATOM 2821 O O . GLY A 1 354 ? 9.275 -9.147 6.629 1.00 55.88 354 GLY A O 1
ATOM 2822 N N . ALA A 1 355 ? 7.547 -10.223 7.563 1.00 47.59 355 ALA A N 1
ATOM 2823 C CA . ALA A 1 355 ? 8.285 -11.446 7.896 1.00 47.59 355 ALA A CA 1
ATOM 2824 C C . ALA A 1 355 ? 8.126 -12.548 6.838 1.00 47.59 355 ALA A C 1
ATOM 2826 O O . ALA A 1 355 ? 8.927 -13.479 6.823 1.00 47.59 355 ALA A O 1
ATOM 2827 N N . LEU A 1 356 ? 7.132 -12.443 5.950 1.00 41.06 356 LEU A N 1
ATOM 2828 C CA . LEU A 1 356 ? 6.973 -13.328 4.792 1.00 41.06 356 LEU A CA 1
ATOM 2829 C C . LEU A 1 356 ? 8.088 -13.142 3.753 1.00 41.06 356 LEU A C 1
ATOM 2831 O O . LEU A 1 356 ? 8.388 -14.081 3.031 1.00 41.06 356 LEU A O 1
ATOM 2835 N N . SER A 1 357 ? 8.813 -12.018 3.802 1.00 41.38 357 SER A N 1
ATOM 2836 C CA . SER A 1 357 ? 10.123 -11.842 3.147 1.00 41.38 357 SER A CA 1
ATOM 2837 C C . SER A 1 357 ? 11.252 -12.703 3.776 1.00 41.38 357 SER A C 1
ATOM 2839 O O . SER A 1 357 ? 12.425 -12.592 3.421 1.00 41.38 357 SER A O 1
ATOM 2841 N N . ARG A 1 358 ? 10.947 -13.549 4.774 1.00 35.97 358 ARG A N 1
ATOM 2842 C CA . ARG A 1 358 ? 11.931 -14.374 5.499 1.00 35.97 358 ARG A CA 1
ATOM 2843 C C . ARG A 1 358 ? 11.447 -15.777 5.871 1.00 35.97 358 ARG A C 1
ATOM 2845 O O . ARG A 1 358 ? 12.059 -16.399 6.740 1.00 35.97 358 ARG A O 1
ATOM 2852 N N . GLN A 1 359 ? 10.391 -16.311 5.253 1.00 37.50 359 GLN A N 1
ATOM 2853 C CA . GLN A 1 359 ? 10.214 -17.767 5.291 1.00 37.50 359 GLN A CA 1
ATOM 2854 C C . GLN A 1 359 ? 11.171 -18.383 4.279 1.00 37.50 359 GLN A C 1
ATOM 2856 O O . GLN A 1 359 ? 10.867 -18.558 3.104 1.00 37.50 359 GLN A O 1
ATOM 2861 N N . SER A 1 360 ? 12.382 -18.632 4.758 1.00 40.34 360 SER A N 1
ATOM 2862 C CA . SER A 1 360 ? 13.443 -19.257 4.004 1.00 40.34 360 SER A CA 1
ATOM 2863 C C . SER A 1 360 ? 13.354 -20.774 4.178 1.00 40.34 360 SER A C 1
ATOM 2865 O O . SER A 1 360 ? 13.770 -21.326 5.195 1.00 40.34 360 SER A O 1
ATOM 2867 N N . TYR A 1 361 ? 12.803 -21.488 3.194 1.00 47.19 361 TYR A N 1
ATOM 2868 C CA . TYR A 1 361 ? 12.867 -22.951 3.197 1.00 47.19 361 TYR A CA 1
ATOM 2869 C C . TYR A 1 361 ? 14.297 -23.400 2.910 1.00 47.19 361 TYR A C 1
ATOM 2871 O O . TYR A 1 361 ? 14.875 -23.040 1.884 1.00 47.19 361 TYR A O 1
ATOM 2879 N N . ARG A 1 362 ? 14.864 -24.211 3.812 1.00 49.97 362 ARG A N 1
ATOM 2880 C CA . ARG A 1 362 ? 16.147 -24.869 3.581 1.00 49.97 362 ARG A CA 1
ATOM 2881 C C . ARG A 1 362 ? 15.900 -26.239 2.971 1.00 49.97 362 ARG A C 1
ATOM 2883 O O . ARG A 1 362 ? 15.529 -27.182 3.670 1.00 49.97 362 ARG A O 1
ATOM 2890 N N . VAL A 1 363 ? 16.127 -26.357 1.670 1.00 57.88 363 VAL A N 1
ATOM 2891 C CA . VAL A 1 363 ? 16.030 -27.638 0.960 1.00 57.88 363 VAL A CA 1
ATOM 2892 C C . VAL A 1 363 ? 17.418 -28.259 0.914 1.00 57.88 363 VAL A C 1
ATOM 2894 O O . VAL A 1 363 ? 18.302 -27.706 0.273 1.00 57.88 363 VAL A O 1
ATOM 2897 N N . GLY A 1 364 ? 17.632 -29.371 1.615 1.00 59.12 364 GLY A N 1
ATOM 2898 C CA . GLY A 1 364 ? 18.878 -30.139 1.569 1.00 59.12 364 GLY A CA 1
ATOM 2899 C C . GLY A 1 364 ? 18.740 -31.354 0.656 1.00 59.12 364 GLY A C 1
ATOM 2900 O O . GLY A 1 364 ? 17.940 -32.247 0.941 1.00 59.12 364 GLY A O 1
ATOM 2901 N N . ILE A 1 365 ? 19.522 -31.414 -0.425 1.00 64.94 365 ILE A N 1
ATOM 2902 C CA . ILE A 1 365 ? 19.545 -32.571 -1.334 1.00 64.94 365 ILE A CA 1
ATOM 2903 C C . ILE A 1 365 ? 20.791 -33.412 -1.059 1.00 64.94 365 ILE A C 1
ATOM 2905 O O . ILE A 1 365 ? 21.905 -32.959 -1.320 1.00 64.94 365 ILE A O 1
ATOM 2909 N N . ASN A 1 366 ? 20.622 -34.649 -0.574 1.00 66.12 366 ASN A N 1
ATOM 2910 C CA . ASN A 1 366 ? 21.750 -35.554 -0.347 1.00 66.12 366 ASN A CA 1
ATOM 2911 C C . ASN A 1 366 ? 22.180 -36.254 -1.649 1.00 66.12 366 ASN A C 1
ATOM 2913 O O . ASN A 1 366 ? 21.694 -37.330 -2.015 1.00 66.12 366 ASN A O 1
ATOM 2917 N N . CYS A 1 367 ? 23.156 -35.661 -2.331 1.00 64.69 367 CYS A N 1
ATOM 2918 C CA . CYS A 1 367 ? 23.654 -36.107 -3.630 1.00 64.69 367 CYS A CA 1
ATOM 2919 C C . CYS A 1 367 ? 24.347 -37.482 -3.594 1.00 64.69 367 CYS A C 1
ATOM 2921 O O . CYS A 1 367 ? 24.470 -38.128 -4.628 1.00 64.69 367 CYS A O 1
ATOM 2923 N N . ARG A 1 368 ? 24.780 -37.993 -2.427 1.00 64.69 368 ARG A N 1
ATOM 2924 C CA . ARG A 1 368 ? 25.414 -39.329 -2.351 1.00 64.69 368 ARG A CA 1
ATOM 2925 C C . ARG A 1 368 ? 24.436 -40.472 -2.612 1.00 64.69 368 ARG A C 1
ATOM 2927 O O . ARG A 1 368 ? 24.872 -41.576 -2.931 1.00 64.69 368 ARG A O 1
ATOM 2934 N N . ARG A 1 369 ? 23.137 -40.241 -2.408 1.00 65.06 369 ARG A N 1
ATOM 2935 C CA . ARG A 1 369 ? 22.098 -41.280 -2.497 1.00 65.06 369 ARG A CA 1
ATOM 2936 C C . ARG A 1 369 ? 21.189 -41.127 -3.711 1.00 65.06 369 ARG A C 1
ATOM 2938 O O . ARG A 1 369 ? 20.279 -41.936 -3.882 1.00 65.06 369 ARG A O 1
ATOM 2945 N N . LEU A 1 370 ? 21.441 -40.126 -4.551 1.00 66.94 370 LEU A N 1
ATOM 2946 C CA . LEU A 1 370 ? 20.676 -39.869 -5.762 1.00 66.94 370 LEU A CA 1
ATOM 2947 C C . LEU A 1 370 ? 21.495 -40.235 -7.010 1.00 66.94 370 LEU A C 1
ATOM 2949 O O . LEU A 1 370 ? 22.693 -39.960 -7.062 1.00 66.94 370 LEU A O 1
ATOM 2953 N N . PRO A 1 371 ? 20.875 -40.851 -8.034 1.00 76.19 371 PRO A N 1
ATOM 2954 C CA . PRO A 1 371 ? 21.499 -40.989 -9.346 1.00 76.19 371 PRO A CA 1
ATOM 2955 C C . PRO A 1 371 ? 21.861 -39.614 -9.920 1.00 76.19 371 PRO A C 1
ATOM 2957 O O . PRO A 1 371 ? 21.076 -38.679 -9.777 1.00 76.19 371 PRO A O 1
ATOM 2960 N N . MET A 1 372 ? 22.991 -39.512 -10.632 1.00 69.12 372 MET A N 1
ATOM 2961 C CA . MET A 1 372 ? 23.470 -38.251 -11.226 1.00 69.12 372 MET A CA 1
ATOM 2962 C C . MET A 1 372 ? 22.386 -37.531 -12.039 1.00 69.12 372 MET A C 1
ATOM 2964 O O . MET A 1 372 ? 22.219 -36.328 -11.891 1.00 69.12 372 MET A O 1
ATOM 2968 N N . GLN A 1 373 ? 21.598 -38.273 -12.825 1.00 69.00 373 GLN A N 1
ATOM 2969 C CA . GLN A 1 373 ? 20.505 -37.696 -13.609 1.00 69.00 373 GLN A CA 1
ATOM 2970 C C . GLN A 1 373 ? 19.476 -36.983 -12.724 1.00 69.00 373 GLN A C 1
ATOM 2972 O O . GLN A 1 373 ? 19.172 -35.830 -12.967 1.00 69.00 373 GLN A O 1
ATOM 2977 N N . LYS A 1 374 ? 19.047 -37.598 -11.615 1.00 66.19 374 LYS A N 1
ATOM 2978 C CA . LYS A 1 374 ? 18.088 -36.974 -10.689 1.00 66.19 374 LYS A CA 1
ATOM 2979 C C . LYS A 1 374 ? 18.647 -35.746 -9.974 1.00 66.19 374 LYS A C 1
ATOM 2981 O O . LYS A 1 374 ? 17.882 -34.874 -9.584 1.00 66.19 374 LYS A O 1
ATOM 2986 N N . ILE A 1 375 ? 19.962 -35.691 -9.764 1.00 67.56 375 ILE A N 1
ATOM 2987 C CA . ILE A 1 375 ? 20.626 -34.512 -9.191 1.00 67.56 375 ILE A CA 1
ATOM 2988 C C . ILE A 1 375 ? 20.615 -33.369 -10.206 1.00 67.56 375 ILE A C 1
ATOM 2990 O O . ILE A 1 375 ? 20.367 -32.230 -9.826 1.00 67.56 375 ILE A O 1
ATOM 2994 N N . LEU A 1 376 ? 20.866 -33.671 -11.483 1.00 62.66 376 LEU A N 1
ATOM 2995 C CA . LEU A 1 376 ? 20.786 -32.693 -12.566 1.00 62.66 376 LEU A CA 1
ATOM 2996 C C . LEU A 1 376 ? 19.350 -32.208 -12.764 1.00 62.66 376 LEU A C 1
ATOM 2998 O O . LEU A 1 376 ? 19.152 -31.001 -12.783 1.00 62.66 376 LEU A O 1
ATOM 3002 N N . ASP A 1 377 ? 18.375 -33.117 -12.786 1.00 65.88 377 ASP A N 1
ATOM 3003 C CA . ASP A 1 377 ? 16.954 -32.784 -12.906 1.00 65.88 377 ASP A CA 1
ATOM 3004 C C . ASP A 1 377 ? 16.499 -31.922 -11.712 1.00 65.88 377 ASP A C 1
ATOM 3006 O O . ASP A 1 377 ? 15.836 -30.911 -11.883 1.00 65.88 377 ASP A O 1
ATOM 3010 N N . ALA A 1 378 ? 16.907 -32.258 -10.479 1.00 64.19 378 ALA A N 1
ATOM 3011 C CA . ALA A 1 378 ? 16.573 -31.455 -9.300 1.00 64.19 378 ALA A CA 1
ATOM 3012 C C . ALA A 1 378 ? 17.271 -30.095 -9.267 1.00 64.19 378 ALA A C 1
ATOM 3014 O O . ALA A 1 378 ? 16.686 -29.107 -8.831 1.00 64.19 378 ALA A O 1
ATOM 3015 N N . ARG A 1 379 ? 18.517 -30.031 -9.741 1.00 69.12 379 ARG A N 1
ATOM 3016 C CA . ARG A 1 379 ? 19.212 -28.764 -9.953 1.00 69.12 379 ARG A CA 1
ATOM 3017 C C . ARG A 1 379 ? 18.476 -27.925 -10.993 1.00 69.12 379 ARG A C 1
ATOM 3019 O O . ARG A 1 379 ? 18.320 -26.735 -10.765 1.00 69.12 379 ARG A O 1
ATOM 3026 N N . GLU A 1 380 ? 18.063 -28.509 -12.113 1.00 61.97 380 GLU A N 1
ATOM 3027 C CA . GLU A 1 380 ? 17.308 -27.806 -13.150 1.00 61.97 380 GLU A CA 1
ATOM 3028 C C . GLU A 1 380 ? 15.975 -27.303 -12.607 1.00 61.97 380 GLU A C 1
ATOM 3030 O O . GLU A 1 380 ? 15.720 -26.112 -12.717 1.00 61.97 380 GLU A O 1
ATOM 3035 N N . GLU A 1 381 ? 15.206 -28.133 -11.906 1.00 64.12 381 GLU A N 1
ATOM 3036 C CA . GLU A 1 381 ? 13.927 -27.729 -11.315 1.00 64.12 381 GLU A CA 1
ATOM 3037 C C . GLU A 1 381 ? 14.082 -26.548 -10.340 1.00 64.12 381 GLU A C 1
ATOM 3039 O O . GLU A 1 381 ? 13.359 -25.555 -10.416 1.00 64.12 381 GLU A O 1
ATOM 3044 N N . VAL A 1 382 ? 15.089 -26.599 -9.458 1.00 64.06 382 VAL A N 1
ATOM 3045 C CA . VAL A 1 382 ? 15.400 -25.498 -8.531 1.00 64.06 382 VAL A CA 1
ATOM 3046 C C . VAL A 1 382 ? 15.896 -24.254 -9.279 1.00 64.06 382 VAL A C 1
ATOM 3048 O O . VAL A 1 382 ? 15.574 -23.135 -8.893 1.00 64.06 382 VAL A O 1
ATOM 3051 N N . LEU A 1 383 ? 16.677 -24.405 -10.350 1.00 56.62 383 LEU A N 1
ATOM 3052 C CA . LEU A 1 383 ? 17.158 -23.268 -11.145 1.00 56.62 383 LEU A CA 1
ATOM 3053 C C . LEU A 1 383 ? 16.058 -22.627 -12.004 1.00 56.62 383 LEU A C 1
ATOM 3055 O O . LEU A 1 383 ? 16.142 -21.427 -12.280 1.00 56.62 383 LEU A O 1
ATOM 3059 N N . LEU A 1 384 ? 15.069 -23.419 -12.422 1.00 54.00 384 LEU A N 1
ATOM 3060 C CA . LEU A 1 384 ? 13.881 -23.005 -13.171 1.00 54.00 384 LEU A CA 1
ATOM 3061 C C . LEU A 1 384 ? 12.808 -22.395 -12.266 1.00 54.00 384 LEU A C 1
ATOM 3063 O O . LEU A 1 384 ? 11.955 -21.649 -12.744 1.00 54.00 384 LEU A O 1
ATOM 3067 N N . SER A 1 385 ? 12.866 -22.678 -10.967 1.00 55.06 385 SER A N 1
ATOM 3068 C CA . SER A 1 385 ? 11.950 -22.101 -9.992 1.00 55.06 385 SER A CA 1
ATOM 3069 C C . SER A 1 385 ? 12.165 -20.589 -9.853 1.00 55.06 385 SER A C 1
ATOM 3071 O O . SER A 1 385 ? 13.315 -20.128 -9.882 1.00 55.06 385 SER A O 1
ATOM 3073 N N . PRO A 1 386 ? 11.088 -19.796 -9.679 1.00 46.53 386 PRO A N 1
ATOM 3074 C CA . PRO A 1 386 ? 11.201 -18.354 -9.496 1.00 46.53 386 PRO A CA 1
ATOM 3075 C C . PRO A 1 386 ? 12.121 -18.014 -8.325 1.00 46.53 386 PRO A C 1
ATOM 3077 O O . PRO A 1 386 ? 12.150 -18.722 -7.318 1.00 46.53 386 PRO A O 1
ATOM 3080 N N . GLN A 1 387 ? 12.874 -16.922 -8.437 1.00 50.22 387 GLN A N 1
ATOM 3081 C CA . GLN A 1 387 ? 13.685 -16.440 -7.322 1.00 50.22 387 GLN A CA 1
ATOM 3082 C C . GLN A 1 387 ? 12.780 -16.030 -6.153 1.00 50.22 387 GLN A C 1
ATOM 3084 O O . GLN A 1 387 ? 11.712 -15.457 -6.348 1.00 50.22 387 GLN A O 1
ATOM 3089 N N . GLY A 1 388 ? 13.216 -16.333 -4.937 1.00 57.28 388 GLY A N 1
ATOM 3090 C CA . GLY A 1 388 ? 12.507 -15.993 -3.708 1.00 57.28 388 GLY A CA 1
ATOM 3091 C C . GLY A 1 388 ? 13.422 -16.162 -2.507 1.00 57.28 388 GLY A C 1
ATOM 3092 O O . GLY A 1 388 ? 14.629 -16.344 -2.663 1.00 57.28 388 GLY A O 1
ATOM 3093 N N . ASP A 1 389 ? 12.860 -16.117 -1.306 1.00 53.81 389 ASP A N 1
ATOM 3094 C CA . ASP A 1 389 ? 13.653 -15.985 -0.079 1.00 53.81 389 ASP A CA 1
ATOM 3095 C C . ASP A 1 389 ? 14.128 -17.325 0.509 1.00 53.81 389 ASP A C 1
ATOM 3097 O O . ASP A 1 389 ? 14.707 -17.355 1.593 1.00 53.81 389 ASP A O 1
ATOM 3101 N N . SER A 1 390 ? 13.916 -18.449 -0.189 1.00 60.22 390 SER A N 1
ATOM 3102 C CA . SER A 1 390 ? 14.194 -19.800 0.326 1.00 60.22 390 SER A CA 1
ATOM 3103 C C . SER A 1 390 ? 15.481 -20.420 -0.205 1.00 60.22 390 SER A C 1
ATOM 3105 O O . SER A 1 390 ? 15.503 -20.872 -1.349 1.00 60.22 390 SER A O 1
ATOM 3107 N N . PRO A 1 391 ? 16.562 -20.474 0.593 1.00 59.41 391 PRO A N 1
ATOM 3108 C CA . PRO A 1 391 ? 17.851 -20.987 0.164 1.00 59.41 391 PRO A CA 1
ATOM 3109 C C . PRO A 1 391 ? 17.829 -22.515 0.020 1.00 59.41 391 PRO A C 1
ATOM 3111 O O . PRO A 1 391 ? 17.736 -23.268 0.991 1.00 59.41 391 PRO A O 1
ATOM 3114 N N . VAL A 1 392 ? 18.004 -22.991 -1.208 1.00 68.25 392 VAL A N 1
ATOM 3115 C CA . VAL A 1 392 ? 18.189 -24.412 -1.516 1.00 68.25 392 VAL A CA 1
ATOM 3116 C C . VAL A 1 392 ? 19.674 -24.746 -1.452 1.00 68.25 392 VAL A C 1
ATOM 3118 O O . VAL A 1 392 ? 20.494 -24.108 -2.113 1.00 68.25 392 VAL A O 1
ATOM 3121 N N . TYR A 1 393 ? 20.033 -25.763 -0.673 1.00 67.44 393 TYR A N 1
ATOM 3122 C CA . TYR A 1 393 ? 21.397 -26.251 -0.516 1.00 67.44 393 TYR A CA 1
ATOM 3123 C C . TYR A 1 393 ? 21.562 -27.650 -1.117 1.00 67.44 393 TYR A C 1
ATOM 3125 O O . TYR A 1 393 ? 20.751 -28.558 -0.915 1.00 67.44 393 TYR A O 1
ATOM 3133 N N . LEU A 1 394 ? 22.683 -27.859 -1.799 1.00 67.31 394 LEU A N 1
ATOM 3134 C CA . LEU A 1 394 ? 23.123 -29.186 -2.214 1.00 67.31 394 LEU A CA 1
ATOM 3135 C C . LEU A 1 394 ? 24.116 -29.729 -1.189 1.00 67.31 394 LEU A C 1
ATOM 3137 O O . LEU A 1 394 ? 25.124 -29.088 -0.893 1.00 67.31 394 LEU A O 1
ATOM 3141 N N . GLU A 1 395 ? 23.850 -30.927 -0.673 1.00 65.06 395 GLU A N 1
ATOM 3142 C CA . GLU A 1 395 ? 24.770 -31.649 0.200 1.00 65.06 395 GLU A CA 1
ATOM 3143 C C . GLU A 1 395 ? 25.397 -32.816 -0.572 1.00 65.06 395 GLU A C 1
ATOM 3145 O O . GLU A 1 395 ? 24.763 -33.843 -0.835 1.00 65.06 395 GLU A O 1
ATOM 3150 N N . CYS A 1 396 ? 26.681 -32.696 -0.909 1.00 58.47 396 CYS A N 1
ATOM 3151 C CA . CYS A 1 396 ? 27.437 -33.765 -1.550 1.00 58.47 396 CYS A CA 1
ATOM 3152 C C . CYS A 1 396 ? 28.611 -34.188 -0.672 1.00 58.47 396 CYS A C 1
ATOM 3154 O O . CYS A 1 396 ? 29.657 -33.552 -0.610 1.00 58.47 396 CYS A O 1
ATOM 3156 N N . GLY A 1 397 ? 28.430 -35.310 0.018 1.00 55.94 397 GLY A N 1
ATOM 3157 C CA . GLY A 1 397 ? 29.507 -35.999 0.711 1.00 55.94 397 GLY A CA 1
ATOM 3158 C C . GLY A 1 397 ? 30.146 -35.276 1.890 1.00 55.94 397 GLY A C 1
ATOM 3159 O O . GLY A 1 397 ? 31.325 -35.502 2.157 1.00 55.94 397 GLY A O 1
ATOM 3160 N N . GLY A 1 398 ? 29.345 -34.502 2.621 1.00 56.31 398 GLY A N 1
ATOM 3161 C CA . GLY A 1 398 ? 29.771 -33.711 3.776 1.00 56.31 398 GLY A CA 1
ATOM 3162 C C . GLY A 1 398 ? 30.057 -32.249 3.436 1.00 56.31 398 GLY A C 1
ATOM 3163 O O . GLY A 1 398 ? 30.213 -31.448 4.349 1.00 56.31 398 GLY A O 1
ATOM 3164 N N . THR A 1 399 ? 30.079 -31.892 2.148 1.00 54.56 399 THR A N 1
ATOM 3165 C CA . THR A 1 3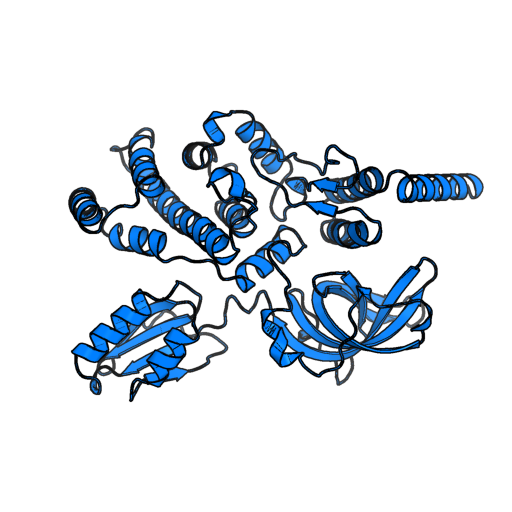99 ? 30.156 -30.505 1.680 1.00 54.56 399 THR A CA 1
ATOM 3166 C C . THR A 1 399 ? 28.751 -29.990 1.392 1.00 54.56 399 THR A C 1
ATOM 3168 O O . THR A 1 399 ? 27.988 -30.643 0.675 1.00 54.56 399 THR A O 1
ATOM 3171 N N . VAL A 1 400 ? 28.416 -28.828 1.952 1.00 61.38 400 VAL A N 1
ATOM 3172 C CA . VAL A 1 400 ? 27.135 -28.144 1.753 1.00 61.38 400 VAL A CA 1
ATOM 3173 C C . VAL A 1 400 ? 27.395 -26.879 0.947 1.00 61.38 400 VAL A C 1
ATOM 3175 O O . VAL A 1 400 ? 28.160 -26.029 1.385 1.00 61.38 400 VAL A O 1
ATOM 3178 N N . GLY A 1 401 ? 26.759 -26.751 -0.213 1.00 57.22 401 GLY A N 1
ATOM 3179 C CA . GLY A 1 401 ? 26.827 -25.550 -1.045 1.00 57.22 401 GLY A CA 1
ATOM 3180 C C . GLY A 1 401 ? 25.447 -24.932 -1.211 1.00 57.22 401 GLY A C 1
ATOM 3181 O O . GLY A 1 401 ? 24.478 -25.655 -1.452 1.00 57.22 401 GLY A O 1
ATOM 3182 N N . LEU A 1 402 ? 25.341 -23.609 -1.086 1.00 60.44 402 LEU A N 1
ATOM 3183 C CA . LEU A 1 402 ? 24.131 -22.890 -1.483 1.00 60.44 402 LEU A CA 1
ATOM 3184 C C . LEU A 1 402 ? 23.995 -22.984 -3.007 1.00 60.44 402 LEU A C 1
ATOM 3186 O O . LEU A 1 402 ? 24.906 -22.587 -3.728 1.00 60.44 402 LEU A O 1
ATOM 3190 N N . LEU A 1 403 ? 22.871 -23.511 -3.490 1.00 64.12 403 LEU A N 1
ATOM 3191 C CA . LEU A 1 403 ? 22.569 -23.547 -4.917 1.00 64.12 403 LEU A CA 1
ATOM 3192 C C . LEU A 1 403 ? 21.967 -22.213 -5.367 1.00 64.12 403 LEU A C 1
ATOM 3194 O O . LEU A 1 403 ? 22.498 -21.591 -6.282 1.00 64.12 403 LEU A O 1
ATOM 3198 N N . ARG A 1 404 ? 20.867 -21.788 -4.730 1.00 57.34 404 ARG A N 1
ATOM 3199 C CA . ARG A 1 404 ? 20.153 -20.522 -4.985 1.00 57.34 404 ARG A CA 1
ATOM 3200 C C . ARG A 1 404 ? 19.011 -20.343 -3.975 1.00 57.34 404 ARG A C 1
ATOM 3202 O O . ARG A 1 404 ? 18.511 -21.334 -3.449 1.00 57.34 404 ARG A O 1
ATOM 3209 N N . SER A 1 405 ? 18.572 -19.104 -3.753 1.00 60.03 405 SER A N 1
ATOM 3210 C CA . SER A 1 405 ? 17.307 -18.809 -3.068 1.00 60.03 405 SER A CA 1
ATOM 3211 C C . SER A 1 405 ? 16.130 -18.730 -4.050 1.00 60.03 405 SER A C 1
ATOM 3213 O O . SER A 1 405 ? 16.196 -17.999 -5.039 1.00 60.03 405 SER A O 1
ATOM 3215 N N . VAL A 1 406 ? 15.073 -19.502 -3.800 1.00 62.91 406 VAL A N 1
ATOM 3216 C CA . VAL A 1 406 ? 13.896 -19.651 -4.675 1.00 62.91 406 VAL A CA 1
ATOM 3217 C C . VAL A 1 406 ? 12.602 -19.338 -3.925 1.00 62.91 406 VAL A C 1
ATOM 3219 O O . VAL A 1 406 ? 12.571 -19.325 -2.696 1.00 62.91 406 VAL A O 1
ATOM 3222 N N . ALA A 1 407 ? 11.525 -19.054 -4.646 1.00 59.28 407 ALA A N 1
ATOM 3223 C CA . ALA A 1 407 ? 10.177 -19.040 -4.105 1.00 59.28 407 ALA A CA 1
ATOM 3224 C C . ALA A 1 407 ? 9.678 -20.489 -4.088 1.00 59.28 407 ALA A C 1
ATOM 3226 O O . ALA A 1 407 ? 9.693 -21.159 -5.121 1.00 59.28 407 ALA A O 1
ATOM 3227 N N . MET A 1 408 ? 9.256 -20.994 -2.927 1.00 60.34 408 MET A N 1
ATOM 3228 C CA . MET A 1 408 ? 8.678 -22.336 -2.853 1.00 60.34 408 MET A CA 1
ATOM 3229 C C . MET A 1 408 ? 7.286 -22.337 -3.487 1.00 60.34 408 MET A C 1
ATOM 3231 O O . MET A 1 408 ? 6.311 -21.928 -2.862 1.00 60.34 408 MET A O 1
ATOM 3235 N N . SER A 1 409 ? 7.197 -22.790 -4.738 1.00 57.12 409 SER A N 1
ATOM 3236 C CA . SER A 1 409 ? 5.921 -23.098 -5.384 1.00 57.12 409 SER A CA 1
ATOM 3237 C C . SER A 1 409 ? 5.403 -24.465 -4.922 1.00 57.12 409 SER A C 1
ATOM 3239 O O . SER A 1 409 ? 6.184 -25.344 -4.546 1.00 57.12 409 SER A O 1
ATOM 3241 N N . GLY A 1 410 ? 4.084 -24.680 -4.991 1.00 51.12 410 GLY A N 1
ATOM 3242 C CA . GLY A 1 410 ? 3.494 -25.996 -4.711 1.00 51.12 410 GLY A CA 1
ATOM 3243 C C . GLY A 1 410 ? 4.017 -27.099 -5.644 1.00 51.12 410 GLY A C 1
ATOM 3244 O O . GLY A 1 410 ? 4.135 -28.251 -5.237 1.00 51.12 410 GLY A O 1
ATOM 3245 N N . GLU A 1 411 ? 4.398 -26.738 -6.873 1.00 55.28 411 GLU A N 1
ATOM 3246 C CA . GLU A 1 411 ? 5.007 -27.636 -7.862 1.00 55.28 411 GLU A CA 1
ATOM 3247 C C . GLU A 1 411 ? 6.429 -28.044 -7.458 1.00 55.28 411 GLU A C 1
ATOM 3249 O O . GLU A 1 411 ? 6.740 -29.236 -7.420 1.00 55.28 411 GLU A O 1
ATOM 3254 N N . LEU A 1 412 ? 7.262 -27.073 -7.063 1.00 63.97 412 LEU A N 1
ATOM 3255 C CA . LEU A 1 412 ? 8.611 -27.333 -6.567 1.00 63.97 412 LEU A CA 1
ATOM 3256 C C . LEU A 1 412 ? 8.565 -28.168 -5.285 1.00 63.97 412 LEU A C 1
ATOM 3258 O O . LEU A 1 412 ? 9.348 -29.102 -5.130 1.00 63.97 412 LEU A O 1
ATOM 3262 N N . GLN A 1 413 ? 7.623 -27.879 -4.385 1.00 66.50 413 GLN A N 1
ATOM 3263 C CA . GLN A 1 413 ? 7.427 -28.661 -3.169 1.00 66.50 413 GLN A CA 1
ATOM 3264 C C . GLN A 1 413 ? 7.043 -30.110 -3.481 1.00 66.50 413 GLN A C 1
ATOM 3266 O O . GLN A 1 413 ? 7.713 -31.026 -3.012 1.00 66.50 413 GLN A O 1
ATOM 3271 N N . ALA A 1 414 ? 6.044 -30.328 -4.340 1.00 65.56 414 ALA A N 1
ATOM 3272 C CA . ALA A 1 414 ? 5.621 -31.668 -4.740 1.00 65.56 414 ALA A CA 1
ATOM 3273 C C . ALA A 1 414 ? 6.746 -32.458 -5.433 1.00 65.56 414 ALA A C 1
ATOM 3275 O O . ALA A 1 414 ? 6.905 -33.661 -5.201 1.00 65.56 414 ALA A O 1
ATOM 3276 N N . TYR A 1 415 ? 7.555 -31.791 -6.261 1.00 68.56 415 TYR A N 1
ATOM 3277 C CA . TYR A 1 415 ? 8.715 -32.402 -6.901 1.00 68.56 415 TYR A CA 1
ATOM 3278 C C . TYR A 1 415 ? 9.804 -32.770 -5.885 1.00 68.56 415 TYR A C 1
ATOM 3280 O O . TYR A 1 415 ? 10.291 -33.904 -5.891 1.00 68.56 415 TYR A O 1
ATOM 3288 N N . LEU A 1 416 ? 10.162 -31.859 -4.977 1.00 70.12 416 LEU A N 1
ATOM 3289 C CA . LEU A 1 416 ? 11.156 -32.111 -3.932 1.00 70.12 416 LEU A CA 1
ATOM 3290 C C . LEU A 1 416 ? 10.708 -33.222 -2.971 1.00 70.12 416 LEU A C 1
ATOM 3292 O O . LEU A 1 416 ? 11.515 -34.090 -2.640 1.00 70.12 416 LEU A O 1
ATOM 3296 N N . ASP A 1 417 ? 9.424 -33.265 -2.614 1.00 70.19 417 ASP A N 1
ATOM 3297 C CA . ASP A 1 417 ? 8.819 -34.338 -1.815 1.00 70.19 417 ASP A CA 1
ATOM 3298 C C . ASP A 1 417 ? 8.846 -35.695 -2.542 1.00 70.19 417 ASP A C 1
ATOM 3300 O O . ASP A 1 417 ? 8.933 -36.756 -1.915 1.00 70.19 417 ASP A O 1
ATOM 3304 N N . SER A 1 418 ? 8.824 -35.688 -3.881 1.00 72.50 418 SER A N 1
ATOM 3305 C CA . SER A 1 418 ? 8.932 -36.906 -4.697 1.00 72.50 418 SER A CA 1
ATOM 3306 C C . SER A 1 418 ? 10.344 -37.517 -4.699 1.00 72.50 418 SER A C 1
ATOM 3308 O O . SER A 1 418 ? 10.525 -38.709 -5.000 1.00 72.50 418 SER A O 1
ATOM 3310 N N . LEU A 1 419 ? 11.369 -36.731 -4.352 1.00 68.38 419 LEU A N 1
ATOM 3311 C CA . LEU A 1 419 ? 12.756 -37.176 -4.314 1.00 68.38 419 LEU A CA 1
ATOM 3312 C C . LEU A 1 419 ? 13.064 -37.854 -2.973 1.00 68.38 419 LEU A C 1
ATOM 3314 O O . LEU A 1 419 ? 13.162 -37.237 -1.915 1.00 68.38 419 LEU A O 1
ATOM 3318 N N . LYS A 1 420 ? 13.317 -39.166 -3.016 1.00 58.75 420 LYS A N 1
ATOM 3319 C CA . LYS A 1 420 ? 13.845 -39.889 -1.850 1.00 58.75 420 LYS A CA 1
ATOM 3320 C C . LYS A 1 420 ? 15.175 -39.257 -1.411 1.00 58.75 420 LYS A C 1
ATOM 3322 O O . LYS A 1 420 ? 16.072 -39.116 -2.235 1.00 58.75 420 LYS A O 1
ATOM 3327 N N . HIS A 1 421 ? 15.324 -38.981 -0.112 1.00 62.75 421 HIS A N 1
ATOM 3328 C CA . HIS A 1 421 ? 16.521 -38.379 0.509 1.00 62.75 421 HIS A CA 1
ATOM 3329 C C . HIS A 1 421 ? 16.699 -36.860 0.330 1.00 62.75 421 HIS A C 1
ATOM 3331 O O . HIS A 1 421 ? 17.816 -36.361 0.484 1.00 62.75 421 HIS A O 1
ATOM 3337 N N . VAL A 1 422 ? 15.611 -36.134 0.070 1.00 60.78 422 VAL A N 1
ATOM 3338 C CA . VAL A 1 422 ? 15.534 -34.685 0.294 1.00 60.78 422 VAL A CA 1
ATOM 3339 C C . VAL A 1 422 ? 15.043 -34.425 1.719 1.00 60.78 422 VAL A C 1
ATOM 3341 O O . VAL A 1 422 ? 14.119 -35.085 2.191 1.00 60.78 422 VAL A O 1
ATOM 3344 N N . SER A 1 423 ? 15.688 -33.497 2.425 1.00 57.88 423 SER A N 1
ATOM 3345 C CA . SER A 1 423 ? 15.204 -32.979 3.706 1.00 57.88 423 SER A CA 1
ATOM 3346 C C . SER A 1 423 ? 14.801 -31.525 3.522 1.00 57.88 423 SER A C 1
ATOM 3348 O O . SER A 1 423 ? 15.662 -30.673 3.295 1.00 57.88 423 SER A O 1
ATOM 3350 N N . ILE A 1 424 ? 13.507 -31.246 3.627 1.00 54.78 424 ILE A N 1
ATOM 3351 C CA . ILE A 1 424 ? 12.995 -29.884 3.740 1.00 54.78 424 ILE A CA 1
ATOM 3352 C C . ILE A 1 424 ? 12.969 -29.562 5.230 1.00 54.78 424 ILE A C 1
ATOM 3354 O O . ILE A 1 424 ? 12.277 -30.228 6.000 1.00 54.78 424 ILE A O 1
ATOM 3358 N N . VAL A 1 425 ? 13.775 -28.590 5.651 1.00 49.91 425 VAL A N 1
ATOM 3359 C CA . VAL A 1 425 ? 13.741 -28.090 7.025 1.00 49.91 425 VAL A CA 1
ATOM 3360 C C . VAL A 1 425 ? 13.116 -26.705 6.991 1.00 49.91 425 VAL A C 1
ATOM 3362 O O . VAL A 1 425 ? 13.702 -25.761 6.461 1.00 49.91 425 VAL A O 1
ATOM 3365 N N . GLU A 1 426 ? 11.925 -26.586 7.570 1.00 41.66 426 GLU A N 1
ATOM 3366 C CA . GLU A 1 426 ? 11.350 -25.290 7.918 1.00 41.66 426 GLU A CA 1
ATOM 3367 C C . GLU A 1 426 ? 12.208 -24.689 9.036 1.00 41.66 426 GLU A C 1
ATOM 3369 O O . GLU A 1 426 ? 12.195 -25.178 10.168 1.00 41.66 426 GLU A O 1
ATOM 3374 N N . GLN A 1 427 ? 13.009 -23.666 8.730 1.00 42.78 427 GLN A N 1
ATOM 3375 C CA . GLN A 1 427 ? 13.739 -22.934 9.762 1.00 42.78 427 GLN A CA 1
ATOM 3376 C C . GLN A 1 427 ? 13.229 -21.507 9.889 1.00 42.78 427 GLN A C 1
ATOM 3378 O O . GLN A 1 427 ? 13.310 -20.688 8.982 1.00 42.78 427 GLN A O 1
ATOM 3383 N N . VAL A 1 428 ? 12.771 -21.211 11.100 1.00 36.84 428 VAL A N 1
ATOM 3384 C CA . VAL A 1 428 ? 12.670 -19.865 11.644 1.00 36.84 428 VAL A CA 1
ATOM 3385 C C . VAL A 1 428 ? 14.042 -19.560 12.266 1.00 36.84 428 VAL A C 1
ATOM 3387 O O . VAL A 1 428 ? 14.362 -20.143 13.295 1.00 36.84 428 VAL A O 1
ATOM 3390 N N . GLN A 1 429 ? 14.818 -18.657 11.651 1.00 32.56 429 GLN A N 1
ATOM 3391 C CA . GLN A 1 429 ? 16.092 -18.049 12.115 1.00 32.56 429 GLN A CA 1
ATOM 3392 C C . GLN A 1 429 ? 17.446 -18.704 11.743 1.00 32.56 429 GLN A C 1
ATOM 3394 O O . GLN A 1 429 ? 17.708 -19.868 12.026 1.00 32.56 429 GLN A O 1
ATOM 3399 N N . ASP A 1 430 ? 18.298 -17.833 11.175 1.00 35.41 430 ASP A N 1
ATOM 3400 C CA . ASP A 1 430 ? 19.768 -17.712 11.167 1.00 35.41 430 ASP A CA 1
ATOM 3401 C C . ASP A 1 430 ? 20.655 -18.972 11.076 1.00 35.41 430 ASP A C 1
ATOM 3403 O O . ASP A 1 430 ? 20.809 -19.741 12.025 1.00 35.41 430 ASP A O 1
ATOM 3407 N N . PHE A 1 431 ? 21.397 -19.070 9.964 1.00 32.09 431 PHE A N 1
ATOM 3408 C CA . PHE A 1 431 ? 22.646 -19.834 9.862 1.00 32.09 431 PHE A CA 1
ATOM 3409 C C . PHE A 1 431 ? 23.793 -18.872 9.488 1.00 32.09 431 PHE A C 1
ATOM 3411 O O . PHE A 1 431 ? 23.581 -18.006 8.639 1.00 32.09 431 PHE A O 1
ATOM 3418 N N . PRO A 1 432 ? 24.999 -18.990 10.078 1.00 32.81 432 PRO A N 1
ATOM 3419 C CA . PRO A 1 432 ? 26.103 -18.082 9.780 1.00 32.81 432 PRO A CA 1
ATOM 3420 C C . PRO A 1 432 ? 26.608 -18.281 8.343 1.00 32.81 432 PRO A C 1
ATOM 3422 O O . PRO A 1 432 ? 26.822 -19.417 7.916 1.00 32.81 432 PRO A O 1
ATOM 3425 N N . GLU A 1 433 ? 26.864 -17.179 7.632 1.00 34.88 433 GLU A N 1
ATOM 3426 C CA . GLU A 1 433 ? 27.425 -17.132 6.266 1.00 34.88 433 GLU A CA 1
ATOM 3427 C C . GLU A 1 433 ? 28.804 -17.822 6.122 1.00 34.88 433 GLU A C 1
ATOM 3429 O O . GLU A 1 433 ? 29.286 -18.037 5.013 1.00 34.88 433 GLU A O 1
ATOM 3434 N N . GLU A 1 434 ? 29.443 -18.225 7.224 1.00 30.73 434 GLU A N 1
ATOM 3435 C CA . GLU A 1 434 ? 30.836 -18.691 7.265 1.00 30.73 434 GLU A CA 1
ATOM 3436 C C . GLU A 1 434 ? 31.088 -20.123 6.753 1.00 30.73 434 GLU A C 1
ATOM 3438 O O . GLU A 1 434 ? 32.229 -20.575 6.770 1.00 30.73 434 GLU A O 1
ATOM 3443 N N . MET A 1 435 ? 30.078 -20.851 6.264 1.00 29.11 435 MET A N 1
ATOM 3444 C CA . MET A 1 435 ? 30.272 -22.208 5.710 1.00 29.11 435 MET A CA 1
ATOM 3445 C C . MET A 1 435 ? 30.135 -22.306 4.184 1.00 29.11 435 MET A C 1
ATOM 3447 O O . MET A 1 435 ? 30.083 -23.409 3.648 1.00 29.11 435 MET A O 1
ATOM 3451 N N . ALA A 1 436 ? 30.110 -21.177 3.472 1.00 28.31 436 ALA A N 1
ATOM 3452 C CA . ALA A 1 436 ? 29.999 -21.126 2.010 1.00 28.31 436 ALA A CA 1
ATOM 3453 C C . ALA A 1 436 ? 31.353 -21.168 1.259 1.00 28.31 436 ALA A C 1
ATOM 3455 O O . ALA A 1 436 ? 31.486 -20.534 0.212 1.00 28.31 436 ALA A O 1
ATOM 3456 N N . SER A 1 437 ? 32.358 -21.880 1.790 1.00 24.47 437 SER A N 1
ATOM 3457 C CA . SER A 1 437 ? 33.661 -22.080 1.124 1.00 24.47 437 SER A CA 1
ATOM 3458 C C . SER A 1 437 ? 33.721 -23.358 0.300 1.00 24.47 437 SER A C 1
ATOM 3460 O O . SER A 1 437 ? 33.500 -24.432 0.913 1.00 24.47 437 SER A O 1
#